Protein 2GGS (pdb70)

Sequence (546 aa):
MRTLITGASGQLGIELSRLLSERHEVIKVYNSSEIQGGYKLDLTDFPRLEDFIIKKRPDVIINAAAMTDVDKCEIEKEKAYKINAEAVRHIVRAGKVIDSYIVHISTDYVFDGEKGNYKEEDIPNPINYYGLSKLLGETFALQDDSLIIRTSGIFRNKGFPIYVYKTLKEGKTVFAFKGYYSPISARKLASAILELLELRKTGIIHVAGERISRFELALKIKEKFNLPGEVKEVDEVRGWIAKRPYDSSLDSSRARKILSTDFYTLDLDGMVVMRTLITGASGQLGIELSRLLSERHEVIKVYNSSEIQGGYKLDLTDFPRLEDFIIKKRPDVIINAAAMTDVDKCEIEKEKAYKINAEAVRHIVRAGKVIDSYIVHISTDYVFDGEKGNYKEEDIPNPINYYGLSKLLGETFALQDDSLIIRTSGIFRNKGFPIYVYKTLKEGKTVFAFKGYYSPISARKLASAILELLELRKTGIIHVAGERISRFELALKIKEKFNLPGEVKEVDEVRGWIAKRPYDSSLDSSRARKILSTDFYTLDLDGMVV

Foldseek 3Di:
DQEEEEVLVPFLNVLLCVVCVVPHDYAYEDDPGDDPPHDHDDLLVLVVNLVVCLVVLHLAYEYPDADPPQQCCQVPVVVRLSTQAVSLLSVVVSCVVSVHAYEYEAELQQAQQPPAAAEQPDDGDHQGSNNVSNVNNVVSQADPQYEYEYEYQEAAQDGLQNVLLVQLQVQEEAEFAQAKAFYFYSNLVSVLVVLVVVVSDHDYAYQTADIDGRQVSSVVSCVVVVGHHYYHYDNDDPPGPTDGRRHSYYNRVVSVVVDDDDRYYDDPVSYDD/DAEEEACLPDQLNVLLCVVPVPPTDYEYDHDPDDDPNYDHDDLLPQVRNLVVCLVVVYQAYEYPDADPPQQCCQPPVVVRLSTLAVSLLSVVVSCVVNVHAYEYEAELQQAQQPPAADDQPDDGDHQGSNNVSNVNSVVSQDDPQYEYEYEYQEDAADGLLVVLQVQFQVQHAAEFAQAKAFHWYSNLVSLLVVQCVVVSDHDYAYQGADIDGSQVSSVVSCVVPPTRDHYHYDNDDPPRDTDGRRHSYYNRPVSVVPPPGPRYYDPSVSYDD

Organism: Sulfurisphaera tokodaii (strain DSM 16993 / JCM 10545 / NBRC 100140 / 7) (NCBI:txid273063)

InterPro domains:
  IPR029903 RmlD-like, substrate binding domain [PF04321] (1-260)
  IPR036291 NAD(P)-binding domain superfamily [SSF51735] (1-265)

Secondary structure (DSSP, 8-state):
--EEEETTTSHHHHHHHHHHTTTS-EEEEESSS--TT-EE--TTSHHHHHHHHHHH--SEEEE------HHHHHH-HHHHIIIIIIHHHHHHHHHHHTTPEEEEEEEGGGS-SSS-SB-TTSPP--SSHHHHHHHHHHHHH--TT-EEEEE---BSSSSHHHHHHHHHHTTPPEEEES-EE---BHHHHHHHHHHHHHHT--EEEE-----EEHHHHHHHHHHHTT--S-EEEESS-TT--SPPPSB--B--HHHHHH-SS---S--GGG---/--EEEESTTSHHHHHHHHHHTTTS-EEEE-SSS--SSB----TT-HHHHHHHHHHH--SEEEE------HHHHHH-HHHHHIIIIIHHHHHHHHHHHTT-EEEEEEEGGGS-SSS-SB-TTSPP--SSHHHHHHHHHHHHH--TT-EEEEE--EESSSSHHHHHHHHHTTT--EEEES-EE--EEHHHHHHHHHHHHHTT--EEEE-----EEHHHHHHHHHHHH-----EEEESS-TT--SPPPSB--B--HHHHHH--S--SS--GGG---

Structure (mmCIF, N/CA/C/O backbone):
data_2GGS
#
_entry.id   2GGS
#
_cell.length_a   153.944
_cell.length_b   40.683
_cell.length_c   103.140
_cell.angle_alpha   90.00
_cell.angle_beta   116.18
_cell.angle_gamma   90.00
#
_symmetry.space_group_name_H-M   'C 1 2 1'
#
loop_
_entity.id
_entity.type
_entity.pdbx_description
1 polymer '273aa long hypothetical dTDP-4-dehydrorhamnose reductase'
2 non-polymer 'NADPH DIHYDRO-NICOTINAMIDE-ADENINE-DINUCLEOTIDE PHOSPHATE'
3 water water
#
loop_
_atom_site.group_PDB
_atom_site.id
_atom_site.type_symbol
_atom_site.label_atom_id
_atom_site.label_alt_id
_atom_site.label_comp_id
_atom_site.label_asym_id
_atom_site.label_entity_id
_atom_site.label_seq_id
_atom_site.pdbx_PDB_ins_code
_atom_site.Cartn_x
_atom_site.Cartn_y
_atom_site.Cartn_z
_atom_site.occupancy
_atom_site.B_iso_or_equiv
_atom_site.auth_seq_id
_atom_site.auth_comp_id
_atom_site.auth_asym_id
_atom_site.auth_atom_id
_atom_site.pdbx_PDB_model_num
ATOM 1 N N . MET A 1 1 ? -20.071 36.531 12.690 1.00 38.65 1 MET A N 1
ATOM 2 C CA . MET A 1 1 ? -19.147 37.017 11.636 1.00 37.63 1 MET A CA 1
ATOM 3 C C . MET A 1 1 ? -18.991 38.518 11.689 1.00 35.85 1 MET A C 1
ATOM 4 O O . MET A 1 1 ? -18.233 39.094 10.922 1.00 38.07 1 MET A O 1
ATOM 9 N N . ARG A 1 2 ? -19.705 39.170 12.586 1.00 34.63 2 ARG A N 1
ATOM 10 C CA . ARG A 1 2 ? -19.246 40.450 13.040 1.00 31.09 2 ARG A CA 1
ATOM 11 C C . ARG A 1 2 ? -17.969 40.040 13.822 1.00 28.54 2 ARG A C 1
ATOM 12 O O . ARG A 1 2 ? -16.879 40.115 13.263 1.00 26.85 2 ARG A O 1
ATOM 20 N N . THR A 1 3 ? -18.087 39.449 14.997 1.00 20.00 3 THR A N 1
ATOM 21 C CA . THR A 1 3 ? -16.989 39.401 15.953 1.00 20.00 3 THR A CA 1
ATOM 22 C C . THR A 1 3 ? -16.720 37.972 16.414 1.00 20.00 3 THR A C 1
ATOM 23 O O . THR A 1 3 ? -17.523 37.363 16.981 1.00 20.28 3 THR A O 1
ATOM 27 N N . LEU A 1 4 ? -15.514 37.373 16.298 1.00 20.00 4 LEU A N 1
ATOM 28 C CA . LEU A 1 4 ? -14.919 36.202 16.932 1.00 20.00 4 LEU A CA 1
ATOM 29 C C . LEU A 1 4 ? -14.277 36.563 18.267 1.00 20.00 4 LEU A C 1
ATOM 30 O O . LEU A 1 4 ? -13.481 37.454 18.328 1.00 17.52 4 LEU A O 1
ATOM 35 N N . ILE A 1 5 ? -14.804 35.869 19.236 1.00 14.82 5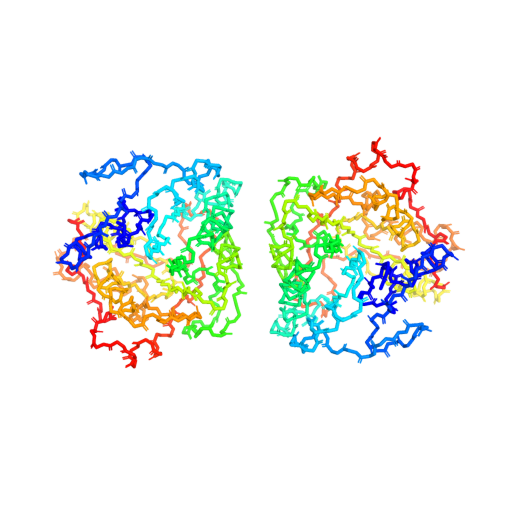 ILE A N 1
ATOM 36 C CA . ILE A 1 5 ? -14.264 36.026 20.558 1.00 14.95 5 ILE A CA 1
ATOM 37 C C . ILE A 1 5 ? -13.585 34.732 20.951 1.00 14.29 5 ILE A C 1
ATOM 38 O O . ILE A 1 5 ? -14.222 33.828 21.235 1.00 15.60 5 ILE A O 1
ATOM 43 N N . THR A 1 6 ? -12.271 34.713 20.934 1.00 15.07 6 THR A N 1
ATOM 44 C CA . THR A 1 6 ? -11.569 33.537 21.521 1.00 14.94 6 THR A CA 1
ATOM 45 C C . THR A 1 6 ? -11.560 33.740 23.019 1.00 15.73 6 THR A C 1
ATOM 46 O O . THR A 1 6 ? -11.656 34.904 23.507 1.00 14.98 6 THR A O 1
ATOM 50 N N . GLY A 1 7 ? -11.458 32.656 23.774 1.00 13.54 7 GLY A N 1
ATOM 51 C CA . GLY A 1 7 ? -11.610 32.740 25.220 1.00 13.99 7 GLY A CA 1
ATOM 52 C C . GLY A 1 7 ? -13.027 33.153 25.631 1.00 14.33 7 GLY A C 1
ATOM 53 O O . GLY A 1 7 ? -13.203 33.691 26.709 1.00 15.24 7 GLY A O 1
ATOM 54 N N . ALA A 1 8 ? -14.028 32.866 24.788 1.00 15.22 8 ALA A N 1
ATOM 55 C CA . ALA A 1 8 ? -15.431 33.178 25.053 1.00 16.16 8 ALA A CA 1
ATOM 56 C C . ALA A 1 8 ? -15.998 32.590 26.304 1.00 15.55 8 ALA A C 1
ATOM 57 O O . ALA A 1 8 ? -16.919 33.144 26.897 1.00 16.32 8 ALA A O 1
ATOM 59 N N . SER A 1 9 ? -15.487 31.404 26.690 1.00 15.62 9 SER A N 1
ATOM 60 C CA . SER A 1 9 ? -15.894 30.760 27.901 1.00 16.16 9 SER A CA 1
ATOM 61 C C . SER A 1 9 ? -15.238 31.231 29.202 1.00 17.12 9 SER A C 1
ATOM 62 O O . SER A 1 9 ? -15.592 30.720 30.275 1.00 17.84 9 SER A O 1
ATOM 65 N N . GLY A 1 10 ? -14.320 32.219 29.115 1.00 14.82 10 GLY A N 1
ATOM 66 C CA . GLY A 1 10 ? -13.577 32.684 30.303 1.00 15.31 10 GLY A CA 1
ATOM 67 C C . GLY A 1 10 ? -14.279 33.909 30.902 1.00 14.58 10 GLY A C 1
ATOM 68 O O . GLY A 1 10 ? -15.352 34.320 30.450 1.00 14.93 10 GLY A O 1
ATOM 69 N N . GLN A 1 11 ? -13.632 34.535 31.880 1.00 14.32 11 GLN A N 1
ATOM 70 C CA . GLN A 1 11 ? -14.291 35.625 32.605 1.00 13.85 11 GLN A CA 1
ATOM 71 C C . GLN A 1 11 ? -14.641 36.798 31.699 1.00 13.08 11 GLN A C 1
ATOM 72 O O . GLN A 1 11 ? -15.803 37.226 31.623 1.00 13.91 11 GLN A O 1
ATOM 78 N N . LEU A 1 12 ? -13.631 37.291 30.973 1.00 12.39 12 LEU A N 1
ATOM 79 C CA . LEU A 1 12 ? -13.819 38.394 30.046 1.00 13.15 12 LEU A CA 1
ATOM 80 C C . LEU A 1 12 ? -14.718 37.948 28.891 1.00 12.93 12 LEU A C 1
ATOM 81 O O . LEU A 1 12 ? -15.662 38.632 28.562 1.00 12.89 12 LEU A O 1
ATOM 86 N N . GLY A 1 13 ? -14.472 36.752 28.328 1.00 13.22 13 GLY A N 1
ATOM 87 C CA . GLY A 1 13 ? -15.249 36.301 27.193 1.00 14.18 13 GLY A CA 1
ATOM 88 C C . GLY A 1 13 ? -16.739 36.190 27.454 1.00 13.95 13 GLY A C 1
ATOM 89 O O . GLY A 1 13 ? -17.517 36.544 26.612 1.00 14.74 13 GLY A O 1
ATOM 90 N N . ILE A 1 14 ? -17.132 35.664 28.617 1.00 13.83 14 ILE A N 1
ATOM 91 C CA . ILE A 1 14 ? -18.564 35.580 28.992 1.00 13.76 14 ILE A CA 1
ATOM 92 C C . ILE A 1 14 ? -19.217 36.957 28.899 1.00 14.41 14 ILE A C 1
ATOM 93 O O . ILE A 1 14 ? -20.285 37.105 28.313 1.00 14.48 14 ILE A O 1
ATOM 98 N N . GLU A 1 15 ? -18.533 37.934 29.498 1.00 14.59 15 GLU A N 1
ATOM 99 C CA . GLU A 1 15 ? -19.044 39.284 29.549 1.00 15.29 15 GLU A CA 1
ATOM 100 C C . GLU A 1 15 ? -19.045 39.956 28.168 1.00 15.25 15 GLU A C 1
ATOM 101 O O . GLU A 1 15 ? -20.027 40.624 27.808 1.00 16.35 15 GLU A O 1
ATOM 107 N N . LEU A 1 16 ? -17.974 39.783 27.394 1.00 14.98 16 LEU A N 1
ATOM 108 C CA . LEU A 1 16 ? -17.966 40.242 26.003 1.00 14.56 16 LEU A CA 1
ATOM 109 C C . LEU A 1 16 ? -19.130 39.677 25.201 1.00 16.57 16 LEU A C 1
ATOM 110 O O . LEU A 1 16 ? -19.790 40.384 24.468 1.00 17.49 16 LEU A O 1
ATOM 115 N N . SER A 1 17 ? -19.351 38.365 25.311 1.00 17.30 17 SER A N 1
ATOM 116 C CA . SER A 1 17 ? -20.458 37.742 24.610 1.00 19.01 17 SER A CA 1
ATOM 117 C C . SER A 1 17 ? -21.805 38.412 24.948 1.00 18.74 17 SER A C 1
ATOM 118 O O . SER A 1 17 ? -22.603 38.696 24.065 1.00 20.06 17 SER A O 1
ATOM 121 N N . ARG A 1 18 ? -22.019 38.663 26.238 1.00 18.32 18 ARG A N 1
ATOM 122 C CA . ARG A 1 18 ? -23.274 39.194 26.761 1.00 19.07 18 ARG A CA 1
ATOM 123 C C . ARG A 1 18 ? -23.522 40.548 26.116 1.00 20.16 18 ARG A C 1
ATOM 124 O O . ARG A 1 18 ? -24.626 40.827 25.608 1.00 21.76 18 ARG A O 1
ATOM 132 N N . LEU A 1 19 ? -22.479 41.358 26.087 1.00 20.33 19 LEU A N 1
ATOM 133 C CA . LEU A 1 19 ? -22.626 42.760 25.676 1.00 21.17 19 LEU A CA 1
ATOM 134 C C . LEU A 1 19 ? -22.626 42.925 24.179 1.00 23.36 19 LEU A C 1
ATOM 135 O O . LEU A 1 19 ? -23.407 43.736 23.614 1.00 23.65 19 LEU A O 1
ATOM 140 N N . LEU A 1 20 ? -21.719 42.203 23.519 1.00 24.38 20 LEU A N 1
ATOM 141 C CA . LEU A 1 20 ? -21.630 42.294 22.060 1.00 26.16 20 LEU A CA 1
ATOM 142 C C . LEU A 1 20 ? -22.856 41.741 21.346 1.00 26.95 20 LEU A C 1
ATOM 143 O O . LEU A 1 20 ? -23.181 42.185 20.248 1.00 27.87 20 LEU A O 1
ATOM 148 N N . SER A 1 21 ? -23.526 40.773 21.951 1.00 28.23 21 SER A N 1
ATOM 149 C CA . SER A 1 21 ? -24.667 40.122 21.326 1.00 30.81 21 SER A CA 1
ATOM 150 C C . SER A 1 21 ? -25.818 41.096 21.121 1.00 32.05 21 SER A C 1
ATOM 151 O O . SER A 1 21 ? -26.747 40.797 20.389 1.00 32.97 21 SER A O 1
ATOM 154 N N . GLU A 1 22 ? -25.764 42.243 21.796 1.00 33.53 22 GLU A N 1
ATOM 155 C CA . GLU A 1 22 ? -26.801 43.259 21.609 1.00 35.04 22 GLU A CA 1
ATOM 156 C C . GLU A 1 22 ? -26.825 43.847 20.187 1.00 36.15 22 GLU A C 1
ATOM 157 O O . GLU A 1 22 ? -27.928 44.129 19.669 1.00 36.43 22 GLU A O 1
ATOM 163 N N . ARG A 1 23 ? -25.651 43.980 19.540 1.00 36.65 23 ARG A N 1
ATOM 164 C CA . ARG A 1 23 ? -25.520 44.835 18.335 1.00 37.97 23 ARG A CA 1
ATOM 165 C C . ARG A 1 23 ? -25.101 44.416 16.868 1.00 37.85 23 ARG A C 1
ATOM 166 O O . ARG A 1 23 ? -25.207 45.270 16.013 1.00 38.82 23 ARG A O 1
ATOM 174 N N . HIS A 1 24 ? -24.565 43.256 16.486 1.00 38.43 24 HIS A N 1
ATOM 175 C CA . HIS A 1 24 ? -23.355 42.524 16.892 1.00 36.73 24 HIS A CA 1
ATOM 176 C C . HIS A 1 24 ? -23.527 40.999 16.776 1.00 34.53 24 HIS A C 1
ATOM 177 O O . HIS A 1 24 ? -24.071 40.335 17.644 1.00 33.90 24 HIS A O 1
ATOM 184 N N . GLU A 1 25 ? -23.093 40.473 15.636 1.00 32.46 25 GLU A N 1
ATOM 185 C CA . GLU A 1 25 ? -23.100 39.035 15.360 1.00 29.34 25 GLU A CA 1
ATOM 186 C C . GLU A 1 25 ? -21.844 38.381 15.969 1.00 28.82 25 GLU A C 1
ATOM 187 O O . GLU A 1 25 ? -20.740 38.764 15.621 1.00 28.07 25 GLU A O 1
ATOM 193 N N . VAL A 1 26 ? -22.012 37.392 16.846 1.00 26.67 26 VAL A N 1
ATOM 194 C CA . VAL A 1 26 ? -20.884 36.911 17.660 1.00 25.29 26 VAL A CA 1
ATOM 195 C C . VAL A 1 26 ? -20.582 35.444 17.393 1.00 24.66 26 VAL A C 1
ATOM 196 O O . VAL A 1 26 ? -21.482 34.617 17.337 1.00 24.68 26 VAL A O 1
ATOM 200 N N . ILE A 1 27 ? -19.298 35.152 17.189 1.00 21.59 27 ILE A N 1
ATOM 201 C CA . ILE A 1 27 ? -18.808 33.786 17.095 1.00 21.15 27 ILE A CA 1
ATOM 202 C C . ILE A 1 27 ? -18.020 33.488 18.359 1.00 20.15 27 ILE A C 1
ATOM 203 O O . ILE A 1 27 ? -16.951 34.056 18.584 1.00 20.27 27 ILE A O 1
ATOM 208 N N . LYS A 1 28 ? -18.561 32.598 19.172 1.00 19.35 28 LYS A N 1
ATOM 209 C CA . LYS A 1 28 ? -18.013 32.300 20.510 1.00 19.64 28 LYS A CA 1
ATOM 210 C C . LYS A 1 28 ? -17.198 31.021 20.478 1.00 19.76 28 LYS A C 1
ATOM 211 O O . LYS A 1 28 ? -17.763 29.978 20.166 1.00 21.76 28 LYS A O 1
ATOM 217 N N . VAL A 1 29 ? -15.903 31.110 20.804 1.00 17.41 29 VAL A N 1
ATOM 218 C CA . VAL A 1 29 ? -15.016 29.918 20.810 1.00 17.60 29 VAL A CA 1
ATOM 219 C C . VAL A 1 29 ? -14.656 29.478 22.228 1.00 17.24 29 VAL A C 1
ATOM 220 O O . VAL A 1 29 ? -14.243 30.297 23.067 1.00 16.35 29 VAL A O 1
ATOM 224 N N . TYR A 1 30 ? -14.764 28.170 22.508 1.00 16.08 30 TYR A N 1
ATOM 225 C CA . TYR A 1 30 ? -14.376 27.652 23.788 1.00 16.93 30 TYR A CA 1
ATOM 226 C C . TYR A 1 30 ? -13.525 26.425 23.474 1.00 17.28 30 TYR A C 1
ATOM 227 O O . TYR A 1 30 ? -13.432 26.044 22.311 1.00 17.41 30 TYR A O 1
ATOM 236 N N . ASN A 1 31 ? -12.891 25.867 24.494 1.00 19.33 31 ASN A N 1
ATOM 237 C CA . ASN A 1 31 ? -12.113 24.649 24.309 1.00 20.29 31 ASN A CA 1
ATOM 238 C C . ASN A 1 31 ? -12.644 23.622 25.323 1.00 20.65 31 ASN A C 1
ATOM 239 O O . ASN A 1 31 ? -13.514 22.804 24.997 1.00 20.75 31 ASN A O 1
ATOM 244 N N . SER A 1 32 ? -12.180 23.722 26.557 1.00 20.24 32 SER A N 1
ATOM 245 C CA . SER A 1 32 ? -12.588 22.786 27.609 1.00 20.62 32 SER A CA 1
ATOM 246 C C . SER A 1 32 ? -14.005 23.045 28.174 1.00 21.11 32 SER A C 1
ATOM 247 O O . SER A 1 32 ? -14.705 22.104 28.614 1.00 21.16 32 SER A O 1
ATOM 250 N N . SER A 1 33 ? -14.424 24.314 28.175 1.00 21.10 33 SER A N 1
ATOM 251 C CA . SER A 1 33 ? -15.632 24.722 28.920 1.00 20.91 33 SER A CA 1
ATOM 252 C C . SER A 1 33 ? -16.734 25.139 27.964 1.00 21.09 33 SER A C 1
ATOM 253 O O . SER A 1 33 ? -16.748 26.248 27.439 1.00 20.72 33 SER A O 1
ATOM 256 N N . GLU A 1 34 ? -17.659 24.204 27.699 1.00 22.35 34 GLU A N 1
ATOM 257 C CA . GLU A 1 34 ? -18.731 24.406 26.733 1.00 23.43 34 GLU A CA 1
ATOM 258 C C . GLU A 1 34 ? -19.647 25.568 27.140 1.00 23.16 34 GLU A C 1
ATOM 259 O O . GLU A 1 34 ? -19.995 25.745 28.313 1.00 23.67 34 GLU A O 1
ATOM 265 N N . ILE A 1 35 ? -19.973 26.386 26.149 1.00 24.67 35 ILE A N 1
ATOM 266 C CA . ILE A 1 35 ? -20.935 27.456 26.332 1.00 25.42 35 ILE A CA 1
ATOM 267 C C . ILE A 1 35 ? -22.045 27.346 25.281 1.00 25.98 35 ILE A C 1
ATOM 268 O O . ILE A 1 35 ? -21.844 26.790 24.202 1.00 25.09 35 ILE A O 1
ATOM 273 N N . GLN A 1 36 ? -23.218 27.877 25.626 1.00 26.64 36 GLN A N 1
ATOM 274 C CA . GLN A 1 36 ? -24.372 27.892 24.750 1.00 27.70 36 GLN A CA 1
ATOM 275 C C . GLN A 1 36 ? -24.037 28.503 23.391 1.00 26.75 36 GLN A C 1
ATOM 276 O O . GLN A 1 36 ? -23.529 29.621 23.318 1.00 27.93 36 GLN A O 1
ATOM 282 N N . GLY A 1 37 ? -24.298 27.759 22.325 1.00 26.09 37 GLY A N 1
ATOM 283 C CA . GLY A 1 37 ? -24.105 28.269 20.963 1.00 25.72 37 GLY A CA 1
ATOM 284 C C . GLY A 1 37 ? -22.653 28.529 20.552 1.00 24.36 37 GLY A C 1
ATOM 285 O O . GLY A 1 37 ? -22.398 29.171 19.536 1.00 25.15 37 GLY A O 1
ATOM 286 N N . GLY A 1 38 ? -21.711 28.027 21.343 1.00 23.96 38 GLY A N 1
ATOM 287 C CA . GLY A 1 38 ? -20.290 28.173 21.039 1.00 22.63 38 GLY A CA 1
ATOM 288 C C . GLY A 1 38 ? -19.741 27.142 20.060 1.00 22.62 38 GLY A C 1
ATOM 289 O O . GLY A 1 38 ? -20.436 26.186 19.671 1.00 22.68 38 GLY A O 1
ATOM 290 N N . TYR A 1 39 ? -18.486 27.342 19.682 1.00 21.47 39 TYR A N 1
ATOM 291 C CA . TYR A 1 39 ? -17.748 26.447 18.801 1.00 21.58 39 TYR A CA 1
ATOM 292 C C . TYR A 1 39 ? -16.539 25.976 19.548 1.00 21.08 39 TYR A C 1
ATOM 293 O O . TYR A 1 39 ? -15.778 26.787 20.112 1.00 19.19 39 TYR A O 1
ATOM 302 N N . LYS A 1 40 ? -16.336 24.660 19.551 1.00 19.31 40 LYS A N 1
ATOM 303 C CA . LYS A 1 40 ? -15.205 24.108 20.231 1.00 18.89 40 LYS A CA 1
ATOM 304 C C . LYS A 1 40 ? -13.973 24.191 19.330 1.00 18.58 40 LYS A C 1
ATOM 305 O O . LYS A 1 40 ? -14.004 23.745 18.178 1.00 18.18 40 LYS A O 1
ATOM 311 N N . LEU A 1 41 ? -12.882 24.744 19.862 1.00 17.46 41 LEU A N 1
ATOM 312 C CA . LEU A 1 41 ? -11.642 24.915 19.089 1.00 17.86 41 LEU A CA 1
ATOM 313 C C . LEU A 1 41 ? -10.459 25.101 20.009 1.00 19.03 41 LEU A C 1
ATOM 314 O O . LEU A 1 41 ? -10.418 26.023 20.871 1.00 19.45 41 LEU A O 1
ATOM 319 N N . ASP A 1 42 ? -9.482 24.227 19.842 1.00 18.84 42 ASP A N 1
ATOM 320 C CA . ASP A 1 42 ? -8.216 24.349 20.533 1.00 19.52 42 ASP A CA 1
ATOM 321 C C . ASP A 1 42 ? -7.315 25.224 19.701 1.00 19.42 42 ASP A C 1
ATOM 322 O O . ASP A 1 42 ? -6.889 24.839 18.599 1.00 19.04 42 ASP A O 1
ATOM 327 N N . LEU A 1 43 ? -6.994 26.408 20.227 1.00 18.66 43 LEU A N 1
ATOM 328 C CA . LEU A 1 43 ? -6.148 27.375 19.516 1.00 18.41 43 LEU A CA 1
ATOM 329 C C . LEU A 1 43 ? -4.697 26.903 19.269 1.00 18.70 43 LEU A C 1
ATOM 330 O O . LEU A 1 43 ? -3.984 27.513 18.462 1.00 19.27 43 LEU A O 1
ATOM 335 N N . THR A 1 44 ? -4.282 25.831 19.942 1.00 19.19 44 THR A N 1
ATOM 336 C CA . THR A 1 44 ? -2.926 25.270 19.724 1.00 19.77 44 THR A CA 1
ATOM 337 C C . THR A 1 44 ? -2.891 24.266 18.550 1.00 20.70 44 THR A C 1
ATOM 338 O O . THR A 1 44 ? -1.823 23.766 18.194 1.00 22.93 44 THR A O 1
ATOM 342 N N . ASP A 1 45 ? -4.037 23.983 17.969 1.00 21.28 45 ASP A N 1
ATOM 343 C CA . ASP A 1 45 ? -4.108 23.215 16.709 1.00 20.57 45 ASP A CA 1
ATOM 344 C C . ASP A 1 45 ? -4.086 24.249 15.573 1.00 20.16 45 ASP A C 1
ATOM 345 O O . ASP A 1 45 ? -5.134 24.644 15.037 1.00 18.57 45 ASP A O 1
ATOM 350 N N . PHE A 1 46 ? -2.883 24.701 15.217 1.00 19.21 46 PHE A N 1
ATOM 351 C CA . PHE A 1 46 ? -2.753 25.872 14.350 1.00 20.70 46 PHE A CA 1
ATOM 352 C C . PHE A 1 46 ? -3.453 25.778 12.981 1.00 20.74 46 PHE A C 1
ATOM 353 O O . PHE A 1 46 ? -4.124 26.722 12.588 1.00 19.31 46 PHE A O 1
ATOM 361 N N . PRO A 1 47 ? -3.354 24.631 12.267 1.00 21.31 47 PRO A N 1
ATOM 362 C CA . PRO A 1 47 ? -4.064 24.622 10.987 1.00 21.52 47 PRO A CA 1
ATOM 363 C C . PRO A 1 47 ? -5.574 24.723 11.143 1.00 20.68 47 PRO A C 1
ATOM 364 O O . PRO A 1 47 ? -6.216 25.417 10.325 1.00 21.18 47 PRO A O 1
ATOM 368 N N . ARG A 1 48 ? -6.115 24.097 12.189 1.00 21.08 48 ARG A N 1
ATOM 369 C CA . ARG A 1 48 ? -7.566 24.127 12.471 1.00 22.03 48 ARG A CA 1
ATOM 370 C C . ARG A 1 48 ? -8.000 25.551 12.853 1.00 20.85 48 ARG A C 1
ATOM 371 O O . ARG A 1 48 ? -9.049 26.028 12.401 1.00 20.77 48 ARG A O 1
ATOM 379 N N . LEU A 1 49 ? -7.169 26.216 13.653 1.00 19.92 49 LEU A N 1
ATOM 380 C CA . LEU A 1 49 ? -7.389 27.642 13.991 1.00 18.78 49 LEU A CA 1
ATOM 381 C C . LEU A 1 49 ? -7.453 28.536 12.756 1.00 19.41 49 LEU A C 1
ATOM 382 O O . LEU A 1 49 ? -8.431 29.284 12.565 1.00 19.68 49 LEU A O 1
ATOM 387 N N . GLU A 1 50 ? -6.415 28.492 11.915 1.00 18.59 50 GLU A N 1
ATOM 388 C CA . GLU A 1 50 ? -6.395 29.329 10.737 1.00 19.99 50 GLU A CA 1
ATOM 389 C C . GLU A 1 50 ? -7.586 29.050 9.801 1.00 19.91 50 GLU A C 1
ATOM 390 O O . GLU A 1 50 ? -8.202 29.973 9.273 1.00 20.20 50 GLU A O 1
ATOM 396 N N . ASP A 1 51 ? -7.915 27.773 9.619 1.00 20.21 51 ASP A N 1
ATOM 397 C CA . ASP A 1 51 ? -9.047 27.382 8.783 1.00 20.81 51 ASP A CA 1
ATOM 398 C C . ASP A 1 51 ? -10.343 27.946 9.341 1.00 20.29 51 ASP A C 1
ATOM 399 O O . ASP A 1 51 ? -11.182 28.435 8.601 1.00 21.00 51 ASP A O 1
ATOM 404 N N . PHE A 1 52 ? -10.472 27.921 10.659 1.00 20.12 52 PHE A N 1
ATOM 405 C CA . PHE A 1 52 ? -11.701 28.375 11.327 1.00 19.59 52 PHE A CA 1
ATOM 406 C C . PHE A 1 52 ? -11.896 29.856 11.063 1.00 19.78 52 PHE A C 1
ATOM 407 O O . PHE A 1 52 ? -13.004 30.304 10.706 1.00 19.16 52 PHE A O 1
ATOM 415 N N . ILE A 1 53 ? -10.799 30.616 11.189 1.00 18.11 53 ILE A N 1
ATOM 416 C CA . ILE A 1 53 ? -10.863 32.051 10.999 1.00 19.18 53 ILE A CA 1
ATOM 417 C C . ILE A 1 53 ? -11.229 32.388 9.564 1.00 19.52 53 ILE A C 1
ATOM 418 O O . ILE A 1 53 ? -12.093 33.231 9.323 1.00 20.07 53 ILE A O 1
ATOM 423 N N . ILE A 1 54 ? -10.564 31.710 8.626 1.00 21.47 54 ILE A N 1
ATOM 424 C CA . ILE A 1 54 ? -10.766 31.973 7.208 1.00 22.77 54 ILE A CA 1
ATOM 425 C C . ILE A 1 54 ? -12.184 31.575 6.766 1.00 23.91 54 ILE A C 1
ATOM 426 O O . ILE A 1 54 ? -12.787 32.271 5.940 1.00 25.52 54 ILE A O 1
ATOM 431 N N . LYS A 1 55 ? -12.704 30.482 7.331 1.00 24.55 55 LYS A N 1
ATOM 432 C CA . LYS A 1 55 ? -14.081 30.040 7.053 1.00 25.93 55 LYS A CA 1
ATOM 433 C C . LYS A 1 55 ? -15.156 30.958 7.671 1.00 25.52 55 LYS A C 1
ATOM 434 O O . LYS A 1 55 ? -16.111 31.330 6.990 1.00 26.31 55 LYS A O 1
ATOM 440 N N . LYS A 1 56 ? -15.004 31.332 8.943 1.00 25.22 56 LYS A N 1
ATOM 441 C CA . LYS A 1 56 ? -16.044 32.095 9.645 1.00 23.35 56 LYS A CA 1
ATOM 442 C C . LYS A 1 56 ? -16.048 33.565 9.291 1.00 23.24 56 LYS A C 1
ATOM 443 O O . LYS A 1 56 ? -17.067 34.250 9.485 1.00 21.30 56 LYS A O 1
ATOM 449 N N . ARG A 1 57 ? -14.912 34.069 8.774 1.00 21.66 57 ARG A N 1
ATOM 450 C CA . ARG A 1 57 ? -14.825 35.443 8.272 1.00 21.39 57 ARG A CA 1
ATOM 451 C C . ARG A 1 57 ? -15.270 36.513 9.296 1.00 20.70 57 ARG A C 1
ATOM 452 O O . ARG A 1 57 ? -16.120 37.359 9.013 1.00 21.59 57 ARG A O 1
ATOM 460 N N . PRO A 1 58 ? -14.678 36.487 10.497 1.00 21.34 58 PRO A N 1
ATOM 461 C CA . PRO A 1 58 ? -15.008 37.611 11.410 1.00 20.46 58 PRO A CA 1
ATOM 462 C C . PRO A 1 58 ? -14.511 38.951 10.904 1.00 20.67 58 PRO A C 1
ATOM 463 O O . PRO A 1 58 ? -13.409 39.026 10.362 1.00 21.44 58 PRO A O 1
ATOM 467 N N . ASP A 1 59 ? -15.302 40.005 11.086 1.00 19.36 59 ASP A N 1
ATOM 468 C CA . ASP A 1 59 ? -14.856 41.364 10.778 1.00 20.91 59 ASP A CA 1
ATOM 469 C C . ASP A 1 59 ? -13.833 41.758 11.823 1.00 20.59 59 ASP A C 1
ATOM 470 O O . ASP A 1 59 ? -12.892 42.508 11.551 1.00 21.29 59 ASP A O 1
ATOM 475 N N . VAL A 1 60 ? -14.058 41.229 13.029 1.00 20.69 60 VAL A N 1
ATOM 476 C CA . VAL A 1 60 ? -13.307 41.577 14.223 1.00 19.26 60 VAL A CA 1
ATOM 477 C C . VAL A 1 60 ? -12.934 40.281 14.982 1.00 17.14 60 VAL A C 1
ATOM 478 O O . VAL A 1 60 ? -13.740 39.358 15.101 1.00 17.74 60 VAL A O 1
ATOM 482 N N . ILE A 1 61 ? -11.697 40.203 15.464 1.00 17.30 61 ILE A N 1
ATOM 483 C CA . ILE A 1 61 ? -11.322 39.089 16.308 1.00 16.14 61 ILE A CA 1
ATOM 484 C C . ILE A 1 61 ? -10.888 39.706 17.644 1.00 16.19 61 ILE A C 1
ATOM 485 O O . ILE A 1 61 ? -9.984 40.514 17.647 1.00 15.45 61 ILE A O 1
ATOM 490 N N . ILE A 1 62 ? -11.497 39.276 18.745 1.00 14.88 62 ILE A N 1
ATOM 491 C CA . ILE A 1 62 ? -11.003 39.651 20.077 1.00 15.47 62 ILE A CA 1
ATOM 492 C C . ILE A 1 62 ? -10.343 38.414 20.705 1.00 14.72 62 ILE A C 1
ATOM 493 O O . ILE A 1 62 ? -11.040 37.416 20.988 1.00 14.80 62 ILE A O 1
ATOM 498 N N . ASN A 1 63 ? -9.008 38.456 20.850 1.00 13.60 63 ASN A N 1
ATOM 499 C CA . ASN A 1 63 ? -8.259 37.297 21.375 1.00 13.97 63 ASN A CA 1
ATOM 500 C C . ASN A 1 63 ? -8.133 37.373 22.891 1.00 14.17 63 ASN A C 1
ATOM 501 O O . ASN A 1 63 ? -7.201 38.034 23.406 1.00 14.56 63 ASN A O 1
ATOM 506 N N . ALA A 1 64 ? -9.104 36.766 23.589 1.00 12.90 64 ALA A N 1
ATOM 507 C CA . ALA A 1 64 ? -9.075 36.718 25.054 1.00 12.44 64 ALA A CA 1
ATOM 508 C C . ALA A 1 64 ? -8.611 35.364 25.572 1.00 14.06 64 ALA A C 1
ATOM 509 O O . ALA A 1 64 ? -8.436 35.168 26.780 1.00 15.41 64 ALA A O 1
ATOM 511 N N . ALA A 1 65 ? -8.363 34.435 24.665 1.00 14.12 65 ALA A N 1
ATOM 512 C CA . ALA A 1 65 ? -7.911 33.115 25.157 1.00 13.63 65 ALA A CA 1
ATOM 513 C C . ALA A 1 65 ? -6.477 33.125 25.716 1.00 14.56 65 ALA A C 1
ATOM 514 O O . ALA A 1 65 ? -5.582 33.786 25.156 1.00 14.90 65 ALA A O 1
ATOM 516 N N . ALA A 1 66 ? -6.231 32.354 26.773 1.00 14.08 66 ALA A N 1
ATOM 517 C CA . ALA A 1 66 ? -4.889 32.311 27.408 1.00 14.39 66 ALA A CA 1
ATOM 518 C C . ALA A 1 66 ? -4.882 31.291 28.541 1.00 14.94 66 ALA A C 1
ATOM 519 O O . ALA A 1 66 ? -5.931 30.983 29.082 1.00 14.59 66 ALA A O 1
ATOM 521 N N . MET A 1 67 ? -3.689 30.828 28.880 1.00 15.79 67 MET A N 1
ATOM 522 C CA . MET A 1 67 ? -3.412 30.049 30.085 1.00 17.35 67 MET A CA 1
ATOM 523 C C . MET A 1 67 ? -3.048 31.077 31.146 1.00 17.16 67 MET A C 1
ATOM 524 O O . MET A 1 67 ? -1.944 31.641 31.132 1.00 17.05 67 MET A O 1
ATOM 529 N N . THR A 1 68 ? -4.001 31.319 32.051 1.00 16.99 68 THR A N 1
ATOM 530 C CA . THR A 1 68 ? -3.869 32.401 33.027 1.00 17.36 68 THR A CA 1
ATOM 531 C C . THR A 1 68 ? -3.488 31.979 34.454 1.00 18.44 68 THR A C 1
ATOM 532 O O . THR A 1 68 ? -3.395 32.825 35.347 1.00 19.38 68 THR A O 1
ATOM 536 N N . ASP A 1 69 ? -3.297 30.677 34.676 1.00 19.15 69 ASP A N 1
ATOM 537 C CA . ASP A 1 69 ? -2.774 30.196 35.958 1.00 20.08 69 ASP A CA 1
ATOM 538 C C . ASP A 1 69 ? -1.279 30.471 35.989 1.00 20.52 69 ASP A C 1
ATOM 539 O O . ASP A 1 69 ? -0.468 29.802 35.311 1.00 20.48 69 ASP A O 1
ATOM 544 N N . VAL A 1 70 ? -0.907 31.491 36.747 1.00 20.18 70 VAL A N 1
ATOM 545 C CA . VAL A 1 70 ? 0.460 31.974 36.777 1.00 20.46 70 VAL A CA 1
ATOM 546 C C . VAL A 1 70 ? 1.482 30.912 37.204 1.00 20.29 70 VAL A C 1
ATOM 547 O O . VAL A 1 70 ? 2.560 30.792 36.606 1.00 19.74 70 VAL A O 1
ATOM 551 N N . ASP A 1 71 ? 1.137 30.113 38.220 1.00 21.09 71 ASP A N 1
ATOM 552 C CA . ASP A 1 71 ? 2.101 29.132 38.724 1.00 22.06 71 ASP A CA 1
ATOM 553 C C . ASP A 1 71 ? 2.251 27.967 37.775 1.00 21.70 71 ASP A C 1
ATOM 554 O O . ASP A 1 71 ? 3.360 27.483 37.569 1.00 22.04 71 ASP A O 1
ATOM 559 N N . LYS A 1 72 ? 1.145 27.580 37.155 1.00 21.92 72 LYS A N 1
ATOM 560 C CA . LYS A 1 72 ? 1.175 26.556 36.119 1.00 22.09 72 LYS A CA 1
ATOM 561 C C . LYS A 1 72 ? 2.043 26.999 34.945 1.00 21.49 72 LYS A C 1
ATOM 562 O O . LYS A 1 72 ? 2.855 26.218 34.454 1.00 21.64 72 LYS A O 1
ATOM 568 N N . CYS A 1 73 ? 1.920 28.273 34.534 1.00 19.89 73 CYS A N 1
ATOM 569 C CA . CYS A 1 73 ? 2.770 28.787 33.439 1.00 19.50 73 CYS A CA 1
ATOM 570 C C . CYS A 1 73 ? 4.270 28.674 33.773 1.00 20.17 73 CYS A C 1
ATOM 571 O O . CYS A 1 73 ? 5.092 28.523 32.866 1.00 20.80 73 CYS A O 1
ATOM 574 N N . GLU A 1 74 ? 4.629 28.788 35.053 1.00 19.71 74 GLU A N 1
ATOM 575 C CA . GLU A 1 74 ? 6.025 28.810 35.462 1.00 21.81 74 GLU A CA 1
ATOM 576 C C . GLU A 1 74 ? 6.682 27.444 35.294 1.00 23.30 74 GLU A C 1
ATOM 577 O O . GLU A 1 74 ? 7.875 27.373 34.984 1.00 25.08 74 GLU A O 1
ATOM 583 N N . ILE A 1 75 ? 5.891 26.391 35.489 1.00 24.80 75 ILE A N 1
ATOM 584 C CA . ILE A 1 75 ? 6.358 24.997 35.335 1.00 26.77 75 ILE A CA 1
ATOM 585 C C . ILE A 1 75 ? 6.141 24.477 33.904 1.00 26.33 75 ILE A C 1
ATOM 586 O O . ILE A 1 75 ? 7.058 23.865 33.308 1.00 27.73 75 ILE A O 1
ATOM 591 N N . GLU A 1 76 ? 4.957 24.717 33.343 1.00 24.06 76 GLU A N 1
ATOM 592 C CA . GLU A 1 76 ? 4.637 24.181 32.033 1.00 23.27 76 GLU A CA 1
ATOM 593 C C . GLU A 1 76 ? 4.835 25.234 30.974 1.00 21.04 76 GLU A C 1
ATOM 594 O O . GLU A 1 76 ? 3.876 25.631 30.272 1.00 20.07 76 GLU A O 1
ATOM 600 N N . LYS A 1 77 ? 6.100 25.624 30.827 1.00 20.72 77 LYS A N 1
ATOM 601 C CA . LYS A 1 77 ? 6.459 26.755 29.945 1.00 19.75 77 LYS A CA 1
ATOM 602 C C . LYS A 1 77 ? 6.117 26.474 28.501 1.00 19.98 77 LYS A C 1
ATOM 603 O O . LYS A 1 77 ? 5.601 27.355 27.807 1.00 18.23 77 LYS A O 1
ATOM 609 N N . GLU A 1 78 ? 6.385 25.245 28.024 1.00 19.13 78 GLU A N 1
ATOM 610 C CA . GLU A 1 78 ? 6.016 24.884 26.648 1.00 20.57 78 GLU A CA 1
ATOM 611 C C . GLU A 1 78 ? 4.522 25.096 26.344 1.00 19.16 78 GLU A C 1
ATOM 612 O O . GLU A 1 78 ? 4.178 25.673 25.326 1.00 19.53 78 GLU A O 1
ATOM 618 N N . LYS A 1 79 ? 3.660 24.613 27.232 1.00 17.43 79 LYS A N 1
ATOM 619 C CA . LYS A 1 79 ? 2.217 24.783 27.085 1.00 18.80 79 LYS A CA 1
ATOM 620 C C . LYS A 1 79 ? 1.840 26.277 27.092 1.00 16.97 79 LYS A C 1
ATOM 621 O O . LYS A 1 79 ? 1.042 26.706 26.264 1.00 18.19 79 LYS A O 1
ATOM 627 N N . ALA A 1 80 ? 2.394 27.020 28.046 1.00 16.40 80 ALA A N 1
ATOM 628 C CA . ALA A 1 80 ? 2.114 28.503 28.137 1.00 14.85 80 ALA A CA 1
ATOM 629 C C . ALA A 1 80 ? 2.514 29.192 26.856 1.00 14.87 80 ALA A C 1
ATOM 630 O O . ALA A 1 80 ? 1.739 29.980 26.285 1.00 15.61 80 ALA A O 1
ATOM 632 N N . TYR A 1 81 ? 3.709 28.886 26.352 1.00 14.57 81 TYR A N 1
ATOM 633 C CA . TYR A 1 81 ? 4.138 29.458 25.077 1.00 14.88 81 TYR A CA 1
ATOM 634 C C . TYR A 1 81 ? 3.178 29.221 23.903 1.00 14.75 81 TYR A C 1
ATOM 635 O O . TYR A 1 81 ? 2.865 30.109 23.122 1.00 15.11 81 TYR A O 1
ATOM 644 N N . LYS A 1 82 ? 2.716 27.998 23.740 1.00 14.73 82 LYS A N 1
ATOM 645 C CA . LYS A 1 82 ? 1.909 27.679 22.610 1.00 15.04 82 LYS A CA 1
ATOM 646 C C . LYS A 1 82 ? 0.605 28.425 22.565 1.00 14.73 82 LYS A C 1
ATOM 647 O O . LYS A 1 82 ? 0.173 28.802 21.480 1.00 15.42 82 LYS A O 1
ATOM 653 N N . ILE A 1 83 ? -0.021 28.612 23.722 1.00 13.82 83 ILE A N 1
ATOM 654 C CA . ILE A 1 83 ? -1.337 29.277 23.734 1.00 14.95 83 ILE A CA 1
ATOM 655 C C . ILE A 1 83 ? -1.157 30.789 23.922 1.00 14.32 83 ILE A C 1
ATOM 656 O O . ILE A 1 83 ? -1.836 31.548 23.242 1.00 14.20 83 ILE A O 1
ATOM 661 N N . ASN A 1 84 ? -0.254 31.187 24.826 1.00 15.26 84 ASN A N 1
ATOM 662 C CA . ASN A 1 84 ? -0.139 32.621 25.156 1.00 14.08 84 ASN A CA 1
ATOM 663 C C . ASN A 1 84 ? 0.640 33.407 24.136 1.00 14.94 84 ASN A C 1
ATOM 664 O O . ASN A 1 84 ? 0.454 34.644 24.010 1.00 16.14 84 ASN A O 1
ATOM 669 N N . ALA A 1 85 ? 1.498 32.713 23.387 1.00 15.45 85 ALA A N 1
ATOM 670 C CA . ALA A 1 85 ? 2.324 33.383 22.394 1.00 14.88 85 ALA A CA 1
ATOM 671 C C . ALA A 1 85 ? 2.081 32.838 20.980 1.00 15.23 85 ALA A C 1
ATOM 672 O O . ALA A 1 85 ? 1.587 33.543 20.094 1.00 14.45 85 ALA A O 1
ATOM 674 N N . GLU A 1 86 ? 2.377 31.553 20.755 1.00 14.96 86 GLU A N 1
ATOM 675 C CA . GLU A 1 86 ? 2.432 31.095 19.363 1.00 16.73 86 GLU A CA 1
ATOM 676 C C . GLU A 1 86 ? 1.062 31.147 18.657 1.00 16.53 86 GLU A C 1
ATOM 677 O O . GLU A 1 86 ? 1.017 31.450 17.490 1.00 16.97 86 GLU A O 1
ATOM 683 N N . ALA A 1 87 ? -0.031 30.877 19.369 1.00 17.09 87 ALA A N 1
ATOM 684 C CA . ALA A 1 87 ? -1.377 30.915 18.776 1.00 15.69 87 ALA A CA 1
ATOM 685 C C . ALA A 1 87 ? -1.644 32.279 18.184 1.00 16.70 87 ALA A C 1
ATOM 686 O O . ALA A 1 87 ? -2.327 32.396 17.157 1.00 16.88 87 ALA A O 1
ATOM 688 N N . VAL A 1 88 ? -1.095 33.318 18.854 1.00 15.69 88 VAL A N 1
ATOM 689 C CA . VAL A 1 88 ? -1.302 34.695 18.396 1.00 15.71 88 VAL A CA 1
ATOM 690 C C . VAL A 1 88 ? -0.714 34.884 17.001 1.00 15.12 88 VAL A C 1
ATOM 691 O O . VAL A 1 88 ? -1.291 35.599 16.172 1.00 15.03 88 VAL A O 1
ATOM 695 N N . ARG A 1 89 ? 0.442 34.259 16.733 1.00 15.08 89 ARG A N 1
ATOM 696 C CA . ARG A 1 89 ? 1.046 34.363 15.411 1.00 17.20 89 ARG A CA 1
ATOM 697 C C . ARG A 1 89 ? 0.052 33.873 14.339 1.00 16.50 89 ARG A C 1
ATOM 698 O O . ARG A 1 89 ? -0.107 34.463 13.243 1.00 17.69 89 ARG A O 1
ATOM 706 N N . HIS A 1 90 ? -0.637 32.802 14.665 1.00 16.91 90 HIS A N 1
ATOM 707 C CA . HIS A 1 90 ? -1.543 32.201 13.711 1.00 17.28 90 HIS A CA 1
ATOM 708 C C . HIS A 1 90 ? -2.877 32.946 13.599 1.00 17.46 90 HIS A C 1
ATOM 709 O O . HIS A 1 90 ? -3.459 33.019 12.544 1.00 17.63 90 HIS A O 1
ATOM 716 N N . ILE A 1 91 ? -3.348 33.519 14.698 1.00 17.17 91 ILE A N 1
ATOM 717 C CA . ILE A 1 91 ? -4.492 34.393 14.636 1.00 17.25 91 ILE A CA 1
ATOM 718 C C . ILE A 1 91 ? -4.217 35.605 13.729 1.00 16.72 91 ILE A C 1
ATOM 719 O O . ILE A 1 91 ? -5.011 35.936 12.870 1.00 16.58 91 ILE A O 1
ATOM 724 N N . VAL A 1 92 ? -3.062 36.225 13.907 1.00 17.27 92 VAL A N 1
ATOM 725 C CA . VAL A 1 92 ? -2.664 37.365 13.067 1.00 18.75 92 VAL A CA 1
ATOM 726 C C . VAL A 1 92 ? -2.557 36.959 11.575 1.00 18.42 92 VAL A C 1
ATOM 727 O O . VAL A 1 92 ? -3.079 37.661 10.707 1.00 19.15 92 VAL A O 1
ATOM 731 N N . ARG A 1 93 ? -1.919 35.809 11.312 1.00 18.78 93 ARG A N 1
ATOM 732 C CA . ARG A 1 93 ? -1.725 35.368 9.929 1.00 19.50 93 ARG A CA 1
ATOM 733 C C . ARG A 1 93 ? -3.047 35.133 9.184 1.00 19.97 93 ARG A C 1
ATOM 734 O O . ARG A 1 93 ? -3.284 35.702 8.105 1.00 19.76 93 ARG A O 1
ATOM 742 N N . ALA A 1 94 ? -3.902 34.300 9.768 1.00 20.30 94 ALA A N 1
ATOM 743 C CA . ALA A 1 94 ? -5.250 34.057 9.233 1.00 19.95 94 ALA A CA 1
ATOM 744 C C . ALA A 1 94 ? -6.122 35.296 9.170 1.00 21.29 94 ALA A C 1
ATOM 745 O O . ALA A 1 94 ? -6.831 35.518 8.167 1.00 21.85 94 ALA A O 1
ATOM 747 N N . GLY A 1 95 ? -6.082 36.112 10.229 1.00 20.05 95 GLY A N 1
ATOM 748 C CA . GLY A 1 95 ? -6.740 37.399 10.226 1.00 19.24 95 GLY A CA 1
ATOM 749 C C . GLY A 1 95 ? -6.348 38.253 9.025 1.00 19.33 95 GLY A C 1
ATOM 750 O O . GLY A 1 95 ? -7.190 38.946 8.467 1.00 18.92 95 GLY A O 1
ATOM 751 N N . LYS A 1 96 ? -5.078 38.204 8.621 1.00 19.10 96 LYS A N 1
ATOM 752 C CA . LYS A 1 96 ? -4.577 39.101 7.585 1.00 20.61 96 LYS A CA 1
ATOM 753 C C . LYS A 1 96 ? -5.208 38.739 6.244 1.00 20.42 96 LYS A C 1
ATOM 754 O O . LYS A 1 96 ? -5.509 39.618 5.422 1.00 20.67 96 LYS A O 1
ATOM 760 N N . VAL A 1 97 ? -5.398 37.443 6.056 1.00 20.54 97 VAL A N 1
ATOM 761 C CA . VAL A 1 97 ? -5.979 36.912 4.822 1.00 20.91 97 VAL A CA 1
ATOM 762 C C . VAL A 1 97 ? -7.361 37.521 4.553 1.00 20.71 97 VAL A C 1
ATOM 763 O O . VAL A 1 97 ? -7.695 37.842 3.392 1.00 21.19 97 VAL A O 1
ATOM 767 N N . ILE A 1 98 ? -8.135 37.728 5.625 1.00 20.13 98 ILE A N 1
ATOM 768 C CA . ILE A 1 98 ? -9.489 38.271 5.555 1.00 19.47 98 ILE A CA 1
ATOM 769 C C . ILE A 1 98 ? -9.546 39.752 5.957 1.00 19.80 98 ILE A C 1
ATOM 770 O O . ILE A 1 98 ? -10.610 40.367 6.018 1.00 20.27 98 ILE A O 1
ATOM 775 N N . ASP A 1 99 ? -8.383 40.323 6.230 1.00 19.49 99 ASP A N 1
ATOM 776 C CA . ASP A 1 99 ? -8.264 41.740 6.575 1.00 20.51 99 ASP A CA 1
ATOM 777 C C . ASP A 1 99 ? -9.089 42.054 7.847 1.00 20.29 99 ASP A C 1
ATOM 778 O O . ASP A 1 99 ? -9.741 43.087 7.941 1.00 20.92 99 ASP A O 1
ATOM 783 N N . SER A 1 100 ? -9.072 41.132 8.799 1.00 20.54 100 SER A N 1
ATOM 784 C CA . SER A 1 100 ? -9.808 41.312 10.054 1.00 21.66 100 SER A CA 1
ATOM 785 C C . SER A 1 100 ? -9.186 42.393 10.938 1.00 20.99 100 SER A C 1
ATOM 786 O O . SER A 1 100 ? -7.982 42.653 10.871 1.00 21.02 100 SER A O 1
ATOM 789 N N . TYR A 1 101 ? -10.019 43.009 11.770 1.00 20.43 101 TYR A N 1
ATOM 790 C CA . TYR A 1 101 ? -9.525 43.922 12.785 1.00 20.54 101 TYR A CA 1
ATOM 791 C C . TYR A 1 101 ? -9.195 43.048 14.012 1.00 19.81 101 TYR A C 1
ATOM 792 O O . TYR A 1 101 ? -10.072 42.415 14.560 1.00 20.04 101 TYR A O 1
ATOM 801 N N . ILE A 1 102 ? -7.928 43.039 14.409 1.00 19.07 102 ILE A N 1
ATOM 802 C CA . ILE A 1 102 ? -7.471 42.150 15.480 1.00 19.29 102 ILE A CA 1
ATOM 803 C C . ILE A 1 102 ? -7.313 42.928 16.794 1.00 18.77 102 ILE A C 1
ATOM 804 O O . ILE A 1 102 ? -6.607 43.944 16.839 1.00 18.12 102 ILE A O 1
ATOM 809 N N . VAL A 1 103 ? -7.990 42.465 17.843 1.00 17.96 103 VAL A N 1
ATOM 810 C CA . VAL A 1 103 ? -7.886 43.076 19.187 1.00 17.08 103 VAL A CA 1
ATOM 811 C C . VAL A 1 103 ? -7.345 42.019 20.135 1.00 16.46 103 VAL A C 1
ATOM 812 O O . VAL A 1 103 ? -8.008 40.986 20.357 1.00 17.02 103 VAL A O 1
ATOM 816 N N . HIS A 1 104 ? -6.147 42.240 20.675 1.00 15.08 104 HIS A N 1
ATOM 817 C CA . HIS A 1 104 ? -5.494 41.203 21.445 1.00 13.99 104 HIS A CA 1
ATOM 818 C C . HIS A 1 104 ? -5.439 41.664 22.914 1.00 13.98 104 HIS A C 1
ATOM 819 O O . HIS A 1 104 ? -5.070 42.803 23.192 1.00 14.42 104 HIS A O 1
ATOM 826 N N . ILE A 1 105 ? -5.771 40.771 23.839 1.00 12.94 105 ILE A N 1
ATOM 827 C CA . ILE A 1 105 ? -5.793 41.160 25.253 1.00 12.96 105 ILE A CA 1
ATOM 828 C C . ILE A 1 105 ? -4.496 40.752 25.930 1.00 13.86 105 ILE A C 1
ATOM 829 O O . ILE A 1 105 ? -4.027 39.618 25.788 1.00 14.08 105 ILE A O 1
ATOM 834 N N . SER A 1 106 ? -3.880 41.688 26.663 1.00 13.18 106 SER A N 1
ATOM 835 C CA . SER A 1 106 ? -2.633 41.412 27.333 1.00 12.01 106 SER A CA 1
ATOM 836 C C . SER A 1 106 ? -2.698 41.774 28.828 1.00 12.18 106 SER A C 1
ATOM 837 O O . SER A 1 106 ? -3.787 41.959 29.389 1.00 13.65 106 SER A O 1
ATOM 840 N N . THR A 1 107 ? -1.534 41.809 29.465 1.00 13.04 107 THR A N 1
ATOM 841 C CA . THR A 1 107 ? -1.458 41.781 30.940 1.00 14.27 107 THR A CA 1
ATOM 842 C C . THR A 1 107 ? -0.440 42.761 31.524 1.00 13.92 107 THR A C 1
ATOM 843 O O . THR A 1 107 ? 0.625 43.002 30.954 1.00 13.63 107 THR A O 1
ATOM 847 N N . ASP A 1 108 ? -0.759 43.253 32.725 1.00 13.17 108 ASP A N 1
ATOM 848 C CA . ASP A 1 108 ? 0.148 44.023 33.549 1.00 14.28 108 ASP A CA 1
ATOM 849 C C . ASP A 1 108 ? 1.384 43.238 34.011 1.00 14.37 108 ASP A C 1
ATOM 850 O O . ASP A 1 108 ? 2.400 43.831 34.356 1.00 15.89 108 ASP A O 1
ATOM 855 N N . TYR A 1 109 ? 1.312 41.883 33.988 1.00 14.48 109 TYR A N 1
ATOM 856 C CA . TYR A 1 109 ? 2.477 41.061 34.348 1.00 14.66 109 TYR A CA 1
ATOM 857 C C . TYR A 1 109 ? 3.579 41.050 33.270 1.00 14.91 109 TYR A C 1
ATOM 858 O O . TYR A 1 109 ? 4.601 40.416 33.449 1.00 15.34 109 TYR A O 1
ATOM 867 N N . VAL A 1 110 ? 3.380 41.745 32.149 1.00 14.55 110 VAL A N 1
ATOM 868 C CA . VAL A 1 110 ? 4.547 41.979 31.276 1.00 15.79 110 VAL A CA 1
ATOM 869 C C . VAL A 1 110 ? 5.560 42.947 31.892 1.00 15.59 110 VAL A C 1
ATOM 870 O O . VAL A 1 110 ? 6.666 43.030 31.383 1.00 15.53 110 VAL A O 1
ATOM 874 N N . PHE A 1 111 ? 5.180 43.684 32.949 1.00 16.10 111 PHE A N 1
ATOM 875 C CA . PHE A 1 111 ? 6.115 44.647 33.610 1.00 16.90 111 PHE A CA 1
ATOM 876 C C . PHE A 1 111 ? 6.785 44.057 34.848 1.00 17.62 111 PHE A C 1
ATOM 877 O O . PHE A 1 111 ? 6.236 43.136 35.470 1.00 18.51 111 PHE A O 1
ATOM 885 N N . ASP A 1 112 ? 7.956 44.604 35.215 1.00 18.19 112 ASP A N 1
ATOM 886 C CA . ASP A 1 112 ? 8.729 43.978 36.292 1.00 19.77 112 ASP A CA 1
ATOM 887 C C . ASP A 1 112 ? 8.207 44.355 37.679 1.00 20.78 112 ASP A C 1
ATOM 888 O O . ASP A 1 112 ? 8.524 43.700 38.664 1.00 21.87 112 ASP A O 1
ATOM 893 N N . GLY A 1 113 ? 7.358 45.372 37.720 1.00 21.38 113 GLY A N 1
ATOM 894 C CA . GLY A 1 113 ? 6.705 45.791 38.957 1.00 22.73 113 GLY A CA 1
ATOM 895 C C . GLY A 1 113 ? 7.521 46.633 39.919 1.00 23.42 113 GLY A C 1
ATOM 896 O O . GLY A 1 113 ? 7.089 46.858 41.048 1.00 23.42 113 GLY A O 1
ATOM 897 N N . GLU A 1 114 ? 8.672 47.119 39.474 1.00 24.55 114 GLU A N 1
ATOM 898 C CA . GLU A 1 114 ? 9.523 47.968 40.318 1.00 26.13 114 GLU A CA 1
ATOM 899 C C . GLU A 1 114 ? 9.114 49.441 40.278 1.00 26.45 114 GLU A C 1
ATOM 900 O O . GLU A 1 114 ? 9.537 50.231 41.141 1.00 28.45 114 GLU A O 1
ATOM 906 N N . LYS A 1 115 ? 8.266 49.814 39.320 1.00 25.35 115 LYS A N 1
ATOM 907 C CA . LYS A 1 115 ? 7.838 51.215 39.189 1.00 23.73 115 LYS A CA 1
ATOM 908 C C . LYS A 1 115 ? 6.344 51.467 39.462 1.00 23.73 115 LYS A C 1
ATOM 909 O O . LYS A 1 115 ? 5.982 52.449 40.115 1.00 23.00 115 LYS A O 1
ATOM 915 N N . GLY A 1 116 ? 5.464 50.621 38.923 1.00 21.20 116 GLY A N 1
ATOM 916 C CA . GLY A 1 116 ? 4.027 50.873 38.999 1.00 20.65 116 GLY A CA 1
ATOM 917 C C . GLY A 1 116 ? 3.565 51.939 38.033 1.00 20.08 116 GLY A C 1
ATOM 918 O O . GLY A 1 116 ? 4.394 52.568 37.317 1.00 19.24 116 GLY A O 1
ATOM 919 N N . ASN A 1 117 ? 2.241 52.130 38.001 1.00 18.94 117 ASN A N 1
ATOM 920 C CA . ASN A 1 117 ? 1.634 53.145 37.180 1.00 20.00 117 ASN A CA 1
ATOM 921 C C . ASN A 1 117 ? 2.158 53.107 35.751 1.00 19.45 117 ASN A C 1
ATOM 922 O O . ASN A 1 117 ? 2.605 54.098 35.197 1.00 19.56 117 ASN A O 1
ATOM 927 N N . TYR A 1 118 ? 2.145 51.920 35.136 1.00 18.51 118 TYR A N 1
ATOM 928 C CA . TYR A 1 118 ? 2.764 51.776 33.809 1.00 17.42 118 TYR A CA 1
ATOM 929 C C . TYR A 1 118 ? 1.932 52.350 32.695 1.00 17.58 118 TYR A C 1
ATOM 930 O O . TYR A 1 118 ? 0.727 52.091 32.630 1.00 18.02 118 TYR A O 1
ATOM 939 N N . LYS A 1 119 ? 2.569 53.145 31.823 1.00 17.77 119 LYS A N 1
ATOM 940 C CA . LYS A 1 119 ? 1.904 53.689 30.644 1.00 19.72 119 LYS A CA 1
ATOM 941 C C . LYS A 1 119 ? 2.233 52.835 29.419 1.00 18.59 119 LYS A C 1
ATOM 942 O O . LYS A 1 119 ? 3.118 51.983 29.494 1.00 17.15 119 LYS A O 1
ATOM 948 N N . GLU A 1 120 ? 1.514 53.063 28.319 1.00 19.36 120 GLU A N 1
ATOM 949 C CA . GLU A 1 120 ? 1.624 52.199 27.129 1.00 18.49 120 GLU A CA 1
ATOM 950 C C . GLU A 1 120 ? 3.043 52.005 26.613 1.00 20.48 120 GLU A C 1
ATOM 951 O O . GLU A 1 120 ? 3.424 50.901 26.216 1.00 20.27 120 GLU A O 1
ATOM 957 N N . GLU A 1 121 ? 3.815 53.091 26.650 1.00 20.59 121 GLU A N 1
ATOM 958 C CA . GLU A 1 121 ? 5.153 53.106 26.076 1.00 21.94 121 GLU A CA 1
ATOM 959 C C . GLU A 1 121 ? 6.253 52.630 27.033 1.00 21.25 121 GLU A C 1
ATOM 960 O O . GLU A 1 121 ? 7.406 52.493 26.615 1.00 20.78 121 GLU A O 1
ATOM 966 N N . ASP A 1 122 ? 5.927 52.398 28.307 1.00 20.78 122 ASP A N 1
ATOM 967 C CA . ASP A 1 122 ? 6.910 51.829 29.253 1.00 20.93 122 ASP A CA 1
ATOM 968 C C . ASP A 1 122 ? 7.362 50.448 28.773 1.00 20.88 122 ASP A C 1
ATOM 969 O O . ASP A 1 122 ? 6.611 49.742 28.080 1.00 21.28 122 ASP A O 1
ATOM 974 N N . ILE A 1 123 ? 8.596 50.080 29.097 1.00 20.52 123 ILE A N 1
ATOM 975 C CA . ILE A 1 123 ? 9.196 48.887 28.515 1.00 20.08 123 ILE A CA 1
ATOM 976 C C . ILE A 1 123 ? 8.918 47.655 29.352 1.00 18.86 123 ILE A C 1
ATOM 977 O O . ILE A 1 123 ? 9.342 47.571 30.514 1.00 19.90 123 ILE A O 1
ATOM 982 N N . PRO A 1 124 ? 8.258 46.646 28.747 1.00 17.75 124 PRO A N 1
ATOM 983 C CA . PRO A 1 124 ? 8.015 45.366 29.436 1.00 17.05 124 PRO A CA 1
ATOM 984 C C . PRO A 1 124 ? 9.300 44.669 29.818 1.00 17.13 124 PRO A C 1
ATOM 985 O O . PRO A 1 124 ? 10.314 44.730 29.081 1.00 16.67 124 PRO A O 1
ATOM 989 N N . ASN A 1 125 ? 9.261 44.021 30.981 1.00 17.13 125 ASN A N 1
ATOM 990 C CA . ASN A 1 125 ? 10.396 43.274 31.508 1.00 18.24 125 ASN A CA 1
ATOM 991 C C . ASN A 1 125 ? 9.845 42.263 32.513 1.00 17.38 125 ASN A C 1
ATOM 992 O O . ASN A 1 125 ? 10.042 42.403 33.728 1.00 19.02 125 ASN A O 1
ATOM 997 N N . PRO A 1 126 ? 9.132 41.230 32.019 1.00 16.95 126 PRO A N 1
ATOM 998 C CA . PRO A 1 126 ? 8.391 40.336 32.938 1.00 17.67 126 PRO A CA 1
ATOM 999 C C . PRO A 1 126 ? 9.304 39.527 33.853 1.00 17.99 126 PRO A C 1
ATOM 1000 O O . PRO A 1 126 ? 10.451 39.163 33.446 1.00 17.72 126 PRO A O 1
ATOM 1004 N N . ILE A 1 127 ? 8.813 39.237 35.060 1.00 18.12 127 ILE A N 1
ATOM 1005 C CA . ILE A 1 127 ? 9.545 38.414 36.028 1.00 19.16 127 ILE A CA 1
ATOM 1006 C C . ILE A 1 127 ? 8.924 37.035 36.300 1.00 19.36 127 ILE A C 1
ATOM 1007 O O . ILE A 1 127 ? 9.347 36.309 37.214 1.00 21.06 127 ILE A O 1
ATOM 1012 N N . ASN A 1 128 ? 7.902 36.667 35.527 1.00 17.71 128 ASN A N 1
ATOM 1013 C CA . ASN A 1 128 ? 7.375 35.316 35.580 1.00 17.07 128 ASN A CA 1
ATOM 1014 C C . ASN A 1 128 ? 7.052 34.852 34.169 1.00 15.57 128 ASN A C 1
ATOM 1015 O O . ASN A 1 128 ? 6.924 35.706 33.264 1.00 15.15 128 ASN A O 1
ATOM 1020 N N . TYR A 1 129 ? 6.929 33.533 33.973 1.00 15.28 129 TYR A N 1
ATOM 1021 C CA . TYR A 1 129 ? 6.712 33.007 32.622 1.00 15.32 129 TYR A CA 1
ATOM 1022 C C . TYR A 1 129 ? 5.306 33.321 32.053 1.00 15.22 129 TYR A C 1
ATOM 1023 O O . TYR A 1 129 ? 5.143 33.431 30.837 1.00 15.25 129 TYR A O 1
ATOM 1032 N N . TYR A 1 130 ? 4.297 33.466 32.902 1.00 13.74 130 TYR A N 1
ATOM 1033 C CA . TYR A 1 130 ? 3.012 33.911 32.410 1.00 13.53 130 TYR A CA 1
ATOM 1034 C C . TYR A 1 130 ? 3.224 35.259 31.701 1.00 14.31 130 TYR A C 1
ATOM 1035 O O . TYR A 1 130 ? 2.827 35.433 30.540 1.00 14.20 130 TYR A O 1
ATOM 1044 N N . GLY A 1 131 ? 3.869 36.191 32.403 1.00 13.84 131 GLY A N 1
ATOM 1045 C CA . GLY A 1 131 ? 4.188 37.513 31.826 1.00 13.75 131 GLY A CA 1
ATOM 1046 C C . GLY A 1 131 ? 5.015 37.468 30.537 1.00 14.06 131 GLY A C 1
ATOM 1047 O O . GLY A 1 131 ? 4.722 38.162 29.552 1.00 12.83 131 GLY A O 1
ATOM 1048 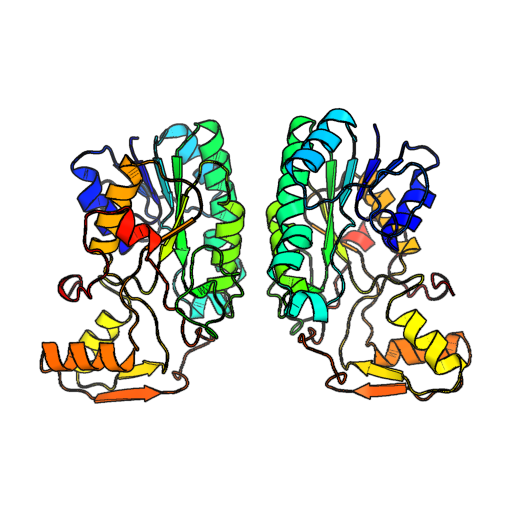N N . LEU A 1 132 ? 6.044 36.627 30.526 1.00 14.13 132 LEU A N 1
ATOM 1049 C CA . LEU A 1 132 ? 6.900 36.490 29.335 1.00 13.95 132 LEU A CA 1
ATOM 1050 C C . LEU A 1 132 ? 6.133 35.878 28.168 1.00 14.08 132 LEU A C 1
ATOM 1051 O O . LEU A 1 132 ? 6.195 36.393 27.048 1.00 13.14 132 LEU A O 1
ATOM 1056 N N . SER A 1 133 ? 5.440 34.757 28.403 1.00 13.00 133 SER A N 1
ATOM 1057 C CA . SER A 1 133 ? 4.629 34.175 27.319 1.00 13.64 133 SER A CA 1
ATOM 1058 C C . SER A 1 133 ? 3.632 35.192 26.756 1.00 14.11 133 SER A C 1
ATOM 1059 O O . SER A 1 133 ? 3.478 35.296 25.537 1.00 13.07 133 SER A O 1
ATOM 1062 N N . LYS A 1 134 ? 2.975 35.962 27.642 1.00 12.97 134 LYS A N 1
ATOM 1063 C CA . LYS A 1 134 ? 2.078 36.999 27.197 1.00 12.63 134 LYS A CA 1
ATOM 1064 C C . LYS A 1 134 ? 2.809 38.090 26.430 1.00 12.37 134 LYS A C 1
ATOM 1065 O O . LYS A 1 134 ? 2.325 38.531 25.375 1.00 12.12 134 LYS A O 1
ATOM 1071 N N . LEU A 1 135 ? 3.974 38.481 26.898 1.00 13.28 135 LEU A N 1
ATOM 1072 C CA . LEU A 1 135 ? 4.759 39.512 26.183 1.00 13.86 135 LEU A CA 1
ATOM 1073 C C . LEU A 1 135 ? 5.133 39.025 24.787 1.00 13.79 135 LEU A C 1
ATOM 1074 O O . LEU A 1 135 ? 5.058 39.780 23.850 1.00 13.75 135 LEU A O 1
ATOM 1079 N N . LEU A 1 136 ? 5.510 37.758 24.651 1.00 12.29 136 LEU A N 1
ATOM 1080 C CA . LEU A 1 136 ? 5.776 37.197 23.319 1.00 14.12 136 LEU A CA 1
ATOM 1081 C C . LEU A 1 136 ? 4.528 37.217 22.434 1.00 13.17 136 LEU A C 1
ATOM 1082 O O . LEU A 1 136 ? 4.612 37.623 21.275 1.00 13.72 136 LEU A O 1
ATOM 1087 N N . GLY A 1 137 ? 3.357 36.900 22.975 1.00 13.89 137 GLY A N 1
ATOM 1088 C CA . GLY A 1 137 ? 2.113 37.083 22.244 1.00 14.18 137 GLY A CA 1
ATOM 1089 C C . GLY A 1 137 ? 1.883 38.530 21.813 1.00 14.63 137 GLY A C 1
ATOM 1090 O O . GLY A 1 137 ? 1.467 38.772 20.687 1.00 14.52 137 GLY A O 1
ATOM 1091 N N . GLU A 1 138 ? 2.173 39.485 22.703 1.00 15.69 138 GLU A N 1
ATOM 1092 C CA . GLU A 1 138 ? 2.080 40.905 22.312 1.00 17.13 138 GLU A CA 1
ATOM 1093 C C . GLU A 1 138 ? 2.936 41.197 21.104 1.00 16.23 138 GLU A C 1
ATOM 1094 O O . GLU A 1 138 ? 2.581 42.014 20.229 1.00 17.20 138 GLU A O 1
ATOM 1100 N N . THR A 1 139 ? 4.100 40.573 21.081 1.00 14.80 139 THR A N 1
ATOM 1101 C CA . THR A 1 139 ? 5.080 40.821 20.041 1.00 16.47 139 THR A CA 1
ATOM 1102 C C . THR A 1 139 ? 4.540 40.290 18.722 1.00 16.11 139 THR A C 1
ATOM 1103 O O . THR A 1 139 ? 4.599 40.976 17.685 1.00 16.49 139 THR A O 1
ATOM 1107 N N . PHE A 1 140 ? 3.955 39.092 18.736 1.00 15.79 140 PHE A N 1
ATOM 1108 C CA . PHE A 1 140 ? 3.321 38.620 17.502 1.00 15.48 140 PHE A CA 1
ATOM 1109 C C . PHE A 1 140 ? 2.145 39.496 17.070 1.00 16.12 140 PHE A C 1
ATOM 1110 O O . PHE A 1 140 ? 1.877 39.613 15.874 1.00 16.14 140 PHE A O 1
ATOM 1118 N N . ALA A 1 141 ? 1.426 40.063 18.043 1.00 15.47 141 ALA A N 1
ATOM 1119 C CA . ALA A 1 141 ? 0.200 40.851 17.808 1.00 16.37 141 ALA A CA 1
ATOM 1120 C C . ALA A 1 141 ? 0.476 42.269 17.297 1.00 17.22 141 ALA A C 1
ATOM 1121 O O . ALA A 1 141 ? -0.432 42.912 16.758 1.00 20.15 141 ALA A O 1
ATOM 1123 N N . LEU A 1 142 ? 1.719 42.726 17.437 1.00 17.88 142 LEU A N 1
ATOM 1124 C CA . LEU A 1 142 ? 2.104 44.094 17.034 1.00 21.09 142 LEU A CA 1
ATOM 1125 C C . LEU A 1 142 ? 1.964 44.268 15.537 1.00 21.56 142 LEU A C 1
ATOM 1126 O O . LEU A 1 142 ? 2.734 43.688 14.791 1.00 22.71 142 LEU A O 1
ATOM 1131 N N . GLN A 1 143 ? 0.960 45.051 15.119 1.00 22.99 143 GLN A N 1
ATOM 1132 C CA . GLN A 1 143 ? 0.681 45.260 13.701 1.00 24.70 143 GLN A CA 1
ATOM 1133 C C . GLN A 1 143 ? 0.192 46.691 13.509 1.00 25.45 143 GLN A C 1
ATOM 1134 O O . GLN A 1 143 ? -0.440 47.255 14.409 1.00 26.08 143 GLN A O 1
ATOM 1140 N N . ASP A 1 144 ? 0.465 47.278 12.341 1.00 27.84 144 ASP A N 1
ATOM 1141 C CA . ASP A 1 144 ? 0.039 48.660 12.097 1.00 28.73 144 ASP A CA 1
ATOM 1142 C C . ASP A 1 144 ? -1.438 48.877 12.381 1.00 28.26 144 ASP A C 1
ATOM 1143 O O . ASP A 1 144 ? -1.811 49.912 12.946 1.00 29.88 144 ASP A O 1
ATOM 1148 N N . ASP A 1 145 ? -2.262 47.878 12.076 1.00 27.55 145 ASP A N 1
ATOM 1149 C CA . ASP A 1 145 ? -3.708 47.985 12.253 1.00 26.82 145 ASP A CA 1
ATOM 1150 C C . ASP A 1 145 ? -4.343 47.060 13.320 1.00 24.74 145 ASP A C 1
ATOM 1151 O O . ASP A 1 145 ? -5.544 46.821 13.291 1.00 26.63 145 ASP A O 1
ATOM 1156 N N . SER A 1 146 ? -3.562 46.559 14.266 1.00 23.14 146 SER A N 1
ATOM 1157 C CA . SER A 1 146 ? -4.137 45.767 15.387 1.00 20.21 146 SER A CA 1
ATOM 1158 C C . SER A 1 146 ? -4.140 46.632 16.649 1.00 18.97 146 SER A C 1
ATOM 1159 O O . SER A 1 146 ? -3.449 47.645 16.697 1.00 18.14 146 SER A O 1
ATOM 1162 N N . LEU A 1 147 ? -4.883 46.191 17.655 1.00 16.81 147 LEU A N 1
ATOM 1163 C CA . LEU A 1 147 ? -4.935 46.872 18.963 1.00 17.20 147 LEU A CA 1
ATOM 1164 C C . LEU A 1 147 ? -4.574 45.846 20.049 1.00 17.19 147 LEU A C 1
ATOM 1165 O O . LEU A 1 147 ? -5.167 44.764 20.080 1.00 17.17 147 LEU A O 1
ATOM 1170 N N . ILE A 1 148 ? -3.630 46.214 20.920 1.00 15.83 148 ILE A N 1
ATOM 1171 C CA . ILE A 1 148 ? -3.266 45.419 22.108 1.00 15.06 148 ILE A CA 1
ATOM 1172 C C . ILE A 1 148 ? -3.863 46.192 23.283 1.00 15.36 148 ILE A C 1
ATOM 1173 O O . ILE A 1 148 ? -3.583 47.390 23.469 1.00 15.76 148 ILE A O 1
ATOM 1178 N N . ILE A 1 149 ? -4.685 45.499 24.066 1.00 14.93 149 ILE A N 1
ATOM 1179 C CA . ILE A 1 149 ? -5.262 46.089 25.277 1.00 15.33 149 ILE A CA 1
ATOM 1180 C C . ILE A 1 149 ? -4.613 45.426 26.479 1.00 15.65 149 ILE A C 1
ATOM 1181 O O . ILE A 1 149 ? -4.819 44.235 26.689 1.00 14.24 149 ILE A O 1
ATOM 1186 N N . ARG A 1 150 ? -3.823 46.179 27.263 1.00 14.83 150 ARG A N 1
ATOM 1187 C CA . ARG A 1 150 ? -3.245 45.578 28.476 1.00 13.94 150 ARG A CA 1
ATOM 1188 C C . ARG A 1 150 ? -4.206 45.849 29.632 1.00 14.42 150 ARG A C 1
ATOM 1189 O O . ARG A 1 150 ? -4.713 46.952 29.790 1.00 14.74 150 ARG A O 1
ATOM 1197 N N . THR A 1 151 ? -4.416 44.837 30.454 1.00 13.46 151 THR A N 1
ATOM 1198 C CA . THR A 1 151 ? -5.338 44.974 31.600 1.00 13.14 151 THR A CA 1
ATOM 1199 C C . THR A 1 151 ? -4.734 44.269 32.820 1.00 12.12 151 THR A C 1
ATOM 1200 O O . THR A 1 151 ? -3.653 43.649 32.730 1.00 13.66 151 THR A O 1
ATOM 1204 N N . SER A 1 152 ? -5.429 44.361 33.945 1.00 10.52 152 SER A N 1
ATOM 1205 C CA . SER A 1 152 ? -4.876 43.926 35.228 1.00 12.32 152 SER A CA 1
ATOM 1206 C C . SER A 1 152 ? -5.979 43.279 36.059 1.00 12.61 152 SER A C 1
ATOM 1207 O O . SER A 1 152 ? -7.058 43.838 36.177 1.00 13.69 152 SER A O 1
ATOM 1210 N N . GLY A 1 153 ? -5.693 42.123 36.664 1.00 12.31 153 GLY A N 1
ATOM 1211 C CA . GLY A 1 153 ? -6.540 41.619 37.744 1.00 13.23 153 GLY A CA 1
ATOM 1212 C C . GLY A 1 153 ? -8.000 41.453 37.376 1.00 12.74 153 GLY A C 1
ATOM 1213 O O . GLY A 1 153 ? -8.894 41.740 38.167 1.00 15.76 153 GLY A O 1
ATOM 1214 N N . ILE A 1 154 ? -8.281 40.932 36.172 1.00 13.31 154 ILE A N 1
ATOM 1215 C CA . ILE A 1 154 ? -9.665 40.667 35.795 1.00 15.00 154 ILE A CA 1
ATOM 1216 C C . ILE A 1 154 ? -10.326 39.763 36.808 1.00 14.27 154 ILE A C 1
ATOM 1217 O O . ILE A 1 154 ? -9.810 38.674 37.105 1.00 14.02 154 ILE A O 1
ATOM 1222 N N . PHE A 1 155 ? -11.498 40.184 37.275 1.00 14.40 155 PHE A N 1
ATOM 1223 C CA . PHE A 1 155 ? -12.264 39.351 38.211 1.00 13.79 155 PHE A CA 1
ATOM 1224 C C . PHE A 1 155 ? -13.732 39.211 37.877 1.00 14.49 155 PHE A C 1
ATOM 1225 O O . PHE A 1 155 ? -14.384 40.116 37.386 1.00 13.97 155 PHE A O 1
ATOM 1233 N N . ARG A 1 156 ? -14.268 38.002 38.106 1.00 15.10 156 ARG A N 1
ATOM 1234 C CA . ARG A 1 156 ? -15.657 37.713 37.852 1.00 15.99 156 ARG A CA 1
ATOM 1235 C C . ARG A 1 156 ? -15.957 36.546 38.792 1.00 17.15 156 ARG A C 1
ATOM 1236 O O . ARG A 1 156 ? -16.175 36.764 39.990 1.00 17.59 156 ARG A O 1
ATOM 1244 N N . ASN A 1 157 ? -15.900 35.328 38.258 1.00 17.97 157 ASN A N 1
ATOM 1245 C CA . ASN A 1 157 ? -16.056 34.119 39.077 1.00 19.86 157 ASN A CA 1
ATOM 1246 C C . ASN A 1 157 ? -14.725 33.573 39.620 1.00 19.83 157 ASN A C 1
ATOM 1247 O O . ASN A 1 157 ? -14.701 32.593 40.396 1.00 20.03 157 ASN A O 1
ATOM 1252 N N . LYS A 1 158 ? -13.602 34.143 39.196 1.00 19.31 158 LYS A N 1
ATOM 1253 C CA . LYS A 1 158 ? -12.345 33.855 39.870 1.00 20.91 158 LYS A CA 1
ATOM 1254 C C . LYS A 1 158 ? -11.532 35.157 40.040 1.00 20.95 158 LYS A C 1
ATOM 1255 O O . LYS A 1 158 ? -12.121 36.230 40.020 1.00 20.15 158 LYS A O 1
ATOM 1261 N N . GLY A 1 159 ? -10.224 35.056 40.252 1.00 22.41 159 GLY A N 1
ATOM 1262 C CA . GLY A 1 159 ? -9.421 36.262 40.512 1.00 23.00 159 GLY A CA 1
ATOM 1263 C C . GLY A 1 159 ? -9.439 36.488 42.010 1.00 23.66 159 GLY A C 1
ATOM 1264 O O . GLY A 1 159 ? -10.167 35.821 42.735 1.00 24.16 159 GLY A O 1
ATOM 1265 N N . PHE A 1 160 ? -8.625 37.422 42.466 1.00 23.24 160 PHE A N 1
ATOM 1266 C CA . PHE A 1 160 ? -8.392 37.618 43.901 1.00 23.28 160 PHE A CA 1
ATOM 1267 C C . PHE A 1 160 ? -9.660 37.946 44.728 1.00 23.36 160 PHE A C 1
ATOM 1268 O O . PHE A 1 160 ? -9.836 37.356 45.822 1.00 24.67 160 PHE A O 1
ATOM 1276 N N . PRO A 1 161 ? -10.536 38.879 44.269 1.00 23.32 161 PRO A N 1
ATOM 1277 C CA . PRO A 1 161 ? -11.686 39.192 45.135 1.00 23.38 161 PRO A CA 1
ATOM 1278 C C . PRO A 1 161 ? -12.548 37.992 45.480 1.00 24.18 161 PRO A C 1
ATOM 1279 O O . PRO A 1 161 ? -13.066 37.915 46.591 1.00 22.93 161 PRO A O 1
ATOM 1283 N N . ILE A 1 162 ? -12.663 37.061 44.537 1.00 24.85 162 ILE A N 1
ATOM 1284 C CA . ILE A 1 162 ? -13.415 35.838 44.777 1.00 26.76 162 ILE A CA 1
ATOM 1285 C C . ILE A 1 162 ? -12.730 34.914 45.778 1.00 27.19 162 ILE A C 1
ATOM 1286 O O . ILE A 1 162 ? -13.397 34.392 46.694 1.00 28.71 162 ILE A O 1
ATOM 1291 N N . TYR A 1 163 ? -11.423 34.716 45.626 1.00 27.62 163 TYR A N 1
ATOM 1292 C CA . TYR A 1 163 ? -10.634 33.957 46.589 1.00 28.06 163 TYR A CA 1
ATOM 1293 C C . TYR A 1 163 ? -10.818 34.561 47.993 1.00 27.72 163 TYR A C 1
ATOM 1294 O O . TYR A 1 163 ? -11.053 33.830 48.953 1.00 28.06 163 TYR A O 1
ATOM 1303 N N . VAL A 1 164 ? -10.752 35.888 48.096 1.00 25.65 164 VAL A N 1
ATOM 1304 C CA . VAL A 1 164 ? -10.968 36.564 49.397 1.00 24.99 164 VAL A CA 1
ATOM 1305 C C . VAL A 1 164 ? -12.357 36.268 49.966 1.00 25.44 164 VAL A C 1
ATOM 1306 O O . VAL A 1 164 ? -12.494 35.887 51.145 1.00 25.28 164 VAL A O 1
ATOM 1310 N N . TYR A 1 165 ? -13.390 36.464 49.146 1.00 26.31 165 TYR A N 1
ATOM 1311 C CA . TYR A 1 165 ? -14.793 36.314 49.591 1.00 27.57 165 TYR A CA 1
ATOM 1312 C C . TYR A 1 165 ? -15.030 34.898 50.097 1.00 28.83 165 TYR A C 1
ATOM 1313 O O . TYR A 1 165 ? -15.554 34.712 51.208 1.00 29.24 165 TYR A O 1
ATOM 1322 N N . LYS A 1 166 ? -14.638 33.910 49.289 1.00 29.18 166 LYS A N 1
ATOM 1323 C CA . LYS A 1 166 ? -14.868 32.487 49.622 1.00 30.10 166 LYS A CA 1
ATOM 1324 C C . LYS A 1 166 ? -14.053 32.055 50.833 1.00 29.54 166 LYS A C 1
ATOM 1325 O O . LYS A 1 166 ? -14.579 31.380 51.714 1.00 29.93 166 LYS A O 1
ATOM 1331 N N . THR A 1 167 ? -12.786 32.460 50.896 1.00 29.44 167 THR A N 1
ATOM 1332 C CA . THR A 1 167 ? -11.902 32.103 52.008 1.00 29.10 167 THR A CA 1
ATOM 1333 C C . THR A 1 167 ? -12.394 32.696 53.344 1.00 29.23 167 THR A C 1
ATOM 1334 O O . THR A 1 167 ? -12.520 31.956 54.343 1.00 29.59 167 THR A O 1
ATOM 1338 N N . LEU A 1 168 ? -12.680 34.006 53.353 1.00 28.04 168 LEU A N 1
ATOM 1339 C CA . LEU A 1 168 ? -13.086 34.699 54.590 1.00 27.66 168 LEU A CA 1
ATOM 1340 C C . LEU A 1 168 ? -14.437 34.248 55.094 1.00 28.62 168 LEU A C 1
ATOM 1341 O O . LEU A 1 168 ? -14.636 34.184 56.302 1.00 27.92 168 LEU A O 1
ATOM 1346 N N . LYS A 1 169 ? -15.346 33.943 54.163 1.00 29.90 169 LYS A N 1
ATOM 1347 C CA . LYS A 1 169 ? -16.705 33.476 54.461 1.00 31.94 169 LYS A CA 1
ATOM 1348 C C . LYS A 1 169 ? -16.640 32.165 55.243 1.00 33.00 169 LYS A C 1
ATOM 1349 O O . LYS A 1 169 ? -17.449 31.946 56.152 1.00 33.10 169 LYS A O 1
ATOM 1355 N N . GLU A 1 170 ? -15.663 31.319 54.907 1.00 33.92 170 GLU A N 1
ATOM 1356 C CA . GLU A 1 170 ? -15.494 30.025 55.581 1.00 35.88 170 GLU A CA 1
ATOM 1357 C C . GLU A 1 170 ? -14.615 30.156 56.839 1.00 35.13 170 GLU A C 1
ATOM 1358 O O . GLU A 1 170 ? -14.212 29.148 57.444 1.00 35.83 170 GLU A O 1
ATOM 1364 N N . GLY A 1 171 ? -14.339 31.399 57.246 1.00 34.09 171 GLY A N 1
ATOM 1365 C CA . GLY A 1 171 ? -13.570 31.671 58.462 1.00 33.43 171 GLY A CA 1
ATOM 1366 C C . GLY A 1 171 ? -12.068 31.497 58.328 1.00 33.17 171 GLY A C 1
ATOM 1367 O O . GLY A 1 171 ? -11.328 31.623 59.311 1.00 33.09 171 GLY A O 1
ATOM 1368 N N . LYS A 1 172 ? -11.603 31.224 57.113 1.00 32.69 172 LYS A N 1
ATOM 1369 C CA . LYS A 1 172 ? -10.182 30.979 56.881 1.00 33.25 172 LYS A CA 1
ATOM 1370 C C . LYS A 1 172 ? -9.358 32.269 56.710 1.00 32.15 172 LYS A C 1
ATOM 1371 O O . LYS A 1 172 ? -9.904 33.364 56.513 1.00 32.98 172 LYS A O 1
ATOM 1377 N N . THR A 1 173 ? -8.045 32.132 56.834 1.00 31.73 173 THR A N 1
ATOM 1378 C CA . THR A 1 173 ? -7.126 33.246 56.673 1.00 30.45 173 THR A CA 1
ATOM 1379 C C . THR A 1 173 ? -6.775 33.460 55.202 1.00 30.01 173 THR A C 1
ATOM 1380 O O . THR A 1 173 ? -6.444 32.493 54.468 1.00 29.90 173 THR A O 1
ATOM 1384 N N . VAL A 1 174 ? -6.912 34.717 54.774 1.00 28.64 174 VAL A N 1
ATOM 1385 C CA . VAL A 1 174 ? -6.442 35.173 53.476 1.00 27.08 174 VAL A CA 1
ATOM 1386 C C . VAL A 1 174 ? -5.034 35.714 53.615 1.00 27.28 174 VAL A C 1
ATOM 1387 O O . VAL A 1 174 ? -4.766 36.585 54.447 1.00 27.50 174 VAL A O 1
ATOM 1391 N N . PHE A 1 175 ? -4.117 35.181 52.812 1.00 26.60 175 PHE A N 1
ATOM 1392 C CA . PHE A 1 175 ? -2.765 35.710 52.736 1.00 26.97 175 PHE A CA 1
ATOM 1393 C C . PHE A 1 175 ? -2.620 36.665 51.554 1.00 26.56 175 PHE A C 1
ATOM 1394 O O . PHE A 1 175 ? -2.657 36.258 50.397 1.00 27.99 175 PHE A O 1
ATOM 1402 N N . ALA A 1 176 ? -2.516 37.952 51.851 1.00 24.55 176 ALA A N 1
ATOM 1403 C CA . ALA A 1 176 ? -2.551 38.958 50.808 1.00 23.98 176 ALA A CA 1
ATOM 1404 C C . ALA A 1 176 ? -1.154 39.404 50.478 1.00 23.22 176 ALA A C 1
ATOM 1405 O O . ALA A 1 176 ? -0.433 39.956 51.306 1.00 22.84 176 ALA A O 1
ATOM 1407 N N . PHE A 1 177 ? -0.767 39.150 49.228 1.00 22.51 177 PHE A N 1
ATOM 1408 C CA . PHE A 1 177 ? 0.503 39.605 48.719 1.00 21.61 177 PHE A CA 1
ATOM 1409 C C . PHE A 1 177 ? 0.706 41.100 48.966 1.00 21.43 177 PHE A C 1
ATOM 1410 O O . PHE A 1 177 ? -0.163 41.912 48.644 1.00 21.28 177 PHE A O 1
ATOM 1418 N N . LYS A 1 178 ? 1.858 41.446 49.534 1.00 21.18 178 LYS A N 1
ATOM 1419 C CA . LYS A 1 178 ? 2.273 42.846 49.637 1.00 21.99 178 LYS A CA 1
ATOM 1420 C C . LYS A 1 178 ? 2.680 43.377 48.271 1.00 22.53 178 LYS A C 1
ATOM 1421 O O . LYS A 1 178 ? 3.817 43.175 47.834 1.00 21.25 178 LYS A O 1
ATOM 1427 N N . GLY A 1 179 ? 1.745 44.071 47.623 1.00 21.84 179 GLY A N 1
ATOM 1428 C CA . GLY A 1 179 ? 1.996 44.686 46.326 1.00 20.57 179 GLY A CA 1
ATOM 1429 C C . GLY A 1 179 ? 0.700 45.227 45.761 1.00 19.52 179 GLY A C 1
ATOM 1430 O O . GLY A 1 179 ? -0.377 44.979 46.326 1.00 20.40 179 GLY A O 1
ATOM 1431 N N . TYR A 1 180 ? 0.814 45.924 44.635 1.00 18.85 180 TYR A N 1
ATOM 1432 C CA . TYR A 1 180 ? -0.261 46.778 44.074 1.00 18.14 180 TYR A CA 1
ATOM 1433 C C . TYR A 1 180 ? -0.606 46.123 42.753 1.00 18.05 180 TYR A C 1
ATOM 1434 O O . TYR A 1 180 ? 0.309 45.730 42.010 1.00 18.02 180 TYR A O 1
ATOM 1443 N N . TYR A 1 181 ? -1.859 46.165 42.355 1.00 17.83 181 TYR A N 1
ATOM 1444 C CA . TYR A 1 181 ? -2.231 46.290 40.963 1.00 17.41 181 TYR A CA 1
ATOM 1445 C C . TYR A 1 181 ? -3.482 47.093 40.637 1.00 18.07 181 TYR A C 1
ATOM 1446 O O . TYR A 1 181 ? -3.867 47.960 41.425 1.00 18.07 181 TYR A O 1
ATOM 1455 N N . SER A 1 182 ? -4.122 46.823 39.487 1.00 15.84 182 SER A N 1
ATOM 1456 C CA . SER A 1 182 ? -5.246 47.635 39.069 1.00 17.56 182 SER A CA 1
ATOM 1457 C C . SER A 1 182 ? -6.478 46.785 38.630 1.00 15.98 182 SER A C 1
ATOM 1458 O O . SER A 1 182 ? -6.852 46.780 37.459 1.00 14.87 182 SER A O 1
ATOM 1461 N N . PRO A 1 183 ? -7.124 46.122 39.597 1.00 16.25 183 PRO A N 1
ATOM 1462 C CA . PRO A 1 183 ? -8.146 45.129 39.250 1.00 15.99 183 PRO A CA 1
ATOM 1463 C C . PRO A 1 183 ? -9.357 45.775 38.565 1.00 16.36 183 PRO A C 1
ATOM 1464 O O . PRO A 1 183 ? -9.820 46.846 38.986 1.00 17.44 183 PRO A O 1
ATOM 1468 N N . ILE A 1 184 ? -9.860 45.139 37.510 1.00 14.03 184 ILE A N 1
ATOM 1469 C CA . ILE A 1 184 ? -11.057 45.567 36.818 1.00 14.55 184 ILE A CA 1
ATOM 1470 C C . ILE A 1 184 ? -12.000 44.379 36.740 1.00 14.55 184 ILE A C 1
ATOM 1471 O O . ILE A 1 184 ? -11.545 43.236 36.529 1.00 14.10 184 ILE A O 1
ATOM 1476 N N . SER A 1 185 ? -13.295 44.604 36.927 1.00 13.66 185 SER A N 1
ATOM 1477 C CA . SER A 1 185 ? -14.264 43.508 36.743 1.00 13.09 185 SER A CA 1
ATOM 1478 C C . SER A 1 185 ? -14.325 43.112 35.292 1.00 12.71 185 SER A C 1
ATOM 1479 O O . SER A 1 185 ? -14.143 43.940 34.386 1.00 12.44 185 SER A O 1
ATOM 1482 N N . ALA A 1 186 ? -14.571 41.821 35.045 1.00 12.65 186 ALA A N 1
ATOM 1483 C CA . ALA A 1 186 ? -14.769 41.439 33.658 1.00 13.14 186 ALA A CA 1
ATOM 1484 C C . ALA A 1 186 ? -15.819 42.264 32.940 1.00 13.02 186 ALA A C 1
ATOM 1485 O O . ALA A 1 186 ? -15.630 42.581 31.769 1.00 13.80 186 ALA A O 1
ATOM 1487 N N . ARG A 1 187 ? -16.945 42.588 33.607 1.00 13.76 187 ARG A N 1
ATOM 1488 C CA . ARG A 1 187 ? -18.021 43.339 32.959 1.00 14.07 187 ARG A CA 1
ATOM 1489 C C . ARG A 1 187 ? -17.609 44.777 32.586 1.00 14.58 187 ARG A C 1
ATOM 1490 O O . ARG A 1 187 ? -17.992 45.262 31.526 1.00 14.65 187 ARG A O 1
ATOM 1498 N N . LYS A 1 188 ? -16.847 45.438 33.456 1.00 14.30 188 LYS A N 1
ATOM 1499 C CA . LYS A 1 188 ? -16.396 46.799 33.122 1.00 14.65 188 LYS A CA 1
ATOM 1500 C C . LYS A 1 188 ? -15.401 46.811 31.985 1.00 14.56 188 LYS A C 1
ATOM 1501 O O . LYS A 1 188 ? -15.489 47.662 31.076 1.00 15.35 188 LYS A O 1
ATOM 1507 N N . LEU A 1 189 ? -14.456 45.866 32.033 1.00 13.17 189 LEU A N 1
ATOM 1508 C CA . LEU A 1 189 ? -13.492 45.663 30.931 1.00 13.23 189 LEU A CA 1
ATOM 1509 C C . LEU A 1 189 ? -14.238 45.373 29.620 1.00 12.67 189 LEU A C 1
ATOM 1510 O O . LEU A 1 189 ? -13.911 45.936 28.596 1.00 11.96 189 LEU A O 1
ATOM 1515 N N . ALA A 1 190 ? -15.253 44.504 29.647 1.00 12.45 190 ALA A N 1
ATOM 1516 C CA . ALA A 1 190 ? -16.011 44.173 28.418 1.00 13.44 190 ALA A CA 1
ATOM 1517 C C . ALA A 1 190 ? -16.692 45.406 27.833 1.00 14.75 190 ALA A C 1
ATOM 1518 O O . ALA A 1 190 ? -16.633 45.628 26.622 1.00 14.99 190 ALA A O 1
ATOM 1520 N N . SER A 1 191 ? -17.292 46.201 28.721 1.00 15.48 191 SER A N 1
ATOM 1521 C CA . SER A 1 191 ? -17.957 47.444 28.315 1.00 17.13 191 SER A CA 1
ATOM 1522 C C . SER A 1 191 ? -16.953 48.404 27.641 1.00 16.02 191 SER A C 1
ATOM 1523 O O . SER A 1 191 ? -17.282 49.016 26.599 1.00 16.63 191 SER A O 1
ATOM 1526 N N . ALA A 1 192 ? -15.744 48.512 28.195 1.00 14.86 192 ALA A N 1
ATOM 1527 C CA . ALA A 1 192 ? -14.701 49.341 27.583 1.00 15.22 192 ALA A CA 1
ATOM 1528 C C . ALA A 1 192 ? -14.312 48.835 26.223 1.00 15.65 192 ALA A C 1
ATOM 1529 O O . ALA A 1 192 ? -14.189 49.601 25.267 1.00 16.08 192 ALA A O 1
ATOM 1531 N N . ILE A 1 193 ? -14.137 47.505 26.112 1.00 14.59 193 ILE A N 1
ATOM 1532 C CA . ILE A 1 193 ? -13.717 46.924 24.855 1.00 16.63 193 ILE A CA 1
ATOM 1533 C C . ILE A 1 193 ? -14.767 47.163 23.762 1.00 16.77 193 ILE A C 1
ATOM 1534 O O . ILE A 1 193 ? -14.407 47.561 22.638 1.00 18.87 193 ILE A O 1
ATOM 1539 N N . LEU A 1 194 ? -16.053 47.008 24.104 1.00 17.61 194 LEU A N 1
ATOM 1540 C CA . LEU A 1 194 ? -17.135 47.344 23.182 1.00 19.74 194 LEU A CA 1
ATOM 1541 C C . LEU A 1 194 ? -16.997 48.781 22.647 1.00 20.03 194 LEU A C 1
ATOM 1542 O O . LEU A 1 194 ? -17.137 49.012 21.442 1.00 20.28 194 LEU A O 1
ATOM 1547 N N . GLU A 1 195 ? -16.746 49.732 23.532 1.00 21.00 195 GLU A N 1
ATOM 1548 C CA . GLU A 1 195 ? -16.571 51.139 23.081 1.00 22.75 195 GLU A CA 1
ATOM 1549 C C . GLU A 1 195 ? -15.387 51.284 22.138 1.00 22.55 195 GLU A C 1
ATOM 1550 O O . GLU A 1 195 ? -15.429 52.012 21.125 1.00 23.95 195 GLU A O 1
ATOM 1556 N N . LEU A 1 196 ? -14.300 50.614 22.484 1.00 21.93 196 LEU A N 1
ATOM 1557 C CA . LEU A 1 196 ? -13.077 50.673 21.700 1.00 23.06 196 LEU A CA 1
ATOM 1558 C C . LEU A 1 196 ? -13.284 50.146 20.287 1.00 24.73 196 LEU A C 1
ATOM 1559 O O . LEU A 1 196 ? -12.750 50.699 19.328 1.00 25.20 196 LEU A O 1
ATOM 1564 N N . LEU A 1 197 ? -14.047 49.055 20.184 1.00 26.15 197 LEU A N 1
ATOM 1565 C CA . LEU A 1 197 ? -14.355 48.405 18.907 1.00 28.68 197 LEU A CA 1
ATOM 1566 C C . LEU A 1 197 ? -14.939 49.350 17.895 1.00 29.91 197 LEU A C 1
ATOM 1567 O O . LEU A 1 197 ? -14.444 49.422 16.761 1.00 29.48 197 LEU A O 1
ATOM 1572 N N . GLU A 1 198 ? -16.020 50.020 18.306 1.00 30.99 198 GLU A N 1
ATOM 1573 C CA . GLU A 1 198 ? -16.715 50.982 17.469 1.00 33.38 198 GLU A CA 1
ATOM 1574 C C . GLU A 1 198 ? -15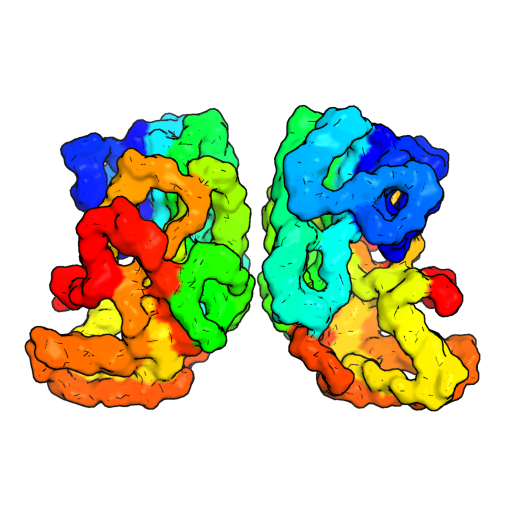.704 51.960 16.912 1.00 32.84 198 GLU A C 1
ATOM 1575 O O . GLU A 1 198 ? -15.800 52.329 15.753 1.00 33.78 198 GLU A O 1
ATOM 1581 N N . LEU A 1 199 ? -14.725 52.348 17.741 1.00 31.95 199 LEU A N 1
ATOM 1582 C CA . LEU A 1 199 ? -13.713 53.356 17.398 1.00 30.96 199 LEU A CA 1
ATOM 1583 C C . LEU A 1 199 ? -12.594 52.882 16.474 1.00 31.27 199 LEU A C 1
ATOM 1584 O O . LEU A 1 199 ? -11.878 53.712 15.913 1.00 31.49 199 LEU A O 1
ATOM 1589 N N . ARG A 1 200 ? -12.424 51.569 16.320 1.00 31.11 200 ARG A N 1
ATOM 1590 C CA . ARG A 1 200 ? -11.327 51.011 15.501 1.00 31.86 200 ARG A CA 1
ATOM 1591 C C . ARG A 1 200 ? -9.941 51.561 15.875 1.00 31.44 200 ARG A C 1
ATOM 1592 O O . ARG A 1 200 ? -9.075 51.759 15.030 1.00 30.38 200 ARG A O 1
ATOM 1600 N N . LYS A 1 201 ? -9.748 51.793 17.176 1.00 31.14 201 LYS A N 1
ATOM 1601 C CA . LYS A 1 201 ? -8.438 52.115 17.726 1.0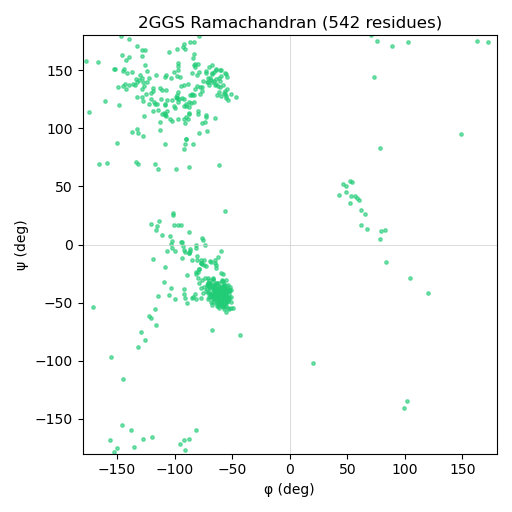0 30.77 201 LYS A CA 1
ATOM 1602 C C . LYS A 1 201 ? -7.372 51.063 17.375 1.00 29.97 201 LYS A C 1
ATOM 1603 O O . LYS A 1 201 ? -7.672 49.875 17.310 1.00 30.03 201 LYS A O 1
ATOM 1609 N N . THR A 1 202 ? -6.142 51.525 17.152 1.00 29.06 202 THR A N 1
ATOM 1610 C CA . THR A 1 202 ? -4.980 50.674 16.861 1.00 28.04 202 THR A CA 1
ATOM 1611 C C . THR A 1 202 ? -3.841 51.059 17.808 1.00 26.66 202 THR A C 1
ATOM 1612 O O . THR A 1 202 ? -3.929 52.094 18.496 1.00 25.90 202 THR A O 1
ATOM 1616 N N . GLY A 1 203 ? -2.796 50.225 17.881 1.00 24.28 203 GLY A N 1
ATOM 1617 C CA . GLY A 1 203 ? -1.646 50.485 18.753 1.00 22.87 203 GLY A CA 1
ATOM 1618 C C . GLY A 1 203 ? -1.720 49.703 20.057 1.00 21.72 203 GLY A C 1
ATOM 1619 O O . GLY A 1 203 ? -2.110 48.533 20.054 1.00 20.81 203 GLY A O 1
ATOM 1620 N N . ILE A 1 204 ? -1.332 50.336 21.160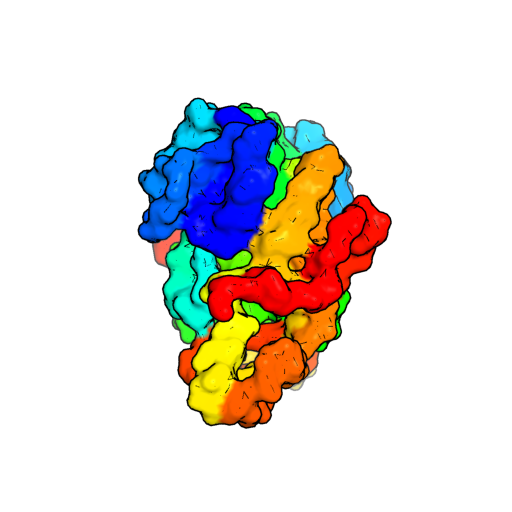 1.00 20.13 204 ILE A N 1
ATOM 1621 C CA . ILE A 1 204 ? -1.453 49.713 22.484 1.00 18.55 204 ILE A CA 1
ATOM 1622 C C . ILE A 1 204 ? -2.308 50.635 23.359 1.00 18.78 204 ILE A C 1
ATOM 1623 O O . ILE A 1 204 ? -2.244 51.853 23.209 1.00 17.72 204 ILE A O 1
ATOM 1628 N N . ILE A 1 205 ? -3.150 50.067 24.215 1.00 16.20 205 ILE A N 1
ATOM 1629 C CA . ILE A 1 205 ? -3.976 50.886 25.129 1.00 16.88 205 ILE A CA 1
ATOM 1630 C C . ILE A 1 205 ? -4.111 50.144 26.447 1.00 16.42 205 ILE A C 1
ATOM 1631 O O . ILE A 1 205 ? -4.283 48.928 26.440 1.00 15.89 205 ILE A O 1
ATOM 1636 N N . HIS A 1 206 ? -3.968 50.868 27.551 1.00 15.19 206 HIS A N 1
ATOM 1637 C CA . HIS A 1 206 ? -4.178 50.292 28.891 1.00 14.47 206 HIS A CA 1
ATOM 1638 C C . HIS A 1 206 ? -5.591 50.524 29.341 1.00 14.83 206 HIS A C 1
ATOM 1639 O O . HIS A 1 206 ? -6.063 51.677 29.367 1.00 14.59 206 HIS A O 1
ATOM 1646 N N . VAL A 1 207 ? -6.285 49.458 29.722 1.00 14.18 207 VAL A N 1
ATOM 1647 C CA . VAL A 1 207 ? -7.641 49.588 30.266 1.00 14.24 207 VAL A CA 1
ATOM 1648 C C . VAL A 1 207 ? -7.701 48.733 31.554 1.00 15.04 207 VAL A C 1
ATOM 1649 O O . VAL A 1 207 ? -7.859 47.519 31.487 1.00 15.29 207 VAL A O 1
ATOM 1653 N N . ALA A 1 208 ? -7.561 49.368 32.724 1.00 14.27 208 ALA A N 1
ATOM 1654 C CA . ALA A 1 208 ? -7.617 48.659 34.004 1.00 14.88 208 ALA A CA 1
ATOM 1655 C C . ALA A 1 208 ? -8.154 49.560 35.121 1.00 15.99 208 ALA A C 1
ATOM 1656 O O . ALA A 1 208 ? -8.581 50.691 34.848 1.00 17.10 208 ALA A O 1
ATOM 1658 N N . GLY A 1 209 ? -8.149 49.042 36.342 1.00 15.51 209 GLY A N 1
ATOM 1659 C CA . GLY A 1 209 ? -8.823 49.695 37.470 1.00 16.00 209 GLY A CA 1
ATOM 1660 C C . GLY A 1 209 ? -7.925 50.706 38.167 1.00 16.06 209 GLY A C 1
ATOM 1661 O O . GLY A 1 209 ? -6.902 51.077 37.667 1.00 16.74 209 GLY A O 1
ATOM 1662 N N . GLU A 1 210 ? -8.348 51.159 39.340 1.00 17.00 210 GLU A N 1
ATOM 1663 C CA . GLU A 1 210 ? -7.534 52.073 40.143 1.00 18.50 210 GLU A CA 1
ATOM 1664 C C . GLU A 1 210 ? -6.478 51.262 40.891 1.00 18.11 210 GLU A C 1
ATOM 1665 O O . GLU A 1 210 ? -6.722 50.110 41.295 1.00 17.87 210 GLU A O 1
ATOM 1671 N N . ARG A 1 211 ? -5.295 51.851 41.071 1.00 17.39 211 ARG A N 1
ATOM 1672 C CA . ARG A 1 211 ? -4.214 51.202 41.821 1.00 18.10 211 ARG A CA 1
ATOM 1673 C C . ARG A 1 211 ? -4.646 50.894 43.269 1.00 18.53 211 ARG A C 1
ATOM 1674 O O . ARG A 1 211 ? -5.133 51.785 43.966 1.00 18.25 211 ARG A O 1
ATOM 1682 N N . ILE A 1 212 ? -4.472 49.646 43.706 1.00 17.30 212 ILE A N 1
ATOM 1683 C CA . ILE A 1 212 ? -4.832 49.242 45.058 1.00 17.77 212 ILE A CA 1
ATOM 1684 C C . ILE A 1 212 ? -3.946 48.094 45.501 1.00 17.21 212 ILE A C 1
ATOM 1685 O O . ILE A 1 212 ? -3.454 47.329 44.670 1.00 17.02 212 ILE A O 1
ATOM 1690 N N . SER A 1 213 ? -3.708 47.995 46.813 1.00 16.48 213 SER A N 1
ATOM 1691 C CA . SER A 1 213 ? -2.944 46.876 47.344 1.00 16.88 213 SER A CA 1
ATOM 1692 C C . SER A 1 213 ? -3.868 45.675 47.531 1.00 16.24 213 SER A C 1
ATOM 1693 O O . SER A 1 213 ? -5.087 45.829 47.728 1.00 16.32 213 SER A O 1
ATOM 1696 N N . ARG A 1 214 ? -3.307 44.459 47.500 1.00 16.38 214 ARG A N 1
ATOM 1697 C CA . ARG A 1 214 ? -4.157 43.300 47.758 1.00 17.11 214 ARG A CA 1
ATOM 1698 C C . ARG A 1 214 ? -4.758 43.351 49.156 1.00 17.05 214 ARG A C 1
ATOM 1699 O O . ARG A 1 214 ? -5.897 42.937 49.369 1.00 16.73 214 ARG A O 1
ATOM 1707 N N . PHE A 1 215 ? -3.963 43.850 50.103 1.00 17.13 215 PHE A N 1
ATOM 1708 C CA . PHE A 1 215 ? -4.371 43.922 51.511 1.00 17.88 215 PHE A CA 1
ATOM 1709 C C . PHE A 1 215 ? -5.591 44.821 51.651 1.00 16.86 215 PHE A C 1
ATOM 1710 O O . PHE A 1 215 ? -6.609 44.428 52.238 1.00 16.52 215 PHE A O 1
ATOM 1718 N N . GLU A 1 216 ? -5.512 46.021 51.085 1.00 17.47 216 GLU A N 1
ATOM 1719 C CA . GLU A 1 216 ? -6.646 46.919 51.248 1.00 18.12 216 GLU A CA 1
ATOM 1720 C C . GLU A 1 216 ? -7.856 46.296 50.555 1.00 18.93 216 GLU A C 1
ATOM 1721 O O . GLU A 1 216 ? -8.968 46.331 51.080 1.00 19.16 216 GLU A O 1
ATOM 1727 N N . LEU A 1 217 ? -7.633 45.714 49.368 1.00 17.04 217 LEU A N 1
ATOM 1728 C CA . LEU A 1 217 ? -8.752 45.143 48.620 1.00 18.54 217 LEU A CA 1
ATOM 1729 C C . LEU A 1 217 ? -9.452 44.046 49.413 1.00 18.49 217 LEU A C 1
ATOM 1730 O O . LEU A 1 217 ? -10.678 44.019 49.489 1.00 17.56 217 LEU A O 1
ATOM 1735 N N . ALA A 1 218 ? -8.652 43.178 50.035 1.00 19.04 218 ALA A N 1
ATOM 1736 C CA . ALA A 1 218 ? -9.160 42.055 50.802 1.00 18.32 218 ALA A CA 1
ATOM 1737 C C . ALA A 1 218 ? -9.978 42.558 51.999 1.00 19.52 218 ALA A C 1
ATOM 1738 O O . ALA A 1 218 ? -11.066 42.062 52.250 1.00 19.70 218 ALA A O 1
ATOM 1740 N N . LEU A 1 219 ? -9.451 43.572 52.688 1.00 20.56 219 LEU A N 1
ATOM 1741 C CA . LEU A 1 219 ? -10.131 44.143 53.856 1.00 21.78 219 LEU A CA 1
ATOM 1742 C C . LEU A 1 219 ? -11.394 44.921 53.479 1.00 22.16 219 LEU A C 1
ATOM 1743 O O . LEU A 1 219 ? -12.368 44.914 54.255 1.00 22.58 219 LEU A O 1
ATOM 1748 N N . LYS A 1 220 ? -11.383 45.590 52.317 1.00 22.50 220 LYS A N 1
ATOM 1749 C CA . LYS A 1 220 ? -12.599 46.226 51.790 1.00 23.21 220 LYS A CA 1
ATOM 1750 C C . LYS A 1 220 ? -13.658 45.182 51.584 1.00 22.74 220 LYS A C 1
ATOM 1751 O O . LYS A 1 220 ? -14.815 45.428 51.971 1.00 24.41 220 LYS A O 1
ATOM 1757 N N . ILE A 1 221 ? -13.311 44.027 50.991 1.00 22.76 221 ILE A N 1
ATOM 1758 C CA . ILE A 1 221 ? -14.358 43.041 50.784 1.00 22.56 221 ILE A CA 1
ATOM 1759 C C . ILE A 1 221 ? -14.790 42.378 52.103 1.00 22.82 221 ILE A C 1
ATOM 1760 O O . ILE A 1 221 ? -15.976 42.122 52.286 1.00 22.37 221 ILE A O 1
ATOM 1765 N N . LYS A 1 222 ? -13.856 42.173 53.027 1.00 23.03 222 LYS A N 1
ATOM 1766 C CA . LYS A 1 222 ? -14.205 41.755 54.402 1.00 23.66 222 LYS A CA 1
ATOM 1767 C C . LYS A 1 222 ? -15.200 42.729 55.058 1.00 25.47 222 LYS A C 1
ATOM 1768 O O . LYS A 1 222 ? -16.242 42.297 55.538 1.00 25.58 222 LYS A O 1
ATOM 1774 N N . GLU A 1 223 ? -14.866 44.025 55.064 1.00 26.54 223 GLU A N 1
ATOM 1775 C CA . GLU A 1 223 ? -15.721 45.099 55.608 1.00 28.14 223 GLU A CA 1
ATOM 1776 C C . GLU A 1 223 ? -17.062 45.109 54.887 1.00 27.63 223 GLU A C 1
ATOM 1777 O O . GLU A 1 223 ? -18.125 45.202 55.528 1.00 27.34 223 GLU A O 1
ATOM 1783 N N . LYS A 1 224 ? -17.020 44.991 53.558 1.00 28.10 224 LYS A N 1
ATOM 1784 C CA . LYS A 1 224 ? -18.241 45.102 52.743 1.00 28.36 224 LYS A CA 1
ATOM 1785 C C . LYS A 1 224 ? -19.321 44.110 53.184 1.00 28.23 224 LYS A C 1
ATOM 1786 O O . LYS A 1 224 ? -20.509 44.446 53.219 1.00 27.92 224 LYS A O 1
ATOM 1792 N N . PHE A 1 225 ? -18.892 42.902 53.527 1.00 28.07 225 PHE A N 1
ATOM 1793 C CA . PHE A 1 225 ? -19.818 41.781 53.762 1.00 28.19 225 PHE A CA 1
ATOM 1794 C C . PHE A 1 225 ? -19.725 41.190 55.158 1.00 28.56 225 PHE A C 1
ATOM 1795 O O . PHE A 1 225 ? -20.204 40.065 55.403 1.00 28.80 225 PHE A O 1
ATOM 1803 N N . ASN A 1 226 ? -19.130 41.958 56.072 1.00 28.65 226 ASN A N 1
ATOM 1804 C CA . ASN A 1 226 ? -18.895 41.551 57.472 1.00 28.77 226 ASN A CA 1
ATOM 1805 C C . ASN A 1 226 ? -18.402 40.133 57.597 1.00 28.65 226 ASN A C 1
ATOM 1806 O O . ASN A 1 226 ? -18.859 39.378 58.466 1.00 28.36 226 ASN A O 1
ATOM 1811 N N . LEU A 1 227 ? -17.478 39.765 56.712 1.00 28.02 227 LEU A N 1
ATOM 1812 C CA . LEU A 1 227 ? -16.991 38.402 56.662 1.00 28.18 227 LEU A CA 1
ATOM 1813 C C . LEU A 1 227 ? -16.103 38.148 57.858 1.00 28.77 227 LEU A C 1
ATOM 1814 O O . LEU A 1 227 ? -15.428 39.064 58.334 1.00 27.96 227 LEU A O 1
ATOM 1819 N N . PRO A 1 228 ? -16.100 36.896 58.360 1.00 29.52 228 PRO A N 1
ATOM 1820 C CA . PRO A 1 228 ? -15.185 36.559 59.446 1.00 30.91 228 PRO A CA 1
ATOM 1821 C C . PRO A 1 228 ? -13.831 36.278 58.825 1.00 31.64 228 PRO A C 1
ATOM 1822 O O . PRO A 1 228 ? -13.569 36.737 57.709 1.00 33.53 228 PRO A O 1
ATOM 1826 N N . GLY A 1 229 ? -12.962 35.563 59.515 1.00 32.14 229 GLY A N 1
ATOM 1827 C CA . GLY A 1 229 ? -11.713 35.154 58.882 1.00 31.63 229 GLY A CA 1
ATOM 1828 C C . GLY A 1 229 ? -10.775 36.321 58.726 1.00 31.34 229 GLY A C 1
ATOM 1829 O O . GLY A 1 229 ? -11.193 37.438 58.429 1.00 32.98 229 GLY A O 1
ATOM 1830 N N . GLU A 1 230 ? -9.495 36.061 58.884 1.00 30.85 230 GLU A N 1
ATOM 1831 C CA . GLU A 1 230 ? -8.509 37.113 58.987 1.00 31.15 230 GLU A CA 1
ATOM 1832 C C . GLU A 1 230 ? -7.818 37.394 57.666 1.00 29.52 230 GLU A C 1
ATOM 1833 O O . GLU A 1 230 ? -7.652 36.502 56.827 1.00 29.09 230 GLU A O 1
ATOM 1839 N N . VAL A 1 231 ? -7.402 38.642 57.495 1.00 27.91 231 VAL A N 1
ATOM 1840 C CA . VAL A 1 231 ? -6.525 38.971 56.396 1.00 27.43 231 VAL A CA 1
ATOM 1841 C C . VAL A 1 231 ? -5.139 39.260 56.923 1.00 28.20 231 VAL A C 1
ATOM 1842 O O . VAL A 1 231 ? -4.944 40.190 57.715 1.00 27.51 231 VAL A O 1
ATOM 1846 N N . LYS A 1 232 ? -4.179 38.465 56.452 1.00 29.17 232 LYS A N 1
ATOM 1847 C CA . LYS A 1 232 ? -2.769 38.678 56.731 1.00 30.26 232 LYS A CA 1
ATOM 1848 C C . LYS A 1 232 ? -2.013 39.004 55.464 1.00 30.35 232 LYS A C 1
ATOM 1849 O O . LYS A 1 232 ? -2.005 38.218 54.508 1.00 30.10 232 LYS A O 1
ATOM 1855 N N . GLU A 1 233 ? -1.386 40.167 55.466 1.00 30.01 233 GLU A N 1
ATOM 1856 C CA . GLU A 1 233 ? -0.486 40.567 54.402 1.00 30.96 233 GLU A CA 1
ATOM 1857 C C . GLU A 1 233 ? 0.849 39.837 54.546 1.00 31.96 233 GLU A C 1
ATOM 1858 O O . GLU A 1 233 ? 1.419 39.761 55.643 1.00 32.66 233 GLU A O 1
ATOM 1864 N N . VAL A 1 234 ? 1.362 39.326 53.433 1.00 32.34 234 VAL A N 1
ATOM 1865 C CA . VAL A 1 234 ? 2.654 38.620 53.434 1.00 32.76 234 VAL A CA 1
ATOM 1866 C C . VAL A 1 234 ? 3.572 39.177 52.327 1.00 33.69 234 VAL A C 1
ATOM 1867 O O . VAL A 1 234 ? 3.086 39.574 51.263 1.00 32.97 234 VAL A O 1
ATOM 1871 N N . ASP A 1 235 ? 4.888 39.214 52.571 1.00 34.64 235 ASP A N 1
ATOM 1872 C CA . ASP A 1 235 ? 5.847 39.703 51.560 1.00 36.31 235 ASP A CA 1
ATOM 1873 C C . ASP A 1 235 ? 5.837 38.761 50.380 1.00 36.24 235 ASP A C 1
ATOM 1874 O O . ASP A 1 235 ? 5.932 39.182 49.218 1.00 36.96 235 ASP A O 1
ATOM 1879 N N . GLU A 1 236 ? 5.720 37.480 50.705 1.00 36.34 236 GLU A N 1
ATOM 1880 C CA . GLU A 1 236 ? 5.590 36.422 49.726 1.00 36.82 236 GLU A CA 1
ATOM 1881 C C . GLU A 1 236 ? 4.516 35.449 50.172 1.00 35.87 236 GLU A C 1
ATOM 1882 O O . GLU A 1 236 ? 4.417 35.122 51.352 1.00 35.64 236 GLU A O 1
ATOM 1888 N N . VAL A 1 237 ? 3.690 35.016 49.226 1.00 35.02 237 VAL A N 1
ATOM 1889 C CA . VAL A 1 237 ? 2.628 34.072 49.504 1.00 34.57 237 VAL A CA 1
ATOM 1890 C C . VAL A 1 237 ? 3.249 32.672 49.486 1.00 35.04 237 VAL A C 1
ATOM 1891 O O . VAL A 1 237 ? 4.032 32.340 48.590 1.00 34.81 237 VAL A O 1
ATOM 1895 N N . ARG A 1 238 ? 2.918 31.866 50.488 1.00 35.99 238 ARG A N 1
ATOM 1896 C CA . ARG A 1 238 ? 3.422 30.498 50.551 1.00 37.04 238 ARG A CA 1
ATOM 1897 C C . ARG A 1 238 ? 2.625 29.622 49.586 1.00 36.53 238 ARG A C 1
ATOM 1898 O O . ARG A 1 238 ? 1.388 29.717 49.493 1.00 37.37 238 ARG A O 1
ATOM 1906 N N . GLY A 1 239 ? 3.341 28.789 48.845 1.00 35.91 239 GLY A N 1
ATOM 1907 C CA . GLY A 1 239 ? 2.711 27.966 47.832 1.00 35.00 239 GLY A CA 1
ATOM 1908 C C . GLY A 1 239 ? 2.963 28.482 46.427 1.00 34.63 239 GLY A C 1
ATOM 1909 O O . GLY A 1 239 ? 2.977 27.693 45.483 1.00 35.00 239 GLY A O 1
ATOM 1910 N N . TRP A 1 240 ? 3.152 29.797 46.289 1.00 33.04 240 TRP A N 1
ATOM 1911 C CA . TRP A 1 240 ? 3.447 30.403 44.982 1.00 32.25 240 TRP A CA 1
ATOM 1912 C C . TRP A 1 240 ? 4.751 29.862 44.396 1.00 32.25 240 TRP A C 1
ATOM 1913 O O . TRP A 1 240 ? 5.772 29.775 45.097 1.00 32.85 240 TRP A O 1
ATOM 1924 N N . ILE A 1 241 ? 4.699 29.452 43.129 1.00 31.41 241 ILE A N 1
ATOM 1925 C CA . ILE A 1 241 ? 5.903 29.062 42.392 1.00 31.50 241 ILE A CA 1
ATOM 1926 C C . ILE A 1 241 ? 6.513 30.295 41.704 1.00 30.63 241 ILE A C 1
ATOM 1927 O O . ILE A 1 241 ? 7.703 30.567 41.842 1.00 31.17 241 ILE A O 1
ATOM 1932 N N . ALA A 1 242 ? 5.695 31.045 40.978 1.00 28.64 242 ALA A N 1
ATOM 1933 C CA . ALA A 1 242 ? 6.199 32.212 40.241 1.00 27.78 242 ALA A CA 1
ATOM 1934 C C . ALA A 1 242 ? 6.336 33.462 41.112 1.00 26.40 242 ALA A C 1
ATOM 1935 O O . ALA A 1 242 ? 5.618 33.609 42.093 1.00 26.92 242 ALA A O 1
ATOM 1937 N N . LYS A 1 243 ? 7.257 34.352 40.752 1.00 25.08 243 LYS A N 1
ATOM 1938 C CA . LYS A 1 243 ? 7.381 35.655 41.408 1.00 24.57 243 LYS A CA 1
ATOM 1939 C C . LYS A 1 243 ? 6.323 36.571 40.814 1.00 23.98 243 LYS A C 1
ATOM 1940 O O . LYS A 1 243 ? 6.105 36.527 39.603 1.00 23.00 243 LYS A O 1
ATOM 1946 N N . ARG A 1 244 ? 5.630 37.339 41.655 1.00 21.93 244 ARG A N 1
ATOM 1947 C CA . ARG A 1 244 ? 4.680 38.371 41.165 1.00 21.38 244 ARG A CA 1
ATOM 1948 C C . ARG A 1 244 ? 5.361 39.730 41.177 1.00 21.29 244 ARG A C 1
ATOM 1949 O O . ARG A 1 244 ? 6.161 39.993 42.070 1.00 22.21 244 ARG A O 1
ATOM 1957 N N . PRO A 1 245 ? 5.037 40.606 40.199 1.00 21.23 245 PRO A N 1
ATOM 1958 C CA . PRO A 1 245 ? 5.568 41.984 40.221 1.00 20.47 245 PRO A CA 1
ATOM 1959 C C . PRO A 1 245 ? 5.048 42.737 41.440 1.00 20.77 245 PRO A C 1
ATOM 1960 O O . PRO A 1 245 ? 3.893 42.594 41.809 1.00 19.93 245 PRO A O 1
ATOM 1964 N N . TYR A 1 246 ? 5.923 43.499 42.089 1.00 20.07 246 TYR A N 1
ATOM 1965 C CA . TYR A 1 246 ? 5.526 44.261 43.293 1.00 20.92 246 TYR A CA 1
ATOM 1966 C C . TYR A 1 246 ? 4.386 45.260 43.062 1.00 19.93 246 TYR A C 1
ATOM 1967 O O . TYR A 1 246 ? 3.391 45.228 43.774 1.00 20.76 246 TYR A O 1
ATOM 1976 N N . ASP A 1 247 ? 4.539 46.123 42.074 1.00 18.59 247 ASP A N 1
ATOM 1977 C CA . ASP A 1 247 ? 3.517 47.091 41.708 1.00 18.53 247 ASP A CA 1
ATOM 1978 C C . ASP A 1 247 ? 3.308 47.040 40.216 1.00 17.35 247 ASP A C 1
ATOM 1979 O O . ASP A 1 247 ? 4.042 47.686 39.450 1.00 18.96 247 ASP A O 1
ATOM 1984 N N . SER A 1 248 ? 2.305 46.280 39.798 1.00 16.32 248 SER A N 1
ATOM 1985 C CA . SER A 1 248 ? 2.016 46.174 38.341 1.00 15.78 248 SER A CA 1
ATOM 1986 C C . SER A 1 248 ? 0.843 47.078 37.939 1.00 16.35 248 SER A C 1
ATOM 1987 O O . SER A 1 248 ? 0.271 46.969 36.853 1.00 16.06 248 SER A O 1
ATOM 1990 N N . SER A 1 249 ? 0.500 48.048 38.801 1.00 16.35 249 SER A N 1
ATOM 1991 C CA . SER A 1 249 ? -0.615 48.906 38.464 1.00 16.22 249 SER A CA 1
ATOM 1992 C C . SER A 1 249 ? -0.365 49.556 37.105 1.00 15.52 249 SER A C 1
ATOM 1993 O O . SER A 1 249 ? 0.800 49.823 36.736 1.00 16.37 249 SER A O 1
ATOM 1996 N N . LEU A 1 250 ? -1.462 49.791 36.372 1.00 14.90 250 LEU A N 1
ATOM 1997 C CA . LEU A 1 250 ? -1.404 50.453 35.055 1.00 14.21 250 LEU A CA 1
ATOM 1998 C C . LEU A 1 250 ? -1.929 51.869 35.092 1.00 15.67 250 LEU A C 1
ATOM 1999 O O . LEU A 1 250 ? -2.861 52.172 35.826 1.00 16.72 250 LEU A O 1
ATOM 2004 N N . ASP A 1 251 ? -1.315 52.713 34.275 1.00 16.31 251 ASP A N 1
ATOM 2005 C CA . ASP A 1 251 ? -1.812 54.058 34.032 1.00 17.68 251 ASP A CA 1
ATOM 2006 C C . ASP A 1 251 ? -2.732 53.999 32.827 1.00 17.20 251 ASP A C 1
ATOM 2007 O O . ASP A 1 251 ? -2.276 53.730 31.715 1.00 17.67 251 ASP A O 1
ATOM 2012 N N . SER A 1 252 ? -4.032 54.137 33.071 1.00 16.91 252 SER A N 1
ATOM 2013 C CA . SER A 1 252 ? -5.050 54.053 32.006 1.00 16.66 252 SER A CA 1
ATOM 2014 C C . SER A 1 252 ? -5.526 55.452 31.597 1.00 16.20 252 SER A C 1
ATOM 2015 O O . SER A 1 252 ? -6.636 55.596 31.095 1.00 15.82 252 SER A O 1
ATOM 2018 N N . SER A 1 253 ? -4.678 56.470 31.798 1.00 16.84 253 SER A N 1
ATOM 2019 C CA . SER A 1 253 ? -5.118 57.862 31.501 1.00 18.45 253 SER A CA 1
ATOM 2020 C C . SER A 1 253 ? -5.588 58.041 30.072 1.00 17.62 253 SER A C 1
ATOM 2021 O O . SER A 1 253 ? -6.589 58.731 29.838 1.00 18.63 253 SER A O 1
ATOM 2024 N N . ARG A 1 254 ? -4.899 57.413 29.105 1.00 16.86 254 ARG A N 1
ATOM 2025 C CA . ARG A 1 254 ? -5.284 57.571 27.700 1.00 17.81 254 ARG A CA 1
ATOM 2026 C C . ARG A 1 254 ? -6.698 57.079 27.454 1.00 18.08 254 ARG A C 1
ATOM 2027 O O . ARG A 1 254 ? -7.485 57.717 26.751 1.00 17.08 254 ARG A O 1
ATOM 2035 N N . ALA A 1 255 ? -7.015 55.901 28.010 1.00 16.68 255 ALA A N 1
ATOM 2036 C CA . ALA A 1 255 ? -8.312 55.300 27.815 1.00 17.73 255 ALA A CA 1
ATOM 2037 C C . ALA A 1 255 ? -9.407 56.071 28.532 1.00 18.09 255 ALA A C 1
ATOM 2038 O O . ALA A 1 255 ? -10.546 56.103 28.064 1.00 19.17 255 ALA A O 1
ATOM 2040 N N . ARG A 1 256 ? -9.061 56.657 29.677 1.00 17.84 256 ARG A N 1
ATOM 2041 C CA . ARG A 1 256 ? -10.001 57.469 30.444 1.00 19.04 256 ARG A CA 1
ATOM 2042 C C . ARG A 1 256 ? -10.402 58.671 29.622 1.00 19.37 256 ARG A C 1
ATOM 2043 O O . ARG A 1 256 ? -11.550 59.049 29.686 1.00 20.55 256 ARG A O 1
ATOM 2051 N N . LYS A 1 257 ? -9.490 59.218 28.819 1.00 20.01 257 LYS A N 1
ATOM 2052 C CA . LYS A 1 257 ? -9.884 60.303 27.887 1.00 21.11 257 LYS A CA 1
ATOM 2053 C C . LYS A 1 257 ? -10.775 59.822 26.737 1.00 21.24 257 LYS A C 1
ATOM 2054 O O . LYS A 1 257 ? -11.790 60.412 26.428 1.00 20.65 257 LYS A O 1
ATOM 2060 N N . ILE A 1 258 ? -10.404 58.704 26.126 1.00 19.99 258 ILE A N 1
ATOM 2061 C CA . ILE A 1 258 ? -11.093 58.176 24.949 1.00 20.74 258 ILE A CA 1
ATOM 2062 C C . ILE A 1 258 ? -12.511 57.683 25.247 1.00 19.95 258 ILE A C 1
ATOM 2063 O O . ILE A 1 258 ? -13.469 57.921 24.490 1.00 20.03 258 ILE A O 1
ATOM 2068 N N . LEU A 1 259 ? -12.648 56.966 26.354 1.00 21.33 259 LEU A N 1
ATOM 2069 C CA . LEU A 1 259 ? -13.875 56.267 26.623 1.00 22.32 259 LEU A CA 1
ATOM 2070 C C . LEU A 1 259 ? -14.818 57.066 27.511 1.00 23.75 259 LEU A C 1
ATOM 2071 O O . LEU A 1 259 ? -14.388 57.782 28.437 1.00 22.80 259 LEU A O 1
ATOM 2076 N N . SER A 1 260 ? -16.111 56.925 27.238 1.00 25.45 260 SER A N 1
ATOM 2077 C CA . SER A 1 260 ? -17.122 57.615 28.055 1.00 27.87 260 SER A CA 1
ATOM 2078 C C . SER A 1 260 ? -17.328 56.960 29.406 1.00 28.56 260 SER A C 1
ATOM 2079 O O . SER A 1 260 ? -17.439 57.659 30.433 1.00 29.89 260 SER A O 1
ATOM 2082 N N . THR A 1 261 ? -17.360 55.629 29.392 1.00 28.11 261 THR A N 1
ATOM 2083 C CA . THR A 1 261 ? -17.713 54.803 30.557 1.00 28.39 261 THR A CA 1
ATOM 2084 C C . THR A 1 261 ? -16.643 54.766 31.655 1.00 26.10 261 THR A C 1
ATOM 2085 O O . THR A 1 261 ? -15.451 54.717 31.361 1.00 26.31 261 THR A O 1
ATOM 2089 N N . ASP A 1 262 ? -17.082 54.809 32.914 1.00 24.01 262 ASP A N 1
ATOM 2090 C CA . ASP A 1 262 ? -16.169 54.639 34.043 1.00 23.01 262 ASP A CA 1
ATOM 2091 C C . ASP A 1 262 ? -15.899 53.142 34.184 1.00 21.84 262 ASP A C 1
ATOM 2092 O O . ASP A 1 262 ? -16.658 52.428 34.832 1.00 21.95 262 ASP A O 1
ATOM 2097 N N . PHE A 1 263 ? -14.797 52.705 33.588 1.00 20.92 263 PHE A N 1
ATOM 2098 C CA . PHE A 1 263 ? -14.381 51.303 33.629 1.00 20.28 263 PHE A CA 1
ATOM 2099 C C . PHE A 1 263 ? -13.460 51.038 34.801 1.00 19.98 263 PHE A C 1
ATOM 2100 O O . PHE A 1 263 ? -13.055 49.905 35.016 1.00 20.92 263 PHE A O 1
ATOM 2108 N N . TYR A 1 264 ? -13.093 52.093 35.551 1.00 19.73 264 TYR A N 1
ATOM 2109 C CA . TYR A 1 264 ? -11.974 51.998 36.469 1.00 19.78 264 TYR A CA 1
ATOM 2110 C C . TYR A 1 264 ? -12.297 51.993 37.971 1.00 18.93 264 TYR A C 1
ATOM 2111 O O . TYR A 1 264 ? -11.597 51.350 38.747 1.00 18.93 264 TYR A O 1
ATOM 2120 N N . THR A 1 265 ? -13.358 52.700 38.376 1.00 17.96 265 THR A N 1
ATOM 2121 C CA . THR A 1 265 ? -13.775 52.655 39.770 1.00 18.28 265 THR A CA 1
ATOM 2122 C C . THR A 1 265 ? -14.027 51.213 40.189 1.00 17.97 265 THR A C 1
ATOM 2123 O O . THR A 1 265 ? -14.693 50.466 39.447 1.00 17.98 265 THR A O 1
ATOM 2127 N N . LEU A 1 266 ? -13.469 50.832 41.327 1.00 17.69 266 LEU A N 1
ATOM 2128 C CA . LEU A 1 266 ? -13.603 49.459 41.814 1.00 17.28 266 LEU A CA 1
ATOM 2129 C C . LEU A 1 266 ? -15.060 48.981 41.720 1.00 18.00 266 LEU A C 1
ATOM 2130 O O . LEU A 1 266 ? -15.983 49.648 42.206 1.00 17.52 266 LEU A O 1
ATOM 2135 N N . ASP A 1 267 ? -15.252 47.840 41.073 1.00 17.32 267 ASP A N 1
ATOM 2136 C CA . ASP A 1 267 ? -16.551 47.290 40.832 1.00 16.84 267 ASP A CA 1
ATOM 2137 C C . ASP A 1 267 ? -16.772 45.924 41.505 1.00 17.41 267 ASP A C 1
ATOM 2138 O O . ASP A 1 267 ? -16.887 44.960 40.862 1.00 17.32 267 ASP A O 1
ATOM 2143 N N . LEU A 1 268 ? -16.852 45.886 42.817 1.00 20.00 268 LEU A N 1
ATOM 2144 C CA . LEU A 1 268 ? -17.137 44.635 43.467 1.00 20.00 268 LEU A CA 1
ATOM 2145 C C . LEU A 1 268 ? -18.446 43.928 43.133 1.00 20.00 268 LEU A C 1
ATOM 2146 O O . LEU A 1 268 ? -18.543 42.746 43.281 1.00 19.62 268 LEU A O 1
ATOM 2151 N N . ASP A 1 269 ? -19.439 44.657 42.691 1.00 18.52 269 ASP A N 1
ATOM 2152 C CA . ASP A 1 269 ? -20.642 44.034 42.189 1.00 19.17 269 ASP A CA 1
ATOM 2153 C C . ASP A 1 269 ? -20.409 43.148 40.936 1.00 18.48 269 ASP A C 1
ATOM 2154 O O . ASP A 1 269 ? -21.269 42.451 40.518 1.00 18.77 269 ASP A O 1
ATOM 2159 N N . GLY A 1 270 ? -19.225 43.241 40.358 1.00 17.91 270 GLY A N 1
ATOM 2160 C CA . GLY A 1 270 ? -18.839 42.411 39.231 1.00 18.54 270 GLY A CA 1
ATOM 2161 C C . GLY A 1 270 ? -18.369 41.029 39.615 1.00 19.18 270 GLY A C 1
ATOM 2162 O O . GLY A 1 270 ? -18.039 40.237 38.783 1.00 19.32 270 GLY A O 1
ATOM 2163 N N . MET A 1 271 ? -18.310 40.797 40.910 1.00 18.01 271 MET A N 1
ATOM 2164 C CA . MET A 1 271 ? -18.004 39.449 41.436 1.00 21.66 271 MET A CA 1
ATOM 2165 C C . MET A 1 271 ? -19.194 38.529 41.182 1.00 21.29 271 MET A C 1
ATOM 2166 O O . MET A 1 271 ? -20.369 38.942 41.317 1.00 21.38 271 MET A O 1
ATOM 2171 N N . VAL A 1 272 ? -18.893 37.284 40.807 1.00 21.51 272 VAL A N 1
ATOM 2172 C CA . VAL A 1 272 ? -19.932 36.294 40.541 1.00 23.66 272 VAL A CA 1
ATOM 2173 C C . VAL A 1 272 ? -19.756 35.168 41.534 1.00 26.25 272 VAL A C 1
ATOM 2174 O O . VAL A 1 272 ? -18.702 34.516 41.604 1.00 25.12 272 VAL A O 1
ATOM 2178 N N . VAL A 1 273 ? -20.866 34.985 42.251 1.00 29.80 273 VAL A N 1
ATOM 2179 C CA . VAL A 1 273 ? -21.014 34.619 43.671 1.00 34.21 273 VAL A CA 1
ATOM 2180 C C . VAL A 1 273 ? -19.843 34.736 44.625 1.00 35.58 273 VAL A C 1
ATOM 2181 O O . VAL A 1 273 ? -18.873 33.968 44.619 1.00 37.78 273 VAL A O 1
ATOM 2186 N N . MET B 1 1 ? 21.132 42.841 -4.736 1.00 38.98 1 MET B N 1
ATOM 2187 C CA . MET B 1 1 ? 21.373 41.431 -5.166 1.00 38.92 1 MET B CA 1
ATOM 2188 C C . MET B 1 1 ? 22.130 40.623 -4.116 1.00 37.89 1 MET B C 1
ATOM 2189 O O . MET B 1 1 ? 22.580 41.169 -3.121 1.00 39.62 1 MET B O 1
ATOM 2194 N N . ARG B 1 2 ? 22.273 39.329 -4.352 1.00 36.39 2 ARG B N 1
ATOM 2195 C CA . ARG B 1 2 ? 22.686 38.355 -3.319 1.00 34.98 2 ARG B CA 1
ATOM 2196 C C . ARG B 1 2 ? 22.554 38.663 -1.804 1.00 33.55 2 ARG B C 1
ATOM 2197 O O . ARG B 1 2 ? 21.445 38.594 -1.325 1.00 33.11 2 ARG B O 1
ATOM 2205 N N . THR B 1 3 ? 23.623 39.031 -1.077 1.00 32.01 3 THR B N 1
ATOM 2206 C CA . THR B 1 3 ? 23.569 39.021 0.424 1.00 30.24 3 THR B CA 1
ATOM 2207 C C . THR B 1 3 ? 23.737 40.382 1.133 1.00 28.91 3 THR B C 1
ATOM 2208 O O . THR B 1 3 ? 24.773 41.037 0.996 1.00 26.73 3 THR B O 1
ATOM 2212 N N . LEU B 1 4 ? 22.733 40.791 1.913 1.00 27.16 4 LEU B N 1
ATOM 2213 C CA . LEU B 1 4 ? 22.829 42.013 2.710 1.00 26.68 4 LEU B CA 1
ATOM 2214 C C . LEU B 1 4 ? 23.187 41.599 4.134 1.00 27.05 4 LEU B C 1
ATOM 2215 O O . LEU B 1 4 ? 22.495 40.763 4.706 1.00 26.30 4 LEU B O 1
ATOM 2220 N N . ILE B 1 5 ? 24.252 42.190 4.684 1.00 26.10 5 ILE B N 1
ATOM 2221 C CA . ILE B 1 5 ? 24.706 41.894 6.058 1.00 24.90 5 ILE B CA 1
ATOM 2222 C C . ILE B 1 5 ? 24.532 43.151 6.904 1.00 25.85 5 ILE B C 1
ATOM 2223 O O . ILE B 1 5 ? 25.174 44.158 6.610 1.00 23.92 5 ILE B O 1
ATOM 2228 N N . THR B 1 6 ? 23.661 43.115 7.927 1.00 24.16 6 THR B N 1
ATOM 2229 C CA . THR B 1 6 ? 23.593 44.217 8.876 1.00 25.64 6 THR B CA 1
ATOM 2230 C C . THR B 1 6 ? 24.679 43.985 9.927 1.00 26.16 6 THR B C 1
ATOM 2231 O O . THR B 1 6 ? 25.148 42.874 10.081 1.00 24.93 6 THR B O 1
ATOM 2235 N N . GLY B 1 7 ? 25.066 45.040 10.647 1.00 27.36 7 GLY B N 1
ATOM 2236 C CA . GLY B 1 7 ? 26.161 44.926 11.587 1.00 28.66 7 GLY B CA 1
ATOM 2237 C C . GLY B 1 7 ? 27.449 44.486 10.927 1.00 30.01 7 GLY B C 1
ATOM 2238 O O . GLY B 1 7 ? 28.217 43.689 11.482 1.00 30.22 7 GLY B O 1
ATOM 2239 N N . ALA B 1 8 ? 27.701 45.026 9.739 1.00 30.40 8 ALA B N 1
ATOM 2240 C CA . ALA B 1 8 ? 28.667 44.423 8.828 1.00 31.14 8 ALA B CA 1
ATOM 2241 C C . ALA B 1 8 ? 30.101 44.606 9.263 1.00 31.16 8 ALA B C 1
ATOM 2242 O O . ALA B 1 8 ? 30.983 43.895 8.781 1.00 31.82 8 ALA B O 1
ATOM 2244 N N . SER B 1 9 ? 30.340 45.563 10.153 1.00 31.98 9 SER B N 1
ATOM 2245 C CA . SER B 1 9 ? 31.690 45.765 10.614 1.00 32.38 9 SER B CA 1
ATOM 2246 C C . SER B 1 9 ? 32.006 45.006 11.918 1.00 32.15 9 SER B C 1
ATOM 2247 O O . SER B 1 9 ? 33.114 45.118 12.444 1.00 32.78 9 SER B O 1
ATOM 2250 N N . GLY B 1 10 ? 31.045 44.235 12.428 1.00 31.33 10 GLY B N 1
ATOM 2251 C CA . GLY B 1 10 ? 31.276 43.420 13.632 1.00 29.79 10 GLY B CA 1
ATOM 2252 C C . GLY B 1 10 ? 32.046 42.150 13.343 1.00 29.11 10 GLY B C 1
ATOM 2253 O O . GLY B 1 10 ? 32.386 41.881 12.215 1.00 27.71 10 GLY B O 1
ATOM 2254 N N . GLN B 1 11 ? 32.319 41.354 14.378 1.00 28.85 11 GLN B N 1
ATOM 2255 C CA . GLN B 1 11 ? 33.155 40.160 14.247 1.00 29.54 11 GLN B CA 1
ATOM 2256 C C . GLN B 1 11 ? 32.657 39.161 13.216 1.00 28.99 11 GLN B C 1
ATOM 2257 O O . GLN B 1 11 ? 33.398 38.726 12.318 1.00 28.28 11 GLN B O 1
ATOM 2263 N N . LEU B 1 12 ? 31.392 38.774 13.363 1.00 28.39 12 LEU B N 1
ATOM 2264 C CA . LEU B 1 12 ? 30.814 37.805 12.493 1.00 27.32 12 LEU B CA 1
ATOM 2265 C C . LEU B 1 12 ? 30.739 38.396 11.077 1.00 27.15 12 LEU B C 1
ATOM 2266 O O . LEU B 1 12 ? 31.025 37.685 10.112 1.00 27.71 12 LEU B O 1
ATOM 2271 N N . GLY B 1 13 ? 30.387 39.681 11.002 1.00 27.63 13 GLY B N 1
ATOM 2272 C CA . GLY B 1 13 ? 30.119 40.414 9.747 1.00 28.97 13 GLY B CA 1
ATOM 2273 C C . GLY B 1 13 ? 31.351 40.462 8.864 1.00 29.87 13 GLY B C 1
ATOM 2274 O O . GLY B 1 13 ? 31.273 40.164 7.667 1.00 29.42 13 GLY B O 1
ATOM 2275 N N . ILE B 1 14 ? 32.503 40.764 9.470 1.00 30.69 14 ILE B N 1
ATOM 2276 C CA . ILE B 1 14 ? 33.798 40.735 8.742 1.00 31.88 14 ILE B CA 1
ATOM 2277 C C . ILE B 1 14 ? 34.080 39.348 8.173 1.00 32.11 14 ILE B C 1
ATOM 2278 O O . ILE B 1 14 ? 34.394 39.199 6.987 1.00 32.94 14 ILE B O 1
ATOM 2283 N N . GLU B 1 15 ? 33.948 38.312 8.995 1.00 31.87 15 GLU B N 1
ATOM 2284 C CA . GLU B 1 15 ? 34.232 36.969 8.519 1.00 32.20 15 GLU B CA 1
ATOM 2285 C C . GLU B 1 15 ? 33.259 36.533 7.418 1.00 32.55 15 GLU B C 1
ATOM 2286 O O . GLU B 1 15 ? 33.670 35.931 6.422 1.00 32.64 15 GLU B O 1
ATOM 2292 N N . LEU B 1 16 ? 31.976 36.840 7.603 1.00 32.81 16 LEU B N 1
ATOM 2293 C CA . LEU B 1 16 ? 30.973 36.532 6.599 1.00 33.27 16 LEU B CA 1
ATOM 2294 C C . LEU B 1 16 ? 31.314 37.182 5.256 1.00 33.86 16 LEU B C 1
ATOM 2295 O O . LEU B 1 16 ? 31.342 36.499 4.236 1.00 34.43 16 LEU B O 1
ATOM 2300 N N . SER B 1 17 ? 31.587 38.479 5.278 1.00 35.50 17 SER B N 1
ATOM 2301 C CA . SER B 1 17 ? 31.989 39.226 4.077 1.00 36.93 17 SER B CA 1
ATOM 2302 C C . SER B 1 17 ? 33.213 38.598 3.397 1.00 38.35 17 SER B C 1
ATOM 2303 O O . SER B 1 17 ? 33.207 38.348 2.185 1.00 38.42 17 SER B O 1
ATOM 2306 N N . ARG B 1 18 ? 34.253 38.324 4.182 1.00 39.66 18 ARG B N 1
ATOM 2307 C CA . ARG B 1 18 ? 35.450 37.670 3.672 1.00 41.02 18 ARG B CA 1
ATOM 2308 C C . ARG B 1 18 ? 35.078 36.430 2.859 1.00 41.96 18 ARG B C 1
ATOM 2309 O O . ARG B 1 18 ? 35.448 36.330 1.690 1.00 42.17 18 ARG B O 1
ATOM 2317 N N . LEU B 1 19 ? 34.313 35.522 3.464 1.00 42.71 19 LEU B N 1
ATOM 2318 C CA . LEU B 1 19 ? 33.944 34.266 2.830 1.00 43.97 19 LEU B CA 1
ATOM 2319 C C . LEU B 1 19 ? 32.968 34.428 1.655 1.00 45.12 19 LEU B C 1
ATOM 2320 O O . LEU B 1 19 ? 33.083 33.725 0.653 1.00 45.09 19 LEU B O 1
ATOM 2325 N N . LEU B 1 20 ? 32.024 35.361 1.773 1.00 46.84 20 LEU B N 1
ATOM 2326 C CA . LEU B 1 20 ? 30.977 35.521 0.749 1.00 48.05 20 LEU B CA 1
ATOM 2327 C C . LEU B 1 20 ? 31.404 36.330 -0.467 1.00 49.03 20 LEU B C 1
ATOM 2328 O O . LEU B 1 20 ? 30.833 36.177 -1.551 1.00 48.98 20 LEU B O 1
ATOM 2333 N N . SER B 1 21 ? 32.405 37.184 -0.299 1.00 50.14 21 SER B N 1
ATOM 2334 C CA . SER B 1 21 ? 32.841 38.065 -1.381 1.00 51.35 21 SER B CA 1
ATOM 2335 C C . SER B 1 21 ? 33.327 37.378 -2.688 1.00 52.53 21 SER B C 1
ATOM 2336 O O . SER B 1 21 ? 33.559 38.073 -3.687 1.00 52.55 21 SER B O 1
ATOM 2339 N N . GLU B 1 22 ? 33.430 36.040 -2.694 1.00 53.51 22 GLU B N 1
ATOM 2340 C CA . GLU B 1 22 ? 33.992 35.286 -3.839 1.00 54.63 22 GLU B CA 1
ATOM 2341 C C . GLU B 1 22 ? 33.533 35.739 -5.264 1.00 54.91 22 GLU B C 1
ATOM 2342 O O . GLU B 1 22 ? 34.339 36.406 -5.922 1.00 55.47 22 GLU B O 1
ATOM 2348 N N . ARG B 1 23 ? 32.342 35.425 -5.820 1.00 54.95 23 ARG B N 1
ATOM 2349 C CA . ARG B 1 23 ? 31.297 34.390 -5.520 1.00 54.57 23 ARG B CA 1
ATOM 2350 C C . ARG B 1 23 ? 29.912 34.936 -5.172 1.00 53.43 23 ARG B C 1
ATOM 2351 O O . ARG B 1 23 ? 28.902 34.381 -5.625 1.00 53.75 23 ARG B O 1
ATOM 2359 N N . HIS B 1 24 ? 29.856 36.004 -4.374 1.00 51.77 24 HIS B N 1
ATOM 2360 C CA . HIS B 1 24 ? 28.579 36.657 -4.081 1.00 50.03 24 HIS B CA 1
ATOM 2361 C C . HIS B 1 24 ? 28.725 38.178 -3.965 1.00 48.53 24 HIS B C 1
ATOM 2362 O O . HIS B 1 24 ? 29.792 38.688 -3.613 1.00 48.09 24 HIS B O 1
ATOM 2369 N N . GLU B 1 25 ? 27.645 38.888 -4.290 1.00 46.63 25 GLU B N 1
ATOM 2370 C CA . GLU B 1 25 ? 27.571 40.342 -4.159 1.00 44.75 25 GLU B CA 1
ATOM 2371 C C . GLU B 1 25 ? 27.107 40.679 -2.741 1.00 43.01 25 GLU B C 1
ATOM 2372 O O . GLU B 1 25 ? 26.034 40.236 -2.325 1.00 42.69 25 GLU B O 1
ATOM 2378 N N . VAL B 1 26 ? 27.908 41.463 -2.017 1.00 40.62 26 VAL B N 1
ATOM 2379 C CA . VAL B 1 26 ? 27.653 41.740 -0.607 1.00 38.46 26 VAL B CA 1
ATOM 2380 C C . VAL B 1 26 ? 27.279 43.194 -0.405 1.00 37.99 26 VAL B C 1
ATOM 2381 O O . VAL B 1 26 ? 28.038 44.102 -0.808 1.00 37.87 26 VAL B O 1
ATOM 2385 N N . ILE B 1 27 ? 26.125 43.403 0.227 1.00 35.93 27 ILE B N 1
ATOM 2386 C CA . ILE B 1 27 ? 25.655 44.737 0.610 1.00 36.01 27 ILE B CA 1
ATOM 2387 C C . ILE B 1 27 ? 25.905 44.904 2.105 1.00 36.52 27 ILE B C 1
ATOM 2388 O O . ILE B 1 27 ? 25.223 44.297 2.944 1.00 36.24 27 ILE B O 1
ATOM 2393 N N . LYS B 1 28 ? 26.906 45.714 2.428 1.00 37.48 28 LYS B N 1
ATOM 2394 C CA . LYS B 1 28 ? 27.364 45.874 3.801 1.00 38.16 28 LYS B CA 1
ATOM 2395 C C . LYS B 1 28 ? 26.639 47.023 4.459 1.00 39.02 28 LYS B C 1
ATOM 2396 O O . LYS B 1 28 ? 26.679 48.156 3.980 1.00 38.24 28 LYS B O 1
ATOM 2402 N N . VAL B 1 29 ? 25.924 46.709 5.525 1.00 39.82 29 VAL B N 1
ATOM 2403 C CA . VAL B 1 29 ? 25.274 47.730 6.323 1.00 42.03 29 VAL B CA 1
ATOM 2404 C C . VAL B 1 29 ? 26.060 47.801 7.626 1.00 43.60 29 VAL B C 1
ATOM 2405 O O . VAL B 1 29 ? 25.784 47.092 8.604 1.00 43.52 29 VAL B O 1
ATOM 2409 N N . TYR B 1 30 ? 27.102 48.614 7.587 1.00 45.64 30 TYR B N 1
ATOM 2410 C CA . TYR B 1 30 ? 27.895 48.897 8.765 1.00 47.64 30 TYR B CA 1
ATOM 2411 C C . TYR B 1 30 ? 27.310 50.133 9.435 1.00 49.21 30 TYR B C 1
ATOM 2412 O O . TYR B 1 30 ? 26.407 50.781 8.890 1.00 49.74 30 TYR B O 1
ATOM 2421 N N . ASN B 1 31 ? 27.816 50.452 10.618 1.00 51.04 31 ASN B N 1
ATOM 2422 C CA . ASN B 1 31 ? 27.286 51.551 11.409 1.00 52.70 31 ASN B CA 1
ATOM 2423 C C . ASN B 1 31 ? 28.411 52.502 11.867 1.00 53.79 31 ASN B C 1
ATOM 2424 O O . ASN B 1 31 ? 28.578 53.594 11.312 1.00 54.35 31 ASN B O 1
ATOM 2429 N N . SER B 1 32 ? 29.187 52.062 12.858 1.00 54.96 32 SER B N 1
ATOM 2430 C CA . SER B 1 32 ? 30.318 52.816 13.394 1.00 56.13 32 SER B CA 1
ATOM 2431 C C . SER B 1 32 ? 31.600 52.618 12.579 1.00 56.89 32 SER B C 1
ATOM 2432 O O . SER B 1 32 ? 32.322 53.582 12.290 1.00 56.94 32 SER B O 1
ATOM 2435 N N . SER B 1 33 ? 31.885 51.365 12.232 1.00 57.63 33 SER B N 1
ATOM 2436 C CA . SER B 1 33 ? 33.173 50.997 11.655 1.00 58.42 33 SER B CA 1
ATOM 2437 C C . SER B 1 33 ? 33.041 50.700 10.160 1.00 58.91 33 SER B C 1
ATOM 2438 O O . SER B 1 33 ? 32.369 49.746 9.761 1.00 59.11 33 SER B O 1
ATOM 2441 N N . GLU B 1 34 ? 33.676 51.536 9.339 1.00 59.35 34 GLU B N 1
ATOM 2442 C CA . GLU B 1 34 ? 33.656 51.368 7.884 1.00 59.66 34 GLU B CA 1
ATOM 2443 C C . GLU B 1 34 ? 34.339 50.064 7.454 1.00 59.82 34 GLU B C 1
ATOM 2444 O O . GLU B 1 34 ? 35.253 49.579 8.127 1.00 59.65 34 GLU B O 1
ATOM 2450 N N . ILE B 1 35 ? 33.880 49.496 6.341 1.00 60.22 35 ILE B N 1
ATOM 2451 C CA . ILE B 1 35 ? 34.390 48.199 5.875 1.00 60.63 35 ILE B CA 1
ATOM 2452 C C . ILE B 1 35 ? 34.756 48.215 4.368 1.00 60.65 35 ILE B C 1
ATOM 2453 O O . ILE B 1 35 ? 35.914 48.487 4.029 1.00 60.92 35 ILE B O 1
ATOM 2458 N N . GLN B 1 36 ? 33.795 47.931 3.484 1.00 60.55 36 GLN B N 1
ATOM 2459 C CA . GLN B 1 36 ? 33.991 48.045 2.025 1.00 60.32 36 GLN B CA 1
ATOM 2460 C C . GLN B 1 36 ? 32.711 48.511 1.322 1.00 59.71 36 GLN B C 1
ATOM 2461 O O . GLN B 1 36 ? 32.257 49.639 1.558 1.00 60.00 36 GLN B O 1
ATOM 2467 N N . GLY B 1 37 ? 32.144 47.645 0.472 1.00 58.82 37 GLY B N 1
ATOM 2468 C CA . GLY B 1 37 ? 30.902 47.914 -0.260 1.00 57.44 37 GLY B CA 1
ATOM 2469 C C . GLY B 1 37 ? 29.717 48.151 0.661 1.00 56.67 37 GLY B C 1
ATOM 2470 O O . GLY B 1 37 ? 28.771 47.351 0.697 1.00 56.47 37 GLY B O 1
ATOM 2471 N N . GLY B 1 38 ? 29.756 49.276 1.378 1.00 55.74 38 GLY B N 1
ATOM 2472 C CA . GLY B 1 38 ? 28.865 49.496 2.501 1.00 54.05 38 GLY B CA 1
ATOM 2473 C C . GLY B 1 38 ? 28.076 50.785 2.533 1.00 53.29 38 GLY B C 1
ATOM 2474 O O . GLY B 1 38 ? 28.397 51.767 1.849 1.00 53.27 38 GLY B O 1
ATOM 2475 N N . TYR B 1 39 ? 27.036 50.775 3.355 1.00 51.87 39 TYR B N 1
ATOM 2476 C CA . TYR B 1 39 ? 26.087 51.865 3.411 1.00 50.49 39 TYR B CA 1
ATOM 2477 C C . TYR B 1 39 ? 25.835 52.250 4.853 1.00 49.92 39 TYR B C 1
ATOM 2478 O O . TYR B 1 39 ? 25.428 51.420 5.675 1.00 50.21 39 TYR B O 1
ATOM 2487 N N . LYS B 1 40 ? 25.996 53.520 5.150 1.00 48.74 40 LYS B N 1
ATOM 2488 C CA . LYS B 1 40 ? 25.793 54.011 6.475 1.00 47.71 40 LYS B CA 1
ATOM 2489 C C . LYS B 1 40 ? 24.297 54.406 6.722 1.00 46.60 40 LYS B C 1
ATOM 2490 O O . LYS B 1 40 ? 23.775 55.311 6.154 1.00 46.22 40 LYS B O 1
ATOM 2496 N N . LEU B 1 41 ? 23.651 53.642 7.585 1.00 20.00 41 LEU B N 1
ATOM 2497 C CA . LEU B 1 41 ? 22.219 53.430 7.614 1.00 20.00 41 LEU B CA 1
ATOM 2498 C C . LEU B 1 41 ? 21.884 53.231 9.065 1.00 20.00 41 LEU B C 1
ATOM 2499 O O . LEU B 1 41 ? 22.415 52.394 9.667 1.00 42.67 41 LEU B O 1
ATOM 2504 N N . ASP B 1 42 ? 21.046 54.071 9.644 1.00 40.62 42 ASP B N 1
ATOM 2505 C CA . ASP B 1 42 ? 20.598 53.873 10.987 1.00 39.04 42 ASP B CA 1
ATOM 2506 C C . ASP B 1 42 ? 19.512 52.846 10.983 1.00 38.38 42 ASP B C 1
ATOM 2507 O O . ASP B 1 42 ? 18.441 53.071 10.498 1.00 37.06 42 ASP B O 1
ATOM 2512 N N . LEU B 1 43 ? 19.798 51.705 11.551 1.00 37.38 43 LEU B N 1
ATOM 2513 C CA . LEU B 1 43 ? 18.872 50.572 11.433 1.00 36.63 43 LEU B CA 1
ATOM 2514 C C . LEU B 1 43 ? 17.573 50.812 12.186 1.00 35.18 43 LEU B C 1
ATOM 2515 O O . LEU B 1 43 ? 16.579 50.110 11.973 1.00 35.46 43 LEU B O 1
ATOM 2520 N N . THR B 1 44 ? 17.580 51.808 13.061 1.00 33.85 44 THR B N 1
ATOM 2521 C CA . THR B 1 44 ? 16.401 52.142 13.834 1.00 33.38 44 THR B CA 1
ATOM 2522 C C . THR B 1 44 ? 15.566 53.220 13.124 1.00 31.96 44 THR B C 1
ATOM 2523 O O . THR B 1 44 ? 14.508 53.613 13.605 1.00 32.26 44 THR B O 1
ATOM 2527 N N . ASP B 1 45 ? 16.053 53.682 11.976 1.00 31.53 45 ASP B N 1
ATOM 2528 C CA . ASP B 1 45 ? 15.251 54.537 11.084 1.00 30.62 45 ASP B CA 1
ATOM 2529 C C . ASP B 1 45 ? 14.524 53.596 10.116 1.00 30.44 45 ASP B C 1
ATOM 2530 O O . ASP B 1 45 ? 15.004 53.292 9.022 1.00 28.58 45 ASP B O 1
ATOM 2535 N N . PHE B 1 46 ? 13.358 53.121 10.548 1.00 30.03 46 PHE B N 1
ATOM 2536 C CA . PHE B 1 46 ? 12.731 51.971 9.885 1.00 29.41 46 PHE B CA 1
ATOM 2537 C C . PHE B 1 46 ? 12.221 52.228 8.479 1.00 29.57 46 PHE B C 1
ATOM 2538 O O . PHE B 1 46 ? 12.424 51.387 7.602 1.00 28.92 46 PHE B O 1
ATOM 2546 N N . PRO B 1 47 ? 11.552 53.390 8.249 1.00 29.64 47 PRO B N 1
ATOM 2547 C CA . PRO B 1 47 ? 11.116 53.617 6.879 1.00 30.25 47 PRO B CA 1
ATOM 2548 C C . PRO B 1 47 ? 12.303 53.560 5.930 1.00 30.38 47 PRO B C 1
ATOM 2549 O O . PRO B 1 47 ? 12.216 52.928 4.875 1.00 30.53 47 PRO B O 1
ATOM 2553 N N . ARG B 1 48 ? 13.414 54.193 6.313 1.00 31.00 48 ARG B N 1
ATOM 2554 C CA . ARG B 1 48 ? 14.602 54.212 5.467 1.00 32.03 48 ARG B CA 1
ATOM 2555 C C . ARG B 1 48 ? 15.161 52.807 5.272 1.00 30.69 48 ARG B C 1
ATOM 2556 O O . ARG B 1 48 ? 15.563 52.439 4.173 1.00 30.26 48 ARG B O 1
ATOM 2564 N N . LEU B 1 49 ? 15.204 52.034 6.356 1.00 29.54 49 LEU B N 1
ATOM 2565 C CA . LEU B 1 49 ? 15.692 50.653 6.295 1.00 28.28 49 LEU B CA 1
ATOM 2566 C C . LEU B 1 49 ? 14.881 49.756 5.340 1.00 28.36 49 LEU B C 1
ATOM 2567 O O . LEU B 1 49 ? 15.442 48.984 4.553 1.00 27.07 49 LEU B O 1
ATOM 2572 N N . GLU B 1 50 ? 13.559 49.830 5.439 1.00 28.68 50 GLU B N 1
ATOM 2573 C CA . GLU B 1 50 ? 12.699 48.994 4.600 1.00 29.51 50 GLU B CA 1
ATOM 2574 C C . GLU B 1 50 ? 12.846 49.389 3.140 1.00 30.23 50 GLU B C 1
ATOM 2575 O O . GLU B 1 50 ? 13.027 48.541 2.265 1.00 29.81 50 GLU B O 1
ATOM 2581 N N . ASP B 1 51 ? 12.785 50.700 2.896 1.00 30.74 51 ASP B N 1
ATOM 2582 C CA . ASP B 1 51 ? 12.974 51.212 1.546 1.00 32.18 51 ASP B CA 1
ATOM 2583 C C . ASP B 1 51 ? 14.287 50.719 0.975 1.00 31.40 51 ASP B C 1
ATOM 2584 O O . ASP B 1 51 ? 14.350 50.331 -0.182 1.00 31.47 51 ASP B O 1
ATOM 2589 N N . PHE B 1 52 ? 15.334 50.711 1.802 1.00 31.02 52 PHE B N 1
ATOM 2590 C CA . PHE B 1 52 ? 16.647 50.249 1.362 1.00 30.48 52 PHE B CA 1
ATOM 2591 C C . PHE B 1 52 ? 16.645 48.761 0.947 1.00 29.93 52 PHE B C 1
ATOM 2592 O O . PHE B 1 52 ? 17.223 48.403 -0.070 1.00 29.33 52 PHE B O 1
ATOM 2600 N N . ILE B 1 53 ? 16.030 47.888 1.745 1.00 29.99 53 ILE B N 1
ATOM 2601 C CA . ILE B 1 53 ? 15.936 46.471 1.373 1.00 28.93 53 ILE B CA 1
ATOM 2602 C C . ILE B 1 53 ? 15.144 46.210 0.087 1.00 29.92 53 ILE B C 1
ATOM 2603 O O . ILE B 1 53 ? 15.495 45.352 -0.722 1.00 29.13 53 ILE B O 1
ATOM 2608 N N . ILE B 1 54 ? 14.030 46.909 -0.068 1.00 29.82 54 ILE B N 1
ATOM 2609 C CA . ILE B 1 54 ? 13.197 46.704 -1.251 1.00 30.31 54 ILE B CA 1
ATOM 2610 C C . ILE B 1 54 ? 13.951 47.135 -2.522 1.00 30.69 54 ILE B C 1
ATOM 2611 O O . ILE B 1 54 ? 13.913 46.435 -3.550 1.00 30.41 54 ILE B O 1
ATOM 2616 N N . LYS B 1 55 ? 14.674 48.249 -2.415 1.00 31.86 55 LYS B N 1
ATOM 2617 C CA . LYS B 1 55 ? 15.395 48.803 -3.575 1.00 32.15 55 LYS B CA 1
ATOM 2618 C C . LYS B 1 55 ? 16.680 48.055 -3.908 1.00 32.20 55 LYS B C 1
ATOM 2619 O O . LYS B 1 55 ? 17.028 47.879 -5.090 1.00 32.29 55 LYS B O 1
ATOM 2625 N N . LYS B 1 56 ? 17.403 47.603 -2.878 1.00 30.95 56 LYS B N 1
ATOM 2626 C CA . LYS B 1 56 ? 18.629 46.833 -3.116 1.00 29.95 56 LYS B CA 1
ATOM 2627 C C . LYS B 1 56 ? 18.374 45.354 -3.477 1.00 28.31 56 LYS B C 1
ATOM 2628 O O . LYS B 1 56 ? 19.231 44.699 -4.041 1.00 28.22 56 LYS B O 1
ATOM 2634 N N . ARG B 1 57 ? 17.200 44.840 -3.121 1.00 27.23 57 ARG B N 1
ATOM 2635 C CA . ARG B 1 57 ? 16.768 43.473 -3.481 1.00 25.78 57 ARG B CA 1
ATOM 2636 C C . ARG B 1 57 ? 17.738 42.330 -3.126 1.00 26.11 57 ARG B C 1
ATOM 2637 O O . ARG B 1 57 ? 18.104 41.522 -3.980 1.00 24.99 57 ARG B O 1
ATOM 2645 N N . PRO B 1 58 ? 18.145 42.226 -1.843 1.00 24.88 58 PRO B N 1
ATOM 2646 C CA . PRO B 1 58 ? 19.016 41.094 -1.510 1.00 25.11 58 PRO B CA 1
ATOM 2647 C C . PRO B 1 58 ? 18.281 39.749 -1.608 1.00 24.63 58 PRO B C 1
ATOM 2648 O O . PRO B 1 58 ? 17.105 39.678 -1.226 1.00 25.84 58 PRO B O 1
ATOM 2652 N N . ASP B 1 59 ? 18.948 38.701 -2.093 1.00 23.74 59 ASP B N 1
ATOM 2653 C CA . ASP B 1 59 ? 18.393 37.352 -2.067 1.00 24.37 59 ASP B CA 1
ATOM 2654 C C . ASP B 1 59 ? 18.366 36.837 -0.624 1.00 23.49 59 ASP B C 1
ATOM 2655 O O . ASP B 1 59 ? 17.475 36.100 -0.239 1.00 24.07 59 ASP B O 1
ATOM 2660 N N . VAL B 1 60 ? 19.378 37.248 0.123 1.00 23.54 60 VAL B N 1
ATOM 2661 C CA . VAL B 1 60 ? 19.595 36.820 1.532 1.00 22.70 60 VAL B CA 1
ATOM 2662 C C . VAL B 1 60 ? 19.890 38.008 2.429 1.00 22.56 60 VAL B C 1
ATOM 2663 O O . VAL B 1 60 ? 20.650 38.934 2.065 1.00 21.19 60 VAL B O 1
ATOM 2667 N N . ILE B 1 61 ? 19.308 37.978 3.634 1.00 21.30 61 ILE B N 1
ATOM 2668 C CA . ILE B 1 61 ? 19.594 38.987 4.624 1.00 21.55 61 ILE B CA 1
ATOM 2669 C C . ILE B 1 61 ? 20.111 38.262 5.847 1.00 22.36 61 ILE B C 1
ATOM 2670 O O . ILE B 1 61 ? 19.431 37.351 6.408 1.00 21.37 61 ILE B O 1
ATOM 2675 N N . ILE B 1 62 ? 21.329 38.611 6.224 1.00 20.94 62 ILE B N 1
ATOM 2676 C CA . ILE B 1 62 ? 21.810 38.089 7.515 1.00 21.55 62 ILE B CA 1
ATOM 2677 C C . ILE B 1 62 ? 21.927 39.170 8.535 1.00 21.17 62 ILE B C 1
ATOM 2678 O O . ILE B 1 62 ? 22.672 40.153 8.387 1.00 19.68 62 ILE B O 1
ATOM 2683 N N . ASN B 1 63 ? 21.050 39.055 9.530 1.00 19.25 63 ASN B N 1
ATOM 2684 C CA . ASN B 1 63 ? 20.955 40.072 10.507 1.00 19.99 63 ASN B CA 1
ATOM 2685 C C . ASN B 1 63 ? 21.889 39.826 11.674 1.00 21.29 63 ASN B C 1
ATOM 2686 O O . ASN B 1 63 ? 21.528 39.138 12.638 1.00 19.53 63 ASN B O 1
ATOM 2691 N N . ALA B 1 64 ? 23.103 40.371 11.543 1.00 22.41 64 ALA B N 1
ATOM 2692 C CA . ALA B 1 64 ? 24.135 40.263 12.569 1.00 23.30 64 ALA B CA 1
ATOM 2693 C C . ALA B 1 64 ? 24.246 41.496 13.442 1.00 23.96 64 ALA B C 1
ATOM 2694 O O . ALA B 1 64 ? 24.997 41.497 14.412 1.00 23.65 64 ALA B O 1
ATOM 2696 N N . ALA B 1 65 ? 23.496 42.548 13.107 1.00 23.31 65 ALA B N 1
ATOM 2697 C CA . ALA B 1 65 ? 23.491 43.785 13.880 1.00 24.46 65 ALA B CA 1
ATOM 2698 C C . ALA B 1 65 ? 22.816 43.564 15.223 1.00 24.72 65 ALA B C 1
ATOM 2699 O O . ALA B 1 65 ? 21.790 42.884 15.295 1.00 25.34 65 ALA B O 1
ATOM 2701 N N . ALA B 1 66 ? 23.396 44.117 16.279 1.00 23.97 66 ALA B N 1
ATOM 2702 C CA . ALA B 1 66 ? 22.823 44.031 17.624 1.00 24.18 66 ALA B CA 1
ATOM 2703 C C . ALA B 1 66 ? 23.539 45.028 18.527 1.00 25.19 66 ALA B C 1
ATOM 2704 O O . ALA B 1 66 ? 24.671 45.448 18.216 1.00 25.22 66 ALA B O 1
ATOM 2706 N N . MET B 1 67 ? 22.871 45.416 19.604 1.00 25.25 67 MET B N 1
ATOM 2707 C CA . MET B 1 67 ? 23.501 46.095 20.744 1.00 26.93 67 MET B CA 1
ATOM 2708 C C . MET B 1 67 ? 23.918 44.952 21.664 1.00 27.32 67 MET B C 1
ATOM 2709 O O . MET B 1 67 ? 23.081 44.304 22.274 1.00 26.50 67 MET B O 1
ATOM 2714 N N . THR B 1 68 ? 25.224 44.731 21.752 1.00 28.91 68 THR B N 1
ATOM 2715 C CA . THR B 1 68 ? 25.759 43.529 22.382 1.00 30.37 68 THR B CA 1
ATOM 2716 C C . THR B 1 68 ? 26.379 43.770 23.760 1.00 30.85 68 THR B C 1
ATOM 2717 O O . THR B 1 68 ? 26.772 42.826 24.439 1.00 31.37 68 THR B O 1
ATOM 2721 N N . ASP B 1 69 ? 26.462 45.032 24.175 1.00 31.00 69 ASP B N 1
ATOM 2722 C CA . ASP B 1 69 ? 26.884 45.379 25.520 1.00 31.74 69 ASP B CA 1
ATOM 2723 C C . ASP B 1 69 ? 25.795 45.079 26.548 1.00 31.49 69 ASP B C 1
ATOM 2724 O O . ASP B 1 69 ? 24.805 45.815 26.697 1.00 31.21 69 ASP B O 1
ATOM 2729 N N . VAL B 1 70 ? 26.022 44.014 27.302 1.00 31.25 70 VAL B N 1
ATOM 2730 C CA . VAL B 1 70 ? 24.995 43.438 28.167 1.00 30.65 70 VAL B CA 1
ATOM 2731 C C . VAL B 1 70 ? 24.585 44.382 29.298 1.00 30.51 70 VAL B C 1
ATOM 2732 O O . VAL B 1 70 ? 23.405 44.540 29.616 1.00 29.87 70 VAL B O 1
ATOM 2736 N N . ASP B 1 71 ? 25.558 45.071 29.877 1.00 30.16 71 ASP B N 1
ATOM 2737 C CA . ASP B 1 71 ? 25.245 46.015 30.945 1.00 30.64 71 ASP B CA 1
ATOM 2738 C C . ASP B 1 71 ? 24.536 47.263 30.420 1.00 30.40 71 ASP B C 1
ATOM 2739 O O . ASP B 1 71 ? 23.578 47.743 31.052 1.00 30.92 71 ASP B O 1
ATOM 2744 N N . LYS B 1 72 ? 24.948 47.746 29.247 1.00 30.62 72 LYS B N 1
ATOM 2745 C CA . LYS B 1 72 ? 24.267 48.900 28.621 1.00 31.25 72 LYS B CA 1
ATOM 2746 C C . LYS B 1 72 ? 22.802 48.606 28.248 1.00 30.85 72 LYS B C 1
ATOM 2747 O O . LYS B 1 72 ? 21.915 49.426 28.517 1.00 30.74 72 LYS B O 1
ATOM 2753 N N . CYS B 1 73 ? 22.540 47.427 27.669 1.00 30.69 73 CYS B N 1
ATOM 2754 C CA . CYS B 1 73 ? 21.148 46.982 27.436 1.00 29.53 73 CYS B CA 1
ATOM 2755 C C . CYS B 1 73 ? 20.273 47.013 28.705 1.00 30.34 73 CYS B C 1
ATOM 2756 O O . CYS B 1 73 ? 19.074 47.276 28.634 1.00 29.18 73 CYS B O 1
ATOM 2759 N N . GLU B 1 74 ? 20.857 46.708 29.865 1.00 30.40 74 GLU B N 1
ATOM 2760 C CA . GLU B 1 74 ? 20.077 46.622 31.094 1.00 31.13 74 GLU B CA 1
ATOM 2761 C C . GLU B 1 74 ? 19.514 47.981 31.519 1.00 31.69 74 GLU B C 1
ATOM 2762 O O . GLU B 1 74 ? 18.447 48.053 32.140 1.00 32.97 74 GLU B O 1
ATOM 2768 N N . ILE B 1 75 ? 20.224 49.046 31.179 1.00 32.64 75 ILE B N 1
ATOM 2769 C CA . ILE B 1 75 ? 19.814 50.393 31.573 1.00 33.19 75 ILE B CA 1
ATOM 2770 C C . ILE B 1 75 ? 19.106 51.143 30.443 1.00 32.47 75 ILE B C 1
ATOM 2771 O O . ILE B 1 75 ? 18.045 51.743 30.664 1.00 34.14 75 ILE B O 1
ATOM 2776 N N . GLU B 1 76 ? 19.682 51.101 29.250 1.00 30.88 76 GLU B N 1
ATOM 2777 C CA . GLU B 1 76 ? 19.057 51.689 28.067 1.00 30.10 76 GLU B CA 1
ATOM 2778 C C . GLU B 1 76 ? 18.122 50.702 27.362 1.00 28.40 76 GLU B C 1
ATOM 2779 O O . GLU B 1 76 ? 18.403 50.288 26.236 1.00 28.00 76 GLU B O 1
ATOM 2785 N N . LYS B 1 77 ? 17.028 50.334 28.018 1.00 28.13 77 LYS B N 1
ATOM 2786 C CA . LYS B 1 77 ? 16.128 49.274 27.481 1.00 27.53 77 LYS B CA 1
ATOM 2787 C C . LYS B 1 77 ? 15.454 49.675 26.167 1.00 28.66 77 LYS B C 1
ATOM 2788 O O . LYS B 1 77 ? 15.401 48.895 25.206 1.00 27.63 77 LYS B O 1
ATOM 2794 N N . GLU B 1 78 ? 14.951 50.903 26.123 1.00 28.79 78 GLU B N 1
ATOM 2795 C CA . GLU B 1 78 ? 14.371 51.455 24.896 1.00 29.97 78 GLU B CA 1
ATOM 2796 C C . GLU B 1 78 ? 15.294 51.319 23.670 1.00 29.49 78 GLU B C 1
ATOM 2797 O O . GLU B 1 78 ? 14.857 50.864 22.614 1.00 29.82 78 GLU B O 1
ATOM 2803 N N . LYS B 1 79 ? 16.556 51.724 23.801 1.00 29.31 79 LYS B N 1
ATOM 2804 C CA . LYS B 1 79 ? 17.555 51.540 22.746 1.00 28.48 79 LYS B CA 1
ATOM 2805 C C . LYS B 1 79 ? 17.814 50.060 22.359 1.00 27.99 79 LYS B C 1
ATOM 2806 O O . LYS B 1 79 ? 17.868 49.731 21.172 1.00 27.85 79 LYS B O 1
ATOM 2812 N N . ALA B 1 80 ? 17.992 49.188 23.359 1.00 27.25 80 ALA B N 1
ATOM 2813 C CA . ALA B 1 80 ? 18.197 47.761 23.096 1.00 26.06 80 ALA B CA 1
ATOM 2814 C C . ALA B 1 80 ? 17.000 47.182 22.317 1.00 25.04 80 ALA B C 1
ATOM 2815 O O . ALA B 1 80 ? 17.181 46.378 21.394 1.00 25.67 80 ALA B O 1
ATOM 2817 N N . TYR B 1 81 ? 15.788 47.555 22.718 1.00 24.86 81 TYR B N 1
ATOM 2818 C CA . TYR B 1 81 ? 14.600 47.071 22.020 1.00 24.01 81 TYR B CA 1
ATOM 2819 C C . TYR B 1 81 ? 14.620 47.520 20.565 1.00 24.80 81 TYR B C 1
ATOM 2820 O O . TYR B 1 81 ? 14.449 46.695 19.648 1.00 23.94 81 TYR B O 1
ATOM 2829 N N . LYS B 1 82 ? 14.856 48.813 20.330 1.00 25.02 82 LYS B N 1
ATOM 2830 C CA . LYS B 1 82 ? 14.813 49.307 18.950 1.00 26.21 82 LYS B CA 1
ATOM 2831 C C . LYS B 1 82 ? 15.700 48.498 17.995 1.00 25.64 82 LYS B C 1
ATOM 2832 O O . LYS B 1 82 ? 15.269 48.119 16.907 1.00 25.66 82 LYS B O 1
ATOM 2838 N N . ILE B 1 83 ? 16.931 48.200 18.404 1.00 24.47 83 ILE B N 1
ATOM 2839 C CA . ILE B 1 83 ? 17.847 47.534 17.504 1.00 23.18 83 ILE B CA 1
ATOM 2840 C C . ILE B 1 83 ? 17.818 46.002 17.595 1.00 21.83 83 ILE B C 1
ATOM 2841 O O . ILE B 1 83 ? 17.918 45.349 16.571 1.00 21.09 83 ILE B O 1
ATOM 2846 N N . ASN B 1 84 ? 17.675 45.461 18.804 1.00 20.28 84 ASN B N 1
ATOM 2847 C CA . ASN B 1 84 ? 17.734 43.996 18.958 1.00 18.95 84 ASN B CA 1
ATOM 2848 C C . ASN B 1 84 ? 16.409 43.312 18.612 1.00 18.40 84 ASN B C 1
ATOM 2849 O O . ASN B 1 84 ? 16.393 42.118 18.270 1.00 17.47 84 ASN B O 1
ATOM 2854 N N . ALA B 1 85 ? 15.307 44.049 18.735 1.00 18.23 85 ALA B N 1
ATOM 2855 C CA . ALA B 1 85 ? 13.960 43.520 18.469 1.00 18.27 85 ALA B CA 1
ATOM 2856 C C . ALA B 1 85 ? 13.294 44.236 17.290 1.00 19.83 85 ALA B C 1
ATOM 2857 O O . ALA B 1 85 ? 13.107 43.674 16.217 1.00 18.69 85 ALA B O 1
ATOM 2859 N N . GLU B 1 86 ? 12.947 45.501 17.490 1.00 20.10 86 GLU B N 1
ATOM 2860 C CA . GLU B 1 86 ? 12.069 46.167 16.524 1.00 22.34 86 GLU B CA 1
ATOM 2861 C C . GLU B 1 86 ? 12.640 46.211 15.106 1.00 21.79 86 GLU B C 1
ATOM 2862 O O . GLU B 1 86 ? 11.888 46.083 14.123 1.00 22.18 86 GLU B O 1
ATOM 2868 N N . ALA B 1 87 ? 13.951 46.395 14.999 1.00 22.31 87 ALA B N 1
ATOM 2869 C CA . ALA B 1 87 ? 14.616 46.377 13.688 1.00 22.27 87 ALA B CA 1
ATOM 2870 C C . ALA B 1 87 ? 14.352 45.080 12.952 1.00 22.47 87 ALA B C 1
ATOM 2871 O O . ALA B 1 87 ? 14.205 45.084 11.734 1.00 22.09 87 ALA B O 1
ATOM 2873 N N . VAL B 1 88 ? 14.304 43.962 13.686 1.00 21.24 88 VAL B N 1
ATOM 2874 C CA . VAL B 1 88 ? 13.985 42.658 13.073 1.00 19.77 88 VAL B CA 1
ATOM 2875 C C . VAL B 1 88 ? 12.579 42.651 12.460 1.00 19.97 88 VAL B C 1
ATOM 2876 O O . VAL B 1 88 ? 12.396 42.106 11.378 1.00 20.15 88 VAL B O 1
ATOM 2880 N N . ARG B 1 89 ? 11.588 43.249 13.126 1.00 19.92 89 ARG B N 1
ATOM 2881 C CA . ARG B 1 89 ? 10.232 43.302 12.529 1.00 21.31 89 ARG B CA 1
ATOM 2882 C C . ARG B 1 89 ? 10.281 43.956 11.138 1.00 21.14 89 ARG B C 1
ATOM 2883 O O . ARG B 1 89 ? 9.710 43.455 10.177 1.00 20.32 89 ARG B O 1
ATOM 2891 N N . HIS B 1 90 ? 10.991 45.075 11.046 1.00 20.89 90 HIS B N 1
ATOM 2892 C CA . HIS B 1 90 ? 11.083 45.802 9.752 1.00 21.71 90 HIS B CA 1
ATOM 2893 C C . HIS B 1 90 ? 11.941 45.082 8.695 1.00 21.64 90 HIS B C 1
ATOM 2894 O O . HIS B 1 90 ? 11.630 45.084 7.494 1.00 22.49 90 HIS B O 1
ATOM 2901 N N . ILE B 1 91 ? 13.003 44.409 9.124 1.00 20.87 91 ILE B N 1
ATOM 2902 C CA . ILE B 1 91 ? 13.758 43.560 8.193 1.00 21.83 91 ILE B CA 1
ATOM 2903 C C . ILE B 1 91 ? 12.862 42.436 7.639 1.00 21.54 91 ILE B C 1
ATOM 2904 O O . ILE B 1 91 ? 12.853 42.128 6.428 1.00 21.74 91 ILE B O 1
ATOM 2909 N N . VAL B 1 92 ? 12.100 41.798 8.525 1.00 21.90 92 VAL B N 1
ATOM 2910 C CA . VAL B 1 92 ? 11.231 40.698 8.106 1.00 21.38 92 VAL B CA 1
ATOM 2911 C C . VAL B 1 92 ? 10.156 41.201 7.153 1.00 22.07 92 VAL B C 1
ATOM 2912 O O . VAL B 1 92 ? 9.896 40.563 6.146 1.00 22.29 92 VAL B O 1
ATOM 2916 N N . ARG B 1 93 ? 9.572 42.350 7.477 1.00 22.79 93 ARG B N 1
ATOM 2917 C CA . ARG B 1 93 ? 8.497 42.928 6.670 1.00 24.21 93 ARG B CA 1
ATOM 2918 C C . ARG B 1 93 ? 8.984 43.290 5.267 1.00 24.23 93 ARG B C 1
ATOM 2919 O O . ARG B 1 93 ? 8.387 42.872 4.265 1.00 24.30 93 ARG B O 1
ATOM 2927 N N . ALA B 1 94 ? 10.067 44.059 5.197 1.00 23.87 94 ALA B N 1
ATOM 2928 C CA . ALA B 1 94 ? 10.628 44.450 3.891 1.00 24.64 94 ALA B CA 1
ATOM 2929 C C . ALA B 1 94 ? 11.097 43.203 3.131 1.00 24.61 94 ALA B C 1
ATOM 2930 O O . ALA B 1 94 ? 10.856 43.050 1.926 1.00 24.74 94 ALA B O 1
ATOM 2932 N N . GLY B 1 95 ? 11.780 42.296 3.829 1.00 24.18 95 GLY B N 1
ATOM 2933 C CA . GLY B 1 95 ? 12.212 41.043 3.219 1.00 23.33 95 GLY B CA 1
ATOM 2934 C C . GLY B 1 95 ? 11.057 40.255 2.608 1.00 23.92 95 GLY B C 1
ATOM 2935 O O . GLY B 1 95 ? 11.215 39.586 1.573 1.00 23.13 95 GLY B O 1
ATOM 2936 N N . LYS B 1 96 ? 9.890 40.312 3.243 1.00 23.51 96 LYS B N 1
ATOM 2937 C CA . LYS B 1 96 ? 8.755 39.534 2.755 1.00 22.89 96 LYS B CA 1
ATOM 2938 C C . LYS B 1 96 ? 8.235 40.078 1.418 1.00 23.28 96 LYS B C 1
ATOM 2939 O O . LYS B 1 96 ? 7.792 39.297 0.593 1.00 22.67 96 LYS B O 1
ATOM 2945 N N . VAL B 1 97 ? 8.296 41.397 1.216 1.00 23.08 97 VAL B N 1
ATOM 2946 C CA . VAL B 1 97 ? 7.876 41.998 -0.079 1.00 23.79 97 VAL B CA 1
ATOM 2947 C C . VAL B 1 97 ? 8.606 41.307 -1.239 1.00 24.10 97 VAL B C 1
ATOM 2948 O O . VAL B 1 97 ? 8.013 40.952 -2.279 1.00 24.75 97 VAL B O 1
ATOM 2952 N N . ILE B 1 98 ? 9.894 41.069 -1.046 1.00 23.26 98 ILE B N 1
ATOM 2953 C CA . ILE B 1 98 ? 10.719 40.487 -2.092 1.00 23.13 98 ILE B CA 1
ATOM 2954 C C . ILE B 1 98 ? 11.049 38.994 -1.893 1.00 22.33 98 ILE B C 1
ATOM 2955 O O . ILE B 1 98 ? 11.865 38.424 -2.615 1.00 21.27 98 ILE B O 1
ATOM 2960 N N . ASP B 1 99 ? 10.427 38.383 -0.887 1.00 21.68 99 ASP B N 1
ATOM 2961 C CA . ASP B 1 99 ? 10.620 36.957 -0.589 1.00 21.66 99 ASP B CA 1
ATOM 2962 C C . ASP B 1 99 ? 12.074 36.594 -0.208 1.00 20.99 99 ASP B C 1
ATOM 2963 O O . ASP B 1 99 ? 12.509 35.473 -0.445 1.00 21.16 99 ASP B O 1
ATOM 2968 N N . SER B 1 100 ? 12.793 37.548 0.397 1.00 22.38 100 SER B N 1
ATOM 2969 C CA . SER B 1 100 ? 14.182 37.348 0.855 1.00 22.57 100 SER B CA 1
ATOM 2970 C C . SER B 1 100 ? 14.286 36.221 1.883 1.00 22.87 100 SER B C 1
ATOM 2971 O O . SER B 1 100 ? 13.373 36.001 2.674 1.00 22.48 100 SER B O 1
ATOM 2974 N N . TYR B 1 101 ? 15.394 35.486 1.828 1.00 22.26 101 TYR B N 1
ATOM 2975 C CA . TYR B 1 101 ? 15.738 34.479 2.845 1.00 22.10 101 TYR B CA 1
ATOM 2976 C C . TYR B 1 101 ? 16.314 35.242 4.026 1.00 21.88 101 TYR B C 1
ATOM 2977 O O . TYR B 1 101 ? 17.369 35.881 3.920 1.00 21.53 101 TYR B O 1
ATOM 2986 N N . ILE B 1 102 ? 15.594 35.175 5.155 1.00 21.27 102 ILE B N 1
ATOM 2987 C CA . ILE B 1 102 ? 15.948 35.881 6.358 1.00 21.24 102 ILE B CA 1
ATOM 2988 C C . ILE B 1 102 ? 16.691 34.903 7.276 1.00 20.32 102 ILE B C 1
ATOM 2989 O O . ILE B 1 102 ? 16.179 33.825 7.601 1.00 20.63 102 ILE B O 1
ATOM 2994 N N . VAL B 1 103 ? 17.880 35.330 7.683 1.00 19.91 103 VAL B N 1
ATOM 2995 C CA . VAL B 1 103 ? 18.748 34.574 8.578 1.00 19.79 103 VAL B CA 1
ATOM 2996 C C . VAL B 1 103 ? 19.090 35.508 9.726 1.00 19.99 103 VAL B C 1
ATOM 2997 O O . VAL B 1 103 ? 19.778 36.545 9.557 1.00 19.53 103 VAL B O 1
ATOM 3001 N N . HIS B 1 104 ? 18.551 35.181 10.899 1.00 18.04 104 HIS B N 1
ATOM 3002 C CA . HIS B 1 104 ? 18.650 36.059 12.009 1.00 17.91 104 HIS B CA 1
ATOM 3003 C C . HIS B 1 104 ? 19.587 35.391 13.020 1.00 18.22 104 HIS B C 1
ATOM 3004 O O . HIS B 1 104 ? 19.435 34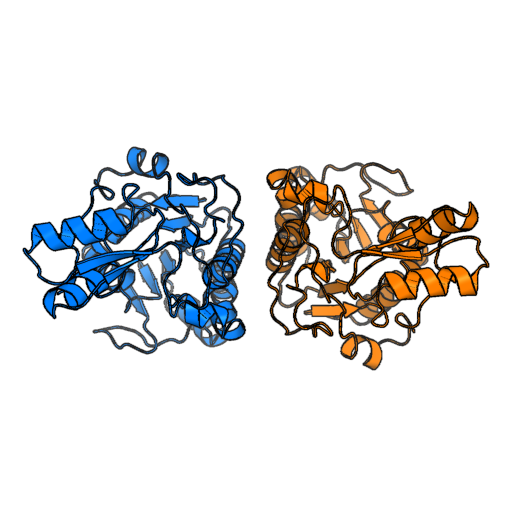.214 13.306 1.00 18.66 104 HIS B O 1
ATOM 3011 N N . ILE B 1 105 ? 20.543 36.158 13.535 1.00 19.07 105 ILE B N 1
ATOM 3012 C CA . ILE B 1 105 ? 21.492 35.594 14.509 1.00 18.19 105 ILE B CA 1
ATOM 3013 C C . ILE B 1 105 ? 21.018 35.958 15.904 1.00 18.01 105 ILE B C 1
ATOM 3014 O O . ILE B 1 105 ? 20.842 37.119 16.224 1.00 16.68 105 ILE B O 1
ATOM 3019 N N . SER B 1 106 ? 20.870 34.935 16.738 1.00 17.00 106 SER B N 1
ATOM 3020 C CA . SER B 1 106 ? 20.391 35.088 18.098 1.00 17.20 106 SER B CA 1
ATOM 3021 C C . SER B 1 106 ? 21.449 34.602 19.093 1.00 17.24 106 SER B C 1
ATOM 3022 O O . SER B 1 106 ? 22.631 34.440 18.730 1.00 18.54 106 SER B O 1
ATOM 3025 N N . THR B 1 107 ? 21.041 34.410 20.345 1.00 15.77 107 THR B N 1
ATOM 3026 C CA . THR B 1 107 ? 22.006 34.337 21.433 1.00 15.62 107 THR B CA 1
ATOM 3027 C C . THR B 1 107 ? 21.600 33.280 22.458 1.00 14.59 107 THR B C 1
ATOM 3028 O O . THR B 1 107 ? 20.434 33.059 22.715 1.00 14.40 107 THR B O 1
ATOM 3032 N N . ASP B 1 108 ? 22.609 32.666 23.059 1.00 15.98 108 ASP B N 1
ATOM 3033 C CA . ASP B 1 108 ? 22.414 31.774 24.203 1.00 15.66 108 ASP B CA 1
ATOM 3034 C C . ASP B 1 108 ? 21.850 32.515 25.428 1.00 15.69 108 ASP B C 1
ATOM 3035 O O . ASP B 1 108 ? 21.286 31.889 26.356 1.00 16.04 108 ASP B O 1
ATOM 3040 N N . TYR B 1 109 ? 21.962 33.846 25.438 1.00 15.17 109 TYR B N 1
ATOM 3041 C CA . TYR B 1 109 ? 21.399 34.608 26.560 1.00 17.33 109 TYR B CA 1
ATOM 3042 C C . TYR B 1 109 ? 19.892 34.743 26.505 1.00 16.05 109 TYR B C 1
ATOM 3043 O O . TYR B 1 109 ? 19.313 35.414 27.351 1.00 16.46 109 TYR B O 1
ATOM 3052 N N . VAL B 1 110 ? 19.235 34.089 25.543 1.00 14.57 110 VAL B N 1
ATOM 3053 C CA . VAL B 1 110 ? 17.780 33.973 25.646 1.00 15.31 110 VAL B CA 1
ATOM 3054 C C . VAL B 1 110 ? 17.387 32.964 26.707 1.00 16.07 110 VAL B C 1
ATOM 3055 O O . VAL B 1 110 ? 16.226 32.903 27.064 1.00 15.62 110 VAL B O 1
ATOM 3059 N N . PHE B 1 111 ? 18.341 32.151 27.187 1.00 16.92 111 PHE B N 1
ATOM 3060 C CA . PHE B 1 111 ? 18.039 31.140 28.202 1.00 17.72 111 PHE B CA 1
ATOM 3061 C C . PHE B 1 111 ? 18.354 31.579 29.636 1.00 17.67 111 PHE B C 1
ATOM 3062 O O . PHE B 1 111 ? 19.214 32.421 29.859 1.00 18.46 111 PHE B O 1
ATOM 3070 N N . ASP B 1 112 ? 17.651 30.993 30.618 1.00 18.37 112 ASP B N 1
ATOM 3071 C CA . ASP B 1 112 ? 17.860 31.398 32.008 1.00 19.34 112 ASP B CA 1
ATOM 3072 C C . ASP B 1 112 ? 19.147 30.863 32.663 1.00 19.71 112 ASP B C 1
ATOM 3073 O O . ASP B 1 112 ? 19.572 31.393 33.698 1.00 20.28 112 ASP B O 1
ATOM 3078 N N . GLY B 1 113 ? 19.741 29.835 32.048 1.00 19.32 113 GLY B N 1
ATOM 3079 C CA . GLY B 1 113 ? 21.070 29.342 32.422 1.00 20.19 113 GLY B CA 1
ATOM 3080 C C . GLY B 1 113 ? 21.077 28.386 33.600 1.00 22.61 113 GLY B C 1
ATOM 3081 O O . GLY B 1 113 ? 22.140 28.064 34.141 1.00 23.35 113 GLY B O 1
ATOM 3082 N N . GLU B 1 114 ? 19.901 27.914 33.992 1.00 23.77 114 GLU B N 1
ATOM 3083 C CA . GLU B 1 114 ? 19.844 27.001 35.129 1.00 27.48 114 GLU B CA 1
ATOM 3084 C C . GLU B 1 114 ? 20.293 25.626 34.628 1.00 27.48 114 GLU B C 1
ATOM 3085 O O . GLU B 1 114 ? 21.190 24.998 35.237 1.00 30.64 114 GLU B O 1
ATOM 3091 N N . LYS B 1 115 ? 19.763 25.220 33.470 1.00 26.97 115 LYS B N 1
ATOM 3092 C CA . LYS B 1 115 ? 19.973 23.876 32.902 1.00 25.64 115 LYS B CA 1
ATOM 3093 C C . LYS B 1 115 ? 21.293 23.666 32.131 1.00 25.31 115 LYS B C 1
ATOM 3094 O O . LYS B 1 115 ? 21.987 22.661 32.316 1.00 24.87 115 LYS B O 1
ATOM 3100 N N . GLY B 1 116 ? 21.627 24.607 31.244 1.00 24.89 116 GLY B N 1
ATOM 3101 C CA . GLY B 1 116 ? 22.684 24.372 30.250 1.00 22.67 116 GLY B CA 1
ATOM 3102 C C . GLY B 1 116 ? 22.310 23.374 29.146 1.00 22.29 116 GLY B C 1
ATOM 3103 O O . GLY B 1 116 ? 21.185 22.827 29.117 1.00 21.76 116 GLY B O 1
ATOM 3104 N N . ASN B 1 117 ? 23.252 23.146 28.234 1.00 21.46 117 ASN B N 1
ATOM 3105 C CA . ASN B 1 117 ? 23.103 22.221 27.115 1.00 22.52 117 ASN B CA 1
ATOM 3106 C C . ASN B 1 117 ? 21.758 22.401 26.405 1.00 21.78 117 ASN B C 1
ATOM 3107 O O . ASN B 1 117 ? 21.000 21.463 26.200 1.00 21.22 117 ASN B O 1
ATOM 3112 N N . TYR B 1 118 ? 21.448 23.641 26.023 1.00 20.78 118 TYR B N 1
ATOM 3113 C CA . TYR B 1 118 ? 20.115 23.914 25.494 1.00 19.79 118 TYR B CA 1
ATOM 3114 C C . TYR B 1 118 ? 19.950 23.473 24.058 1.00 19.72 118 TYR B C 1
ATOM 3115 O O . TYR B 1 118 ? 20.810 23.784 23.205 1.00 20.40 118 TYR B O 1
ATOM 3124 N N . LYS B 1 119 ? 18.881 22.727 23.784 1.00 18.73 119 LYS B N 1
ATOM 3125 C CA . LYS B 1 119 ? 18.484 22.382 22.423 1.00 19.58 119 LYS B CA 1
ATOM 3126 C C . LYS B 1 119 ? 17.526 23.407 21.852 1.00 18.98 119 LYS B C 1
ATOM 3127 O O . LYS B 1 119 ? 16.998 24.262 22.586 1.00 18.87 119 LYS B O 1
ATOM 3133 N N . GLU B 1 120 ? 17.306 23.300 20.547 1.00 18.64 120 GLU B N 1
ATOM 3134 C CA . GLU B 1 120 ? 16.558 24.320 19.789 1.00 17.92 120 GLU B CA 1
ATOM 3135 C C . GLU B 1 120 ? 15.153 24.466 20.362 1.00 18.87 120 GLU B C 1
ATOM 3136 O O . GLU B 1 120 ? 14.614 25.566 20.405 1.00 18.10 120 GLU B O 1
ATOM 3142 N N . GLU B 1 121 ? 14.556 23.352 20.799 1.00 17.55 121 GLU B N 1
ATOM 3143 C CA . GLU B 1 121 ? 13.174 23.390 21.269 1.00 20.05 121 GLU B CA 1
ATOM 3144 C C . GLU B 1 121 ? 13.016 23.760 22.740 1.00 19.17 121 GLU B C 1
ATOM 3145 O O . GLU B 1 121 ? 11.887 23.882 23.223 1.00 19.47 121 GLU B O 1
ATOM 3151 N N . ASP B 1 122 ? 14.120 23.892 23.462 1.00 18.32 122 ASP B N 1
ATOM 3152 C CA . ASP B 1 122 ? 14.057 24.315 24.865 1.00 17.86 122 ASP B CA 1
ATOM 3153 C C . ASP B 1 122 ? 13.488 25.748 24.926 1.00 18.02 122 ASP B C 1
ATOM 3154 O O . ASP B 1 122 ? 13.621 26.528 23.966 1.00 18.07 122 ASP B O 1
ATOM 3159 N N . ILE B 1 123 ? 12.828 26.067 26.027 1.00 18.15 123 ILE B N 1
ATOM 3160 C CA . ILE B 1 123 ? 12.086 27.328 26.121 1.00 18.04 123 ILE B CA 1
ATOM 3161 C C . ILE B 1 123 ? 12.947 28.457 26.669 1.00 17.60 123 ILE B C 1
ATOM 3162 O O . ILE B 1 123 ? 13.481 28.393 27.797 1.00 17.42 123 ILE B O 1
ATOM 3167 N N . PRO B 1 124 ? 13.126 29.524 25.853 1.00 16.72 124 PRO B N 1
ATOM 3168 C CA . PRO B 1 124 ? 13.805 30.700 26.359 1.00 16.96 124 PRO B CA 1
ATOM 3169 C C . PRO B 1 124 ? 13.125 31.358 27.583 1.00 18.40 124 PRO B C 1
ATOM 3170 O O . PRO B 1 124 ? 11.894 31.304 27.758 1.00 17.10 124 PRO B O 1
ATOM 3174 N N . ASN B 1 125 ? 13.952 31.979 28.407 1.00 18.05 125 ASN B N 1
ATOM 3175 C CA . ASN B 1 125 ? 13.488 32.608 29.648 1.00 18.51 125 ASN B CA 1
ATOM 3176 C C . ASN B 1 125 ? 14.613 33.508 30.132 1.00 18.29 125 ASN B C 1
ATOM 3177 O O . ASN B 1 125 ? 15.283 33.174 31.114 1.00 19.23 125 ASN B O 1
ATOM 3182 N N . PRO B 1 126 ? 14.876 34.623 29.404 1.00 18.26 126 PRO B N 1
ATOM 3183 C CA . PRO B 1 126 ? 16.110 35.362 29.660 1.00 18.48 126 PRO B CA 1
ATOM 3184 C C . PRO B 1 126 ? 16.111 36.022 31.024 1.00 19.10 126 PRO B C 1
ATOM 3185 O O . PRO B 1 126 ? 15.028 36.364 31.558 1.00 18.97 126 PRO B O 1
ATOM 3189 N N . ILE B 1 127 ? 17.305 36.246 31.561 1.00 19.16 127 ILE B N 1
ATOM 3190 C CA . ILE B 1 127 ? 17.395 36.892 32.887 1.00 20.48 127 ILE B CA 1
ATOM 3191 C C . ILE B 1 127 ? 18.092 38.243 32.832 1.00 19.93 127 ILE B C 1
ATOM 3192 O O . ILE B 1 127 ? 18.454 38.810 33.858 1.00 21.01 127 ILE B O 1
ATOM 3197 N N . ASN B 1 128 ? 18.279 38.754 31.614 1.00 20.62 128 ASN B N 1
ATOM 3198 C CA . ASN B 1 128 ? 18.777 40.098 31.428 1.00 19.28 128 ASN B CA 1
ATOM 3199 C C . ASN B 1 128 ? 18.139 40.719 30.198 1.00 19.77 128 ASN B C 1
ATOM 3200 O O . ASN B 1 128 ? 17.555 39.988 29.364 1.00 18.36 128 ASN B O 1
ATOM 3205 N N . TYR B 1 129 ? 18.218 42.042 30.078 1.00 19.27 129 TYR B N 1
ATOM 3206 C CA . TYR B 1 129 ? 17.511 42.697 28.976 1.00 19.93 129 TYR B CA 1
ATOM 3207 C C . TYR B 1 129 ? 18.157 42.500 27.631 1.00 19.55 129 TYR B C 1
ATOM 3208 O O . TYR B 1 129 ? 17.479 42.551 26.602 1.00 19.56 129 TYR B O 1
ATOM 3217 N N . TYR B 1 130 ? 19.466 42.316 27.609 1.00 18.97 130 TYR B N 1
ATOM 3218 C CA . TYR B 1 130 ? 20.084 41.925 26.356 1.00 18.80 130 TYR B CA 1
ATOM 3219 C C . TYR B 1 130 ? 19.373 40.633 25.840 1.00 18.01 130 TYR B C 1
ATOM 3220 O O . TYR B 1 130 ? 18.915 40.565 24.666 1.00 17.85 130 TYR B O 1
ATOM 3229 N N . GLY B 1 131 ? 19.245 39.628 26.702 1.00 17.76 131 GLY B N 1
ATOM 3230 C CA . GLY B 1 131 ? 18.591 38.369 26.300 1.00 16.25 131 GLY B CA 1
ATOM 3231 C C . GLY B 1 131 ? 17.110 38.525 25.959 1.00 17.16 131 GLY B C 1
ATOM 3232 O O . GLY B 1 131 ? 16.622 37.930 24.989 1.00 15.25 131 GLY B O 1
ATOM 3233 N N . LEU B 1 132 ? 16.385 39.314 26.757 1.00 17.32 132 LEU B N 1
ATOM 3234 C CA . LEU B 1 132 ? 14.975 39.630 26.451 1.00 16.84 132 LEU B CA 1
ATOM 3235 C C . LEU B 1 132 ? 14.810 40.380 25.106 1.00 16.20 132 LEU B C 1
ATOM 3236 O O . LEU B 1 132 ? 14.000 39.963 24.255 1.00 15.63 132 LEU B O 1
ATOM 3241 N N . SER B 1 133 ? 15.567 41.466 24.897 1.00 15.76 133 SER B N 1
ATOM 3242 C CA . SER B 1 133 ? 15.498 42.189 23.615 1.00 16.10 133 SER B CA 1
ATOM 3243 C C . SER B 1 133 ? 15.800 41.273 22.427 1.00 16.46 133 SER B C 1
ATOM 3244 O O . SER B 1 133 ? 15.084 41.301 21.428 1.00 16.49 133 SER B O 1
ATOM 3247 N N . LYS B 1 134 ? 16.823 40.431 22.574 1.00 16.25 134 LYS B N 1
ATOM 3248 C CA . LYS B 1 134 ? 17.161 39.460 21.532 1.00 16.01 134 LYS B CA 1
ATOM 3249 C C . LYS B 1 134 ? 16.008 38.468 21.380 1.00 14.58 134 LYS B C 1
ATOM 3250 O O . LYS B 1 134 ? 15.693 38.118 20.262 1.00 14.73 134 LYS B O 1
ATOM 3256 N N . LEU B 1 135 ? 15.409 38.015 22.487 1.00 14.09 135 LEU B N 1
ATOM 3257 C CA . LEU B 1 135 ? 14.282 37.062 22.397 1.00 14.35 135 LEU B CA 1
ATOM 3258 C C . LEU B 1 135 ? 13.083 37.682 21.644 1.00 14.49 135 LEU B C 1
ATOM 3259 O O . LEU B 1 135 ? 12.428 37.038 20.839 1.00 14.44 135 LEU B O 1
ATOM 3264 N N . LEU B 1 136 ? 12.832 38.964 21.892 1.00 13.64 136 LEU B N 1
ATOM 3265 C CA . LEU B 1 136 ? 11.797 39.676 21.151 1.00 14.42 136 LEU B CA 1
ATOM 3266 C C . LEU B 1 136 ? 12.161 39.723 19.669 1.00 13.35 136 LEU B C 1
ATOM 3267 O O . LEU B 1 136 ? 11.286 39.507 18.824 1.00 14.26 136 LEU B O 1
ATOM 3272 N N . GLY B 1 137 ? 13.444 39.916 19.347 1.00 13.57 137 GLY B N 1
ATOM 3273 C CA . GLY B 1 137 ? 13.920 39.812 17.961 1.00 13.81 137 GLY B CA 1
ATOM 3274 C C . GLY B 1 137 ? 13.677 38.445 17.342 1.00 13.98 137 GLY B C 1
ATOM 3275 O O . GLY B 1 137 ? 13.165 38.346 16.224 1.00 15.40 137 GLY B O 1
ATOM 3276 N N . GLU B 1 138 ? 14.020 37.377 18.058 1.00 16.41 138 GLU B N 1
ATOM 3277 C CA . GLU B 1 138 ? 13.687 36.034 17.582 1.00 16.64 138 GLU B CA 1
ATOM 3278 C C . GLU B 1 138 ? 12.199 35.894 17.261 1.00 16.53 138 GLU B C 1
ATOM 3279 O O . GLU B 1 138 ? 11.811 35.223 16.296 1.00 17.31 138 GLU B O 1
ATOM 3285 N N . THR B 1 139 ? 11.366 36.484 18.111 1.00 15.05 139 THR B N 1
ATOM 3286 C CA . THR B 1 139 ? 9.933 36.335 17.999 1.00 15.16 139 THR B CA 1
ATOM 3287 C C . THR B 1 139 ? 9.486 36.988 16.684 1.00 15.05 139 THR B C 1
ATOM 3288 O O . THR B 1 139 ? 8.698 36.404 15.939 1.00 15.53 139 THR B O 1
ATOM 3292 N N . PHE B 1 140 ? 9.976 38.200 16.404 1.00 14.34 140 PHE B N 1
ATOM 3293 C CA . PHE B 1 140 ? 9.672 38.822 15.099 1.00 16.06 140 PHE B CA 1
ATOM 3294 C C . PHE B 1 140 ? 10.212 37.979 13.943 1.00 16.30 140 PHE B C 1
ATOM 3295 O O . PHE B 1 140 ? 9.607 37.946 12.862 1.00 16.11 140 PHE B O 1
ATOM 3303 N N . ALA B 1 141 ? 11.325 37.310 14.133 1.00 16.29 141 ALA B N 1
ATOM 3304 C CA . ALA B 1 141 ? 11.957 36.534 13.091 1.00 16.11 141 ALA B CA 1
ATOM 3305 C C . ALA B 1 141 ? 11.324 35.206 12.797 1.00 17.19 141 ALA B C 1
ATOM 3306 O O . ALA B 1 141 ? 11.672 34.573 11.860 1.00 18.30 141 ALA B O 1
ATOM 3308 N N . LEU B 1 142 ? 10.458 34.768 13.680 1.00 20.00 142 LEU B N 1
ATOM 3309 C CA . LEU B 1 142 ? 9.904 33.449 13.576 1.00 20.00 142 LEU B CA 1
ATOM 3310 C C . LEU B 1 142 ? 8.906 33.389 12.434 1.00 20.00 142 LEU B C 1
ATOM 3311 O O . LEU B 1 142 ? 7.878 33.967 12.487 1.00 19.39 142 LEU B O 1
ATOM 3316 N N . GLN B 1 143 ? 9.295 32.686 11.387 1.00 21.70 143 GLN B N 1
ATOM 3317 C CA . GLN B 1 143 ? 8.498 32.555 10.158 1.00 22.38 143 GLN B CA 1
ATOM 3318 C C . GLN B 1 143 ? 8.685 31.121 9.660 1.00 23.01 143 GLN B C 1
ATOM 3319 O O . GLN B 1 143 ? 9.608 30.495 10.023 1.00 23.27 143 GLN B O 1
ATOM 3325 N N . ASP B 1 144 ? 7.780 30.632 8.845 1.00 23.92 144 ASP B N 1
ATOM 3326 C CA . ASP B 1 144 ? 7.875 29.263 8.332 1.00 25.64 144 ASP B CA 1
ATOM 3327 C C . ASP B 1 144 ? 9.184 29.022 7.576 1.00 24.91 144 ASP B C 1
ATOM 3328 O O . ASP B 1 144 ? 9.748 27.927 7.682 1.00 26.14 144 ASP B O 1
ATOM 3333 N N . ASP B 1 145 ? 9.651 30.037 6.844 1.00 24.53 145 ASP B N 1
ATOM 3334 C CA . ASP B 1 145 ? 10.818 29.923 5.960 1.00 23.84 145 ASP B CA 1
ATOM 3335 C C . ASP B 1 145 ? 12.026 30.796 6.367 1.00 22.97 145 ASP B C 1
ATOM 3336 O O . ASP B 1 145 ? 12.925 31.049 5.568 1.00 22.03 145 ASP B O 1
ATOM 3341 N N . SER B 1 146 ? 12.037 31.289 7.604 1.00 20.46 146 SER B N 1
ATOM 3342 C CA . SER B 1 146 ? 13.218 31.986 8.095 1.00 19.73 146 SER B CA 1
ATOM 3343 C C . SER B 1 146 ? 14.115 30.984 8.819 1.00 19.08 146 SER B C 1
ATOM 3344 O O . SER B 1 146 ? 13.717 29.822 9.052 1.00 18.35 146 SER B O 1
ATOM 3347 N N . LEU B 1 147 ? 15.328 31.440 9.132 1.00 18.60 147 LEU B N 1
ATOM 3348 C CA . LEU B 1 147 ? 16.269 30.667 9.930 1.00 18.76 147 LEU B CA 1
ATOM 3349 C C . LEU B 1 147 ? 16.760 31.527 11.074 1.00 18.81 147 LEU B C 1
ATOM 3350 O O . LEU B 1 147 ? 17.238 32.658 10.875 1.00 18.69 147 LEU B O 1
ATOM 3355 N N . ILE B 1 148 ? 16.634 30.993 12.292 1.00 18.42 148 ILE B N 1
ATOM 3356 C CA . ILE B 1 148 ? 17.190 31.634 13.467 1.00 17.08 148 ILE B CA 1
ATOM 3357 C C . ILE B 1 148 ? 18.393 30.791 13.918 1.00 17.16 148 ILE B C 1
ATOM 3358 O O . ILE B 1 148 ? 18.258 29.604 14.175 1.00 16.36 148 ILE B O 1
ATOM 3363 N N . ILE B 1 149 ? 19.564 31.405 13.968 1.00 16.94 149 ILE B N 1
ATOM 3364 C CA . ILE B 1 149 ? 20.778 30.671 14.392 1.00 18.13 149 ILE B CA 1
ATOM 3365 C C . ILE B 1 149 ? 21.147 31.195 15.778 1.00 17.43 149 ILE B C 1
ATOM 3366 O O . ILE B 1 149 ? 21.515 32.377 15.943 1.00 17.91 149 ILE B O 1
ATOM 3371 N N . ARG B 1 150 ? 21.005 30.359 16.806 1.00 16.50 150 ARG B N 1
ATOM 3372 C CA . ARG B 1 150 ? 21.479 30.759 18.144 1.00 16.56 150 ARG B CA 1
ATOM 3373 C C . ARG B 1 150 ? 22.934 30.356 18.289 1.00 16.26 150 ARG B C 1
ATOM 3374 O O . ARG B 1 150 ? 23.350 29.246 17.880 1.00 17.45 150 ARG B O 1
ATOM 3382 N N . THR B 1 151 ? 23.705 31.246 18.873 1.00 16.69 151 THR B N 1
ATOM 3383 C CA . THR B 1 151 ? 25.137 31.001 19.097 1.00 18.05 151 THR B CA 1
ATOM 3384 C C . THR B 1 151 ? 25.577 31.672 20.408 1.00 19.38 151 THR B C 1
ATOM 3385 O O . THR B 1 151 ? 24.764 32.332 21.086 1.00 20.36 151 THR B O 1
ATOM 3389 N N . SER B 1 152 ? 26.860 31.526 20.745 1.00 19.20 152 SER B N 1
ATOM 3390 C CA . SER B 1 152 ? 27.376 31.832 22.082 1.00 20.09 152 SER B CA 1
ATOM 3391 C C . SER B 1 152 ? 28.810 32.302 21.996 1.00 19.09 152 SER B C 1
ATOM 3392 O O . SER B 1 152 ? 29.585 31.720 21.265 1.00 19.64 152 SER B O 1
ATOM 3395 N N . GLY B 1 153 ? 29.148 33.355 22.725 1.00 21.09 153 GLY B N 1
ATOM 3396 C CA . GLY B 1 153 ? 30.556 33.691 22.941 1.00 21.50 153 GLY B CA 1
ATOM 3397 C C . GLY B 1 153 ? 31.386 33.826 21.662 1.00 22.21 153 GLY B C 1
ATOM 3398 O O . GLY B 1 153 ? 32.513 33.350 21.620 1.00 21.90 153 GLY B O 1
ATOM 3399 N N . ILE B 1 154 ? 30.830 34.458 20.622 1.00 22.81 154 ILE B N 1
ATOM 3400 C CA . ILE B 1 154 ? 31.633 34.761 19.429 1.00 23.26 154 ILE B CA 1
ATOM 3401 C C . ILE B 1 154 ? 32.890 35.580 19.800 1.00 23.05 154 ILE B C 1
ATOM 3402 O O . ILE B 1 154 ? 32.775 36.609 20.477 1.00 23.23 154 ILE B O 1
ATOM 3407 N N . PHE B 1 155 ? 34.066 35.108 19.355 1.00 24.19 155 PHE B N 1
ATOM 3408 C CA . PHE B 1 155 ? 35.373 35.826 19.480 1.00 25.45 155 PHE B CA 1
ATOM 3409 C C . PHE B 1 155 ? 35.960 35.838 18.040 1.00 25.50 155 PHE B C 1
ATOM 3410 O O . PHE B 1 155 ? 36.062 34.807 17.429 1.00 23.83 155 PHE B O 1
ATOM 3418 N N . ARG B 1 156 ? 36.472 36.939 17.497 1.00 30.08 156 ARG B N 1
ATOM 3419 C CA . ARG B 1 156 ? 37.883 37.124 17.165 1.00 32.05 156 ARG B CA 1
ATOM 3420 C C . ARG B 1 156 ? 38.731 38.269 17.725 1.00 32.56 156 ARG B C 1
ATOM 3421 O O . ARG B 1 156 ? 39.738 37.997 18.373 1.00 32.47 156 ARG B O 1
ATOM 3429 N N . ASN B 1 157 ? 38.377 39.524 17.440 1.00 32.67 157 ASN B N 1
ATOM 3430 C CA . ASN B 1 157 ? 39.168 40.667 17.909 1.00 32.93 157 ASN B CA 1
ATOM 3431 C C . ASN B 1 157 ? 38.684 41.252 19.209 1.00 32.73 157 ASN B C 1
ATOM 3432 O O . ASN B 1 157 ? 39.360 42.091 19.811 1.00 32.93 157 ASN B O 1
ATOM 3437 N N . LYS B 1 158 ? 37.494 40.833 19.628 1.00 32.32 158 LYS B N 1
ATOM 3438 C CA . LYS B 1 158 ? 37.019 41.104 20.969 1.00 32.37 158 LYS B CA 1
ATOM 3439 C C . LYS B 1 158 ? 36.398 39.842 21.569 1.00 31.38 158 LYS B C 1
ATOM 3440 O O . LYS B 1 158 ? 36.484 38.751 20.989 1.00 30.66 158 LYS B O 1
ATOM 3446 N N . GLY B 1 159 ? 35.820 40.001 22.748 1.00 31.46 159 GLY B N 1
ATOM 3447 C CA . GLY B 1 159 ? 35.221 38.888 23.462 1.00 31.21 159 GLY B CA 1
ATOM 3448 C C . GLY B 1 159 ? 36.153 38.447 24.561 1.00 31.25 159 GLY B C 1
ATOM 3449 O O . GLY B 1 159 ? 37.272 38.961 24.695 1.00 31.73 159 GLY B O 1
ATOM 3450 N N . PHE B 1 160 ? 35.677 37.519 25.376 1.00 30.96 160 PHE B N 1
ATOM 3451 C CA . PHE B 1 160 ? 36.429 37.059 26.536 1.00 30.51 160 PHE B CA 1
ATOM 3452 C C . PHE B 1 160 ? 37.862 36.575 26.221 1.00 29.84 160 PHE B C 1
ATOM 3453 O O . PHE B 1 160 ? 38.794 36.977 26.916 1.00 30.40 160 PHE B O 1
ATOM 3461 N N . PRO B 1 161 ? 38.042 35.710 25.204 1.00 30.03 161 PRO B N 1
ATOM 3462 C CA . PRO B 1 161 ? 39.379 35.204 24.876 1.00 30.12 161 PRO B CA 1
ATOM 3463 C C . PRO B 1 161 ? 40.450 36.256 24.656 1.00 31.32 161 PRO B C 1
ATOM 3464 O O . PRO B 1 161 ? 41.591 36.060 25.076 1.00 31.27 161 PRO B O 1
ATOM 3468 N N . ILE B 1 162 ? 40.117 37.359 24.001 1.00 31.15 162 ILE B N 1
ATOM 3469 C CA . ILE B 1 162 ? 41.158 38.354 23.814 1.00 32.19 162 ILE B CA 1
ATOM 3470 C C . ILE B 1 162 ? 41.375 39.217 25.064 1.00 32.51 162 ILE B C 1
ATOM 3471 O O . ILE B 1 162 ? 42.505 39.646 25.326 1.00 32.09 162 ILE B O 1
ATOM 3476 N N . TYR B 1 163 ? 40.326 39.410 25.871 1.00 32.95 163 TYR B N 1
ATOM 3477 C CA . TYR B 1 163 ? 40.510 40.008 27.189 1.00 34.30 163 TYR B CA 1
ATOM 3478 C C . TYR B 1 163 ? 41.542 39.174 27.962 1.00 34.35 163 TYR B C 1
ATOM 3479 O O . TYR B 1 163 ? 42.492 39.716 28.522 1.00 34.67 163 TYR B O 1
ATOM 3488 N N . VAL B 1 164 ? 41.352 37.855 27.955 1.00 34.08 164 VAL B N 1
ATOM 3489 C CA . VAL B 1 164 ? 42.246 36.924 28.648 1.00 34.79 164 VAL B CA 1
ATOM 3490 C C . VAL B 1 164 ? 43.690 37.027 28.148 1.00 35.73 164 VAL B C 1
ATOM 3491 O O . VAL B 1 164 ? 44.629 37.193 28.942 1.00 35.53 164 VAL B O 1
ATOM 3495 N N . TYR B 1 165 ? 43.865 36.913 26.836 1.00 36.93 165 TYR B N 1
ATOM 3496 C CA . TYR B 1 165 ? 45.191 37.017 26.236 1.00 38.79 165 TYR B CA 1
ATOM 3497 C C . TYR B 1 165 ? 45.933 38.273 26.690 1.00 39.88 165 TYR B C 1
ATOM 3498 O O . TYR B 1 165 ? 47.042 38.179 27.217 1.00 40.07 165 TYR B O 1
ATOM 3507 N N . LYS B 1 166 ? 45.312 39.436 26.509 1.00 41.07 166 LYS B N 1
ATOM 3508 C CA . LYS B 1 166 ? 45.982 40.719 26.755 1.00 42.95 166 LYS B CA 1
ATOM 3509 C C . LYS B 1 166 ? 46.156 41.074 28.237 1.00 43.47 166 LYS B C 1
ATOM 3510 O O . LYS B 1 166 ? 46.962 41.948 28.587 1.00 43.91 166 LYS B O 1
ATOM 3516 N N . THR B 1 167 ? 45.398 40.410 29.108 1.00 43.87 167 THR B N 1
ATOM 3517 C CA . THR B 1 167 ? 45.569 40.596 30.545 1.00 44.18 167 THR B CA 1
ATOM 3518 C C . THR B 1 167 ? 46.679 39.669 31.039 1.00 44.72 167 THR B C 1
ATOM 3519 O O . THR B 1 167 ? 47.564 40.111 31.770 1.00 45.29 167 THR B O 1
ATOM 3523 N N . LEU B 1 168 ? 46.650 38.402 30.613 1.00 45.42 168 LEU B N 1
ATOM 3524 C CA . LEU B 1 168 ? 47.672 37.427 31.007 1.00 45.93 168 LEU B CA 1
ATOM 3525 C C . LEU B 1 168 ? 49.038 37.709 30.376 1.00 46.61 168 LEU B C 1
ATOM 3526 O O . LEU B 1 168 ? 50.059 37.553 31.047 1.00 46.81 168 LEU B O 1
ATOM 3531 N N . LYS B 1 169 ? 49.064 38.105 29.098 1.00 47.44 169 LYS B N 1
ATOM 3532 C CA . LYS B 1 169 ? 50.342 38.384 28.400 1.00 48.21 169 LYS B CA 1
ATOM 3533 C C . LYS B 1 169 ? 51.192 39.429 29.140 1.00 48.22 169 LYS B C 1
ATOM 3534 O O . LYS B 1 169 ? 52.430 39.380 29.080 1.00 48.23 169 LYS B O 1
ATOM 3540 N N . GLU B 1 170 ? 50.515 40.352 29.829 1.00 48.06 170 GLU B N 1
ATOM 3541 C CA . GLU B 1 170 ? 51.145 41.382 30.664 1.00 47.89 170 GLU B CA 1
ATOM 3542 C C . GLU B 1 170 ? 51.235 40.970 32.134 1.00 47.50 170 GLU B C 1
ATOM 3543 O O . GLU B 1 170 ? 51.411 41.821 33.012 1.00 47.79 170 GLU B O 1
ATOM 3549 N N . GLY B 1 171 ? 51.078 39.680 32.405 1.00 46.83 171 GLY B N 1
ATOM 3550 C CA . GLY B 1 171 ? 51.137 39.169 33.771 1.00 46.22 171 GLY B CA 1
ATOM 3551 C C . GLY B 1 171 ? 50.119 39.654 34.792 1.00 45.81 171 GLY B C 1
ATOM 3552 O O . GLY B 1 171 ? 50.344 39.478 35.999 1.00 46.25 171 GLY B O 1
ATOM 3553 N N . LYS B 1 172 ? 49.015 40.261 34.332 1.00 44.76 172 LYS B N 1
ATOM 3554 C CA . LYS B 1 172 ? 47.938 40.732 35.223 1.00 43.43 172 LYS B CA 1
ATOM 3555 C C . LYS B 1 172 ? 46.915 39.604 35.522 1.00 41.98 172 LYS B C 1
ATOM 3556 O O . LYS B 1 172 ? 47.008 38.500 34.961 1.00 41.72 172 LYS B O 1
ATOM 3562 N N . THR B 1 173 ? 45.962 39.881 36.407 1.00 40.24 173 THR B N 1
ATOM 3563 C CA . THR B 1 173 ? 45.006 38.852 36.862 1.00 38.99 173 THR B CA 1
ATOM 3564 C C . THR B 1 173 ? 43.693 38.896 36.078 1.00 37.69 173 THR B C 1
ATOM 3565 O O . THR B 1 173 ? 43.033 39.927 36.017 1.00 37.21 173 THR B O 1
ATOM 3569 N N . VAL B 1 174 ? 43.321 37.756 35.505 1.00 37.00 174 VAL B N 1
ATOM 3570 C CA . VAL B 1 174 ? 41.988 37.567 34.934 1.00 35.96 174 VAL B CA 1
ATOM 3571 C C . VAL B 1 174 ? 41.005 37.143 36.041 1.00 35.32 174 VAL B C 1
ATOM 3572 O O . VAL B 1 174 ? 41.264 36.187 36.795 1.00 33.93 174 VAL B O 1
ATOM 3576 N N . PHE B 1 175 ? 39.883 37.847 36.139 1.00 34.80 175 PHE B N 1
ATOM 3577 C CA . PHE B 1 175 ? 38.789 37.403 36.981 1.00 34.49 175 PHE B CA 1
ATOM 3578 C C . PHE B 1 175 ? 37.692 36.827 36.085 1.00 33.59 175 PHE B C 1
ATOM 3579 O O . PHE B 1 175 ? 37.023 37.562 35.343 1.00 33.98 175 PHE B O 1
ATOM 3587 N N . ALA B 1 176 ? 37.539 35.502 36.126 1.00 31.82 176 ALA B N 1
ATOM 3588 C CA . ALA B 1 176 ? 36.580 34.784 35.280 1.00 29.45 176 ALA B CA 1
ATOM 3589 C C . ALA B 1 176 ? 35.277 34.508 36.028 1.00 28.78 176 ALA B C 1
ATOM 3590 O O . ALA B 1 176 ? 35.285 33.868 37.083 1.00 27.64 176 ALA B O 1
ATOM 3592 N N . PHE B 1 177 ? 34.163 34.986 35.457 1.00 27.23 177 PHE B N 1
ATOM 3593 C CA . PHE B 1 177 ? 32.808 34.754 35.961 1.00 26.27 177 PHE B CA 1
ATOM 3594 C C . PHE B 1 177 ? 32.604 33.248 36.088 1.00 24.62 177 PHE B C 1
ATOM 3595 O O . PHE B 1 177 ? 32.963 32.487 35.184 1.00 23.01 177 PHE B O 1
ATOM 3603 N N . LYS B 1 178 ? 32.060 32.832 37.229 1.00 24.18 178 LYS B N 1
ATOM 3604 C CA . LYS B 1 178 ? 31.702 31.442 37.440 1.00 25.61 178 LYS B CA 1
ATOM 3605 C C . LYS B 1 178 ? 30.476 31.124 36.615 1.00 25.38 178 LYS B C 1
ATOM 3606 O O . LYS B 1 178 ? 29.364 31.584 36.931 1.00 27.24 178 LYS B O 1
ATOM 3612 N N . GLY B 1 179 ? 30.667 30.300 35.606 1.00 25.08 179 GLY B N 1
ATOM 3613 C CA . GLY B 1 179 ? 29.563 29.828 34.779 1.00 24.19 179 GLY B CA 1
ATOM 3614 C C . GLY B 1 179 ? 30.104 29.273 33.486 1.00 23.75 179 GLY B C 1
ATOM 3615 O O . GLY B 1 179 ? 31.326 29.349 33.231 1.00 24.73 179 GLY B O 1
ATOM 3616 N N . TYR B 1 180 ? 29.197 28.716 32.679 1.00 22.55 180 TYR B N 1
ATOM 3617 C CA . TYR B 1 180 ? 29.546 27.937 31.503 1.00 21.63 180 TYR B CA 1
ATOM 3618 C C . TYR B 1 180 ? 28.858 28.541 30.299 1.00 20.68 180 TYR B C 1
ATOM 3619 O O . TYR B 1 180 ? 27.760 29.110 30.414 1.00 19.32 180 TYR B O 1
ATOM 3628 N N . TYR B 1 181 ? 29.511 28.400 29.156 1.00 20.16 181 TYR B N 1
ATOM 3629 C CA . TYR B 1 181 ? 28.921 28.803 27.861 1.00 19.70 181 TYR B CA 1
ATOM 3630 C C . TYR B 1 181 ? 29.581 28.021 26.707 1.00 19.62 181 TYR B C 1
ATOM 3631 O O . TYR B 1 181 ? 30.250 27.003 26.929 1.00 20.55 181 TYR B O 1
ATOM 3640 N N . SER B 1 182 ? 29.347 28.434 25.460 1.00 18.65 182 SER B N 1
ATOM 3641 C CA . SER B 1 182 ? 29.741 27.609 24.308 1.00 19.89 182 SER B CA 1
ATOM 3642 C C . SER B 1 182 ? 30.460 28.472 23.263 1.00 19.89 182 SER B C 1
ATOM 3643 O O . SER B 1 182 ? 29.919 28.649 22.164 1.00 19.54 182 SER B O 1
ATOM 3646 N N . PRO B 1 183 ? 31.709 28.912 23.558 1.00 20.42 183 PRO B N 1
ATOM 3647 C CA . PRO B 1 183 ? 32.356 29.921 22.687 1.00 20.11 183 PRO B CA 1
ATOM 3648 C C . PRO B 1 183 ? 32.667 29.345 21.309 1.00 20.79 183 PRO B C 1
ATOM 3649 O O . PRO B 1 183 ? 32.958 28.135 21.160 1.00 20.74 183 PRO B O 1
ATOM 3653 N N . ILE B 1 184 ? 32.578 30.206 20.310 1.00 20.12 184 ILE B N 1
ATOM 3654 C CA . ILE B 1 184 ? 32.837 29.849 18.923 1.00 19.45 184 ILE B CA 1
ATOM 3655 C C . ILE B 1 184 ? 33.627 31.013 18.268 1.00 19.57 184 ILE B C 1
ATOM 3656 O O . ILE B 1 184 ? 33.342 32.189 18.496 1.00 18.62 184 ILE B O 1
ATOM 3661 N N . SER B 1 185 ? 34.648 30.703 17.477 1.00 20.22 185 SER B N 1
ATOM 3662 C CA . SER B 1 185 ? 35.353 31.790 16.785 1.00 21.11 185 SER B CA 1
ATOM 3663 C C . SER B 1 185 ? 34.454 32.310 15.672 1.00 21.28 185 SER B C 1
ATOM 3664 O O . SER B 1 185 ? 33.683 31.545 15.090 1.00 20.86 185 SER B O 1
ATOM 3667 N N . ALA B 1 186 ? 34.583 33.595 15.357 1.00 22.29 186 ALA B N 1
ATOM 3668 C CA . ALA B 1 186 ? 33.802 34.173 14.237 1.00 22.82 186 ALA B CA 1
ATOM 3669 C C . ALA B 1 186 ? 34.055 33.456 12.903 1.00 23.08 186 ALA B C 1
ATOM 3670 O O . ALA B 1 186 ? 33.146 33.297 12.097 1.00 22.64 186 ALA B O 1
ATOM 3672 N N . ARG B 1 187 ? 35.288 33.007 12.669 1.00 24.05 187 ARG B N 1
ATOM 3673 C CA . ARG B 1 187 ? 35.601 32.325 11.414 1.00 24.10 187 ARG B CA 1
ATOM 3674 C C . ARG B 1 187 ? 34.956 30.953 11.323 1.00 24.19 187 ARG B C 1
ATOM 3675 O O . ARG B 1 187 ? 34.537 30.559 10.256 1.00 25.03 187 ARG B O 1
ATOM 3683 N N . LYS B 1 188 ? 34.867 30.225 12.439 1.00 23.84 188 LYS B N 1
ATOM 3684 C CA . LYS B 1 188 ? 34.182 28.922 12.404 1.00 23.32 188 LYS B CA 1
ATOM 3685 C C . LYS B 1 188 ? 32.651 29.082 12.287 1.00 22.85 188 LYS B C 1
ATOM 3686 O O . LYS B 1 188 ? 31.985 28.340 11.537 1.00 22.79 188 LYS B O 1
ATOM 3692 N N . LEU B 1 189 ? 32.111 30.068 13.006 1.00 22.39 189 LEU B N 1
ATOM 3693 C CA . LEU B 1 189 ? 30.672 30.374 12.875 1.00 22.77 189 LEU B CA 1
ATOM 3694 C C . LEU B 1 189 ? 30.287 30.822 11.456 1.00 23.23 189 LEU B C 1
ATOM 3695 O O . LEU B 1 189 ? 29.340 30.308 10.886 1.00 23.10 189 LEU B O 1
ATOM 3700 N N . ALA B 1 190 ? 31.056 31.751 10.891 1.00 24.91 190 ALA B N 1
ATOM 3701 C CA . ALA B 1 190 ? 30.862 32.207 9.495 1.00 24.79 190 ALA B CA 1
ATOM 3702 C C . ALA B 1 190 ? 30.838 31.060 8.466 1.00 25.91 190 ALA B C 1
ATOM 3703 O O . ALA B 1 190 ? 29.943 31.014 7.625 1.00 25.51 190 ALA B O 1
ATOM 3705 N N . SER B 1 191 ? 31.790 30.123 8.572 1.00 25.56 191 SER B N 1
ATOM 3706 C CA . SER B 1 191 ? 31.853 28.948 7.713 1.00 26.94 191 SER B CA 1
ATOM 3707 C C . SER B 1 191 ? 30.597 28.101 7.859 1.00 26.81 191 SER B C 1
ATOM 3708 O O . SER B 1 191 ? 30.006 27.687 6.867 1.00 26.17 191 SER B O 1
ATOM 3711 N N . ALA B 1 192 ? 30.200 27.836 9.107 1.00 26.28 192 ALA B N 1
ATOM 3712 C CA . ALA B 1 192 ? 28.975 27.094 9.386 1.00 26.61 192 ALA B CA 1
ATOM 3713 C C . ALA B 1 192 ? 27.763 27.772 8.762 1.00 26.03 192 ALA B C 1
ATOM 3714 O O . ALA B 1 192 ? 26.964 27.112 8.128 1.00 27.21 192 ALA B O 1
ATOM 3716 N N . ILE B 1 193 ? 27.662 29.087 8.925 1.00 27.64 193 ILE B N 1
ATOM 3717 C CA . ILE B 1 193 ? 26.556 29.900 8.393 1.00 27.38 193 ILE B CA 1
ATOM 3718 C C . ILE B 1 193 ? 26.431 29.743 6.864 1.00 29.19 193 ILE B C 1
ATOM 3719 O O . ILE B 1 193 ? 25.326 29.568 6.350 1.00 28.84 193 ILE B O 1
ATOM 3724 N N . LEU B 1 194 ? 27.564 29.749 6.161 1.00 30.81 194 LEU B N 1
ATOM 3725 C CA . LEU B 1 194 ? 27.594 29.554 4.691 1.00 32.30 194 LEU B CA 1
ATOM 3726 C C . LEU B 1 194 ? 26.989 28.229 4.266 1.00 31.98 194 LEU B C 1
ATOM 3727 O O . LEU B 1 194 ? 26.174 28.175 3.336 1.00 32.58 194 LEU B O 1
ATOM 3732 N N . GLU B 1 195 ? 27.375 27.170 4.970 1.00 31.77 195 GLU B N 1
ATOM 3733 C CA . GLU B 1 195 ? 26.855 25.834 4.745 1.00 31.67 195 GLU B CA 1
ATOM 3734 C C . GLU B 1 195 ? 25.344 25.761 4.949 1.00 31.04 195 GLU B C 1
ATOM 3735 O O . GLU B 1 195 ? 24.624 25.214 4.120 1.00 30.85 195 GLU B O 1
ATOM 3741 N N . LEU B 1 196 ? 24.875 26.291 6.077 1.00 29.62 196 LEU B N 1
ATOM 3742 C CA . LEU B 1 196 ? 23.438 26.319 6.346 1.00 29.18 196 LEU B CA 1
ATOM 3743 C C . LEU B 1 196 ? 22.666 27.016 5.229 1.00 29.14 196 LEU B C 1
ATOM 3744 O O . LEU B 1 196 ? 21.591 26.565 4.868 1.00 28.02 196 LEU B O 1
ATOM 3749 N N . LEU B 1 197 ? 23.240 28.088 4.682 1.00 29.46 197 LEU B N 1
ATOM 3750 C CA . LEU B 1 197 ? 22.634 28.857 3.584 1.00 31.35 197 LEU B CA 1
ATOM 3751 C C . LEU B 1 197 ? 22.458 28.043 2.299 1.00 32.62 197 LEU B C 1
ATOM 3752 O O . LEU B 1 197 ? 21.390 28.077 1.682 1.00 32.03 197 LEU B O 1
ATOM 3757 N N . GLU B 1 198 ? 23.520 27.349 1.893 1.00 33.56 198 GLU B N 1
ATOM 3758 C CA . GLU B 1 198 ? 23.468 26.420 0.754 1.00 35.19 198 GLU B CA 1
ATOM 3759 C C . GLU B 1 198 ? 22.430 25.327 0.992 1.00 34.00 198 GLU B C 1
ATOM 3760 O O . GLU B 1 198 ? 21.835 24.794 0.051 1.00 34.31 198 GLU B O 1
ATOM 3766 N N . LEU B 1 199 ? 22.232 24.971 2.257 1.00 32.62 199 LEU B N 1
ATOM 3767 C CA . LEU B 1 199 ? 21.254 23.957 2.605 1.00 31.73 199 LEU B CA 1
ATOM 3768 C C . LEU B 1 199 ? 19.837 24.534 2.646 1.00 30.77 199 LEU B C 1
ATOM 3769 O O . LEU B 1 199 ? 18.869 23.780 2.752 1.00 31.29 199 LEU B O 1
ATOM 3774 N N . ARG B 1 200 ? 19.733 25.865 2.574 1.00 29.64 200 ARG B N 1
ATOM 3775 C CA . ARG B 1 200 ? 18.447 26.567 2.733 1.00 28.86 200 ARG B CA 1
ATOM 3776 C C . ARG B 1 200 ? 17.694 26.078 3.989 1.00 27.56 200 ARG B C 1
ATOM 3777 O O . ARG B 1 200 ? 16.475 25.794 3.957 1.00 26.59 200 ARG B O 1
ATOM 3785 N N . LYS B 1 201 ? 18.442 25.970 5.092 1.00 25.68 201 LYS B N 1
ATOM 3786 C CA . LYS B 1 201 ? 17.909 25.492 6.356 1.00 24.68 201 LYS B CA 1
ATOM 3787 C C . LYS B 1 201 ? 16.912 26.510 6.880 1.00 23.58 201 LYS B C 1
ATOM 3788 O O . LYS B 1 201 ? 17.127 27.709 6.753 1.00 23.23 201 LYS B O 1
ATOM 3794 N N . THR B 1 202 ? 15.814 26.025 7.436 1.00 23.36 202 THR B N 1
ATOM 3795 C CA . THR B 1 202 ? 14.834 26.919 8.074 1.00 22.92 202 THR B CA 1
ATOM 3796 C C . THR B 1 202 ? 14.562 26.468 9.499 1.00 22.27 202 THR B C 1
ATOM 3797 O O . THR B 1 202 ? 14.934 25.352 9.889 1.00 23.17 202 THR B O 1
ATOM 3801 N N . GLY B 1 203 ? 13.911 27.326 10.272 1.00 20.79 203 GLY B N 1
ATOM 3802 C CA . GLY B 1 203 ? 13.494 26.979 11.630 1.00 21.15 203 GLY B CA 1
ATOM 3803 C C . GLY B 1 203 ? 14.450 27.600 12.623 1.00 20.57 203 GLY B C 1
ATOM 3804 O O . GLY B 1 203 ? 14.780 28.797 12.517 1.00 20.81 203 GLY B O 1
ATOM 3805 N N . ILE B 1 204 ? 14.863 26.804 13.619 1.00 19.85 204 ILE B N 1
ATOM 3806 C CA . ILE B 1 204 ? 15.844 27.241 14.587 1.00 19.69 204 ILE B CA 1
ATOM 3807 C C . ILE B 1 204 ? 17.004 26.249 14.574 1.00 19.17 204 ILE B C 1
ATOM 3808 O O . ILE B 1 204 ? 16.788 25.047 14.434 1.00 19.04 204 ILE B O 1
ATOM 3813 N N . ILE B 1 205 ? 18.226 26.758 14.665 1.00 18.78 205 ILE B N 1
ATOM 3814 C CA . ILE B 1 205 ? 19.429 25.893 14.722 1.00 19.18 205 ILE B CA 1
ATOM 3815 C C . ILE B 1 205 ? 2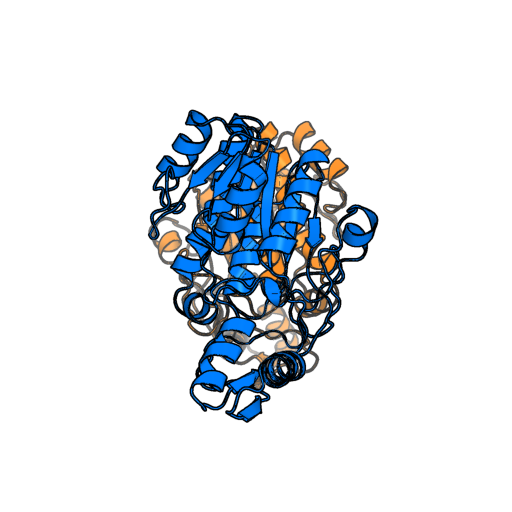0.485 26.475 15.669 1.00 17.85 205 ILE B C 1
ATOM 3816 O O . ILE B 1 205 ? 20.676 27.687 15.713 1.00 17.81 205 ILE B O 1
ATOM 3821 N N . HIS B 1 206 ? 21.121 25.608 16.468 1.00 18.01 206 HIS B N 1
ATOM 3822 C CA . HIS B 1 206 ? 22.173 26.028 17.375 1.00 17.67 206 HIS B CA 1
ATOM 3823 C C . HIS B 1 206 ? 23.520 25.753 16.733 1.00 18.23 206 HIS B C 1
ATOM 3824 O O . HIS B 1 206 ? 23.772 24.648 16.280 1.00 19.48 206 HIS B O 1
ATOM 3831 N N . VAL B 1 207 ? 24.361 26.768 16.713 1.00 17.91 207 VAL B N 1
ATOM 3832 C CA . VAL B 1 207 ? 25.733 26.640 16.189 1.00 18.51 207 VAL B CA 1
ATOM 3833 C C . VAL B 1 207 ? 26.685 27.357 17.122 1.00 18.11 207 VAL B C 1
ATOM 3834 O O . VAL B 1 207 ? 26.842 28.580 17.078 1.00 18.00 207 VAL B O 1
ATOM 3838 N N . ALA B 1 208 ? 27.300 26.585 18.012 1.00 17.88 208 ALA B N 1
ATOM 3839 C CA . ALA B 1 208 ? 28.225 27.133 18.988 1.00 18.77 208 ALA B CA 1
ATOM 3840 C C . ALA B 1 208 ? 29.245 26.039 19.382 1.00 18.84 208 ALA B C 1
ATOM 3841 O O . ALA B 1 208 ? 29.210 24.922 18.854 1.00 20.37 208 ALA B O 1
ATOM 3843 N N . GLY B 1 209 ? 30.136 26.373 20.291 1.00 19.78 209 GLY B N 1
ATOM 3844 C CA . GLY B 1 209 ? 31.254 25.461 20.595 1.00 21.02 209 GLY B CA 1
ATOM 3845 C C . GLY B 1 209 ? 30.965 24.490 21.722 1.00 21.58 209 GLY B C 1
ATOM 3846 O O . GLY B 1 209 ? 29.829 24.331 22.167 1.00 21.79 209 GLY B O 1
ATOM 3847 N N . GLU B 1 210 ? 32.031 23.830 22.166 1.00 21.77 210 GLU B N 1
ATOM 3848 C CA . GLU B 1 210 ? 31.977 22.918 23.298 1.00 22.81 210 GLU B CA 1
ATOM 3849 C C . GLU B 1 210 ? 31.751 23.719 24.584 1.00 21.48 210 GLU B C 1
ATOM 3850 O O . GLU B 1 210 ? 32.306 24.805 24.771 1.00 21.17 210 GLU B O 1
ATOM 3856 N N . ARG B 1 211 ? 30.968 23.135 25.486 1.00 21.70 211 ARG B N 1
ATOM 3857 C CA . ARG B 1 211 ? 30.699 23.719 26.800 1.00 21.18 211 ARG B CA 1
ATOM 3858 C C . ARG B 1 211 ? 32.004 23.816 27.581 1.00 22.08 211 ARG B C 1
ATOM 3859 O O . ARG B 1 211 ? 32.745 22.816 27.704 1.00 22.77 211 ARG B O 1
ATOM 3867 N N . ILE B 1 212 ? 32.262 25.006 28.105 1.00 20.60 212 ILE B N 1
ATOM 3868 C CA . ILE B 1 212 ? 33.459 25.296 28.912 1.00 21.96 212 ILE B CA 1
ATOM 3869 C C . ILE B 1 212 ? 33.129 26.425 29.861 1.00 21.90 212 ILE B C 1
ATOM 3870 O O . ILE B 1 212 ? 32.261 27.233 29.579 1.00 21.98 212 ILE B O 1
ATOM 3875 N N . SER B 1 213 ? 33.782 26.459 31.024 1.00 22.38 213 SER B N 1
ATOM 3876 C CA . SER B 1 213 ? 33.650 27.598 31.927 1.00 23.32 213 SER B CA 1
ATOM 3877 C C . SER B 1 213 ? 34.591 28.733 31.504 1.00 23.81 213 SER B C 1
ATOM 3878 O O . SER B 1 213 ? 35.612 28.479 30.868 1.00 24.78 213 SER B O 1
ATOM 3881 N N . ARG B 1 214 ? 34.248 29.967 31.867 1.00 25.29 214 ARG B N 1
ATOM 3882 C CA . ARG B 1 214 ? 35.156 31.115 31.626 1.00 25.24 214 ARG B CA 1
ATOM 3883 C C . ARG B 1 214 ? 36.522 30.876 32.308 1.00 26.27 214 ARG B C 1
ATOM 3884 O O . ARG B 1 214 ? 37.560 31.162 31.728 1.00 26.00 214 ARG B O 1
ATOM 3892 N N . PHE B 1 215 ? 36.501 30.295 33.516 1.00 26.99 215 PHE B N 1
ATOM 3893 C CA . PHE B 1 215 ? 37.708 29.924 34.279 1.00 27.88 215 PHE B CA 1
ATOM 3894 C C . PHE B 1 215 ? 38.644 29.018 33.510 1.00 27.76 215 PHE B C 1
ATOM 3895 O O . PHE B 1 215 ? 39.791 29.391 33.284 1.00 28.42 215 PHE B O 1
ATOM 3903 N N . GLU B 1 216 ? 38.142 27.850 33.076 1.00 28.27 216 GLU B N 1
ATOM 3904 C CA . GLU B 1 216 ? 38.896 26.883 32.275 1.00 28.81 216 GLU B CA 1
ATOM 3905 C C . GLU B 1 216 ? 39.358 27.463 30.947 1.00 29.14 216 GLU B C 1
ATOM 3906 O O . GLU B 1 216 ? 40.445 27.171 30.488 1.00 29.62 216 GLU B O 1
ATOM 3912 N N . LEU B 1 217 ? 38.494 28.255 30.309 1.00 28.73 217 LEU B N 1
ATOM 3913 C CA . LEU B 1 217 ? 38.838 28.846 29.020 1.00 28.49 217 LEU B CA 1
ATOM 3914 C C . LEU B 1 217 ? 40.089 29.689 29.168 1.00 28.32 217 LEU B C 1
ATOM 3915 O O . LEU B 1 217 ? 41.013 29.543 28.385 1.00 28.06 217 LEU B O 1
ATOM 3920 N N . ALA B 1 218 ? 40.078 30.552 30.179 1.00 29.16 218 ALA B N 1
ATOM 3921 C CA . ALA B 1 218 ? 41.200 31.421 30.516 1.00 30.87 218 ALA B CA 1
ATOM 3922 C C . ALA B 1 218 ? 42.474 30.591 30.716 1.00 31.60 218 ALA B C 1
ATOM 3923 O O . ALA B 1 218 ? 43.515 30.900 30.141 1.00 31.95 218 ALA B O 1
ATOM 3925 N N . LEU B 1 219 ? 42.368 29.493 31.471 1.00 33.09 219 LEU B N 1
ATOM 3926 C CA . LEU B 1 219 ? 43.491 28.563 31.647 1.00 33.84 219 LEU B CA 1
ATOM 3927 C C . LEU B 1 219 ? 43.930 27.868 30.333 1.00 34.48 219 LEU B C 1
ATOM 3928 O O . LEU B 1 219 ? 45.123 27.589 30.133 1.00 35.16 219 LEU B O 1
ATOM 3933 N N . LYS B 1 220 ? 42.990 27.601 29.423 1.00 34.75 220 LYS B N 1
ATOM 3934 C CA . LYS B 1 220 ? 43.341 27.019 28.117 1.00 35.74 220 LYS B CA 1
ATOM 3935 C C . LYS B 1 220 ? 44.183 27.988 27.278 1.00 36.14 220 LYS B C 1
ATOM 3936 O O . LYS B 1 220 ? 45.083 27.565 26.542 1.00 36.19 220 LYS B O 1
ATOM 3942 N N . ILE B 1 221 ? 43.855 29.275 27.378 1.00 36.66 221 ILE B N 1
ATOM 3943 C CA . ILE B 1 221 ? 44.515 30.312 26.577 1.00 36.74 221 ILE B CA 1
ATOM 3944 C C . ILE B 1 221 ? 45.963 30.442 27.040 1.00 38.04 221 ILE B C 1
ATOM 3945 O O . ILE B 1 221 ? 46.883 30.411 26.227 1.00 37.60 221 ILE B O 1
ATOM 3950 N N . LYS B 1 222 ? 46.133 30.561 28.353 1.00 38.96 222 LYS B N 1
ATOM 3951 C CA . LYS B 1 222 ? 47.448 30.573 29.003 1.00 40.98 222 LYS B CA 1
ATOM 3952 C C . LYS B 1 222 ? 48.300 29.353 28.591 1.00 41.94 222 LYS B C 1
ATOM 3953 O O . LYS B 1 222 ? 49.408 29.487 28.070 1.00 42.15 222 LYS B O 1
ATOM 3959 N N . GLU B 1 223 ? 47.756 28.162 28.784 1.00 43.46 223 GLU B N 1
ATOM 3960 C CA . GLU B 1 223 ? 48.377 26.935 28.293 1.00 44.84 223 GLU B CA 1
ATOM 3961 C C . GLU B 1 223 ? 48.745 27.003 26.789 1.00 45.47 223 GLU B C 1
ATOM 3962 O O . GLU B 1 223 ? 49.857 26.634 26.400 1.00 45.43 223 GLU B O 1
ATOM 3968 N N . LYS B 1 224 ? 47.829 27.498 25.949 1.00 45.86 224 LYS B N 1
ATOM 3969 C CA . LYS B 1 224 ? 48.066 27.563 24.500 1.00 46.32 224 LYS B CA 1
ATOM 3970 C C . LYS B 1 224 ? 49.181 28.550 24.150 1.00 46.90 224 LYS B C 1
ATOM 3971 O O . LYS B 1 224 ? 49.903 28.328 23.162 1.00 46.81 224 LYS B O 1
ATOM 3977 N N . PHE B 1 225 ? 49.329 29.597 24.979 1.00 47.42 225 PHE B N 1
ATOM 3978 C CA . PHE B 1 225 ? 50.179 30.777 24.671 1.00 48.39 225 PHE B CA 1
ATOM 3979 C C . PHE B 1 225 ? 51.408 31.091 25.573 1.00 49.05 225 PHE B C 1
ATOM 3980 O O . PHE B 1 225 ? 52.482 31.295 25.008 1.00 49.06 225 PHE B O 1
ATOM 3988 N N . ASN B 1 226 ? 51.239 31.254 26.907 1.00 49.83 226 ASN B N 1
ATOM 3989 C CA . ASN B 1 226 ? 52.287 30.896 27.931 1.00 50.45 226 ASN B CA 1
ATOM 3990 C C . ASN B 1 226 ? 52.153 30.846 29.496 1.00 51.36 226 ASN B C 1
ATOM 3991 O O . ASN B 1 226 ? 52.521 29.791 30.039 1.00 52.24 226 ASN B O 1
ATOM 3996 N N . LEU B 1 227 ? 51.703 31.862 30.270 1.00 51.23 227 LEU B N 1
ATOM 3997 C CA . LEU B 1 227 ? 51.391 33.266 29.969 1.00 51.34 227 LEU B CA 1
ATOM 3998 C C . LEU B 1 227 ? 51.058 33.896 31.378 1.00 51.66 227 LEU B C 1
ATOM 3999 O O . LEU B 1 227 ? 50.052 33.549 32.006 1.00 51.77 227 LEU B O 1
ATOM 4004 N N . PRO B 1 228 ? 51.889 34.834 31.872 1.00 51.79 228 PRO B N 1
ATOM 4005 C CA . PRO B 1 228 ? 52.045 35.208 33.318 1.00 51.13 228 PRO B CA 1
ATOM 4006 C C . PRO B 1 228 ? 50.876 35.677 34.253 1.00 50.35 228 PRO B C 1
ATOM 4007 O O . PRO B 1 228 ? 51.136 36.428 35.196 1.00 50.77 228 PRO B O 1
ATOM 4011 N N . GLY B 1 229 ? 49.633 35.251 34.039 1.00 49.25 229 GLY B N 1
ATOM 4012 C CA . GLY B 1 229 ? 48.610 35.286 35.124 1.00 47.33 229 GLY B CA 1
ATOM 4013 C C . GLY B 1 229 ? 48.738 33.931 35.792 1.00 46.34 229 GLY B C 1
ATOM 4014 O O . GLY B 1 229 ? 49.619 33.170 35.384 1.00 46.12 229 GLY B O 1
ATOM 4015 N N . GLU B 1 230 ? 47.936 33.550 36.798 1.00 45.26 230 GLU B N 1
ATOM 4016 C CA . GLU B 1 230 ? 46.886 34.283 37.540 1.00 43.18 230 GLU B CA 1
ATOM 4017 C C . GLU B 1 230 ? 45.501 34.474 36.888 1.00 40.82 230 GLU B C 1
ATOM 4018 O O . GLU B 1 230 ? 45.185 35.511 36.293 1.00 40.38 230 GLU B O 1
ATOM 4024 N N . VAL B 1 231 ? 44.693 33.427 37.047 1.00 37.86 231 VAL B N 1
ATOM 4025 C CA . VAL B 1 231 ? 43.269 33.430 36.715 1.00 35.11 231 VAL B CA 1
ATOM 4026 C C . VAL B 1 231 ? 42.562 33.148 38.037 1.00 33.96 231 VAL B C 1
ATOM 4027 O O . VAL B 1 231 ? 43.004 32.287 38.799 1.00 33.26 231 VAL B O 1
ATOM 4031 N N . LYS B 1 232 ? 41.511 33.906 38.332 1.00 32.71 232 LYS B N 1
ATOM 4032 C CA . LYS B 1 232 ? 40.727 33.737 39.553 1.00 32.47 232 LYS B CA 1
ATOM 4033 C C . LYS B 1 232 ? 39.248 33.634 39.178 1.00 31.25 232 LYS B C 1
ATOM 4034 O O . LYS B 1 232 ? 38.794 34.305 38.256 1.00 30.82 232 LYS B O 1
ATOM 4040 N N . GLU B 1 233 ? 38.511 32.792 39.889 1.00 30.10 233 GLU B N 1
ATOM 4041 C CA . GLU B 1 233 ? 37.074 32.625 39.649 1.00 29.83 233 GLU B CA 1
ATOM 4042 C C . GLU B 1 233 ? 36.271 33.523 40.570 1.00 30.53 233 GLU B C 1
ATOM 4043 O O . GLU B 1 233 ? 36.539 33.590 41.782 1.00 31.70 233 GLU B O 1
ATOM 4049 N N . VAL B 1 234 ? 35.253 34.183 40.015 1.00 29.88 234 VAL B N 1
ATOM 4050 C CA . VAL B 1 234 ? 34.416 35.088 40.799 1.00 29.90 234 VAL B CA 1
ATOM 4051 C C . VAL B 1 234 ? 32.933 34.790 40.571 1.00 30.18 234 VAL B C 1
ATOM 4052 O O . VAL B 1 234 ? 32.533 34.445 39.445 1.00 29.29 234 VAL B O 1
ATOM 4056 N N . ASP B 1 235 ? 32.133 34.872 41.636 1.00 31.28 235 ASP B N 1
ATOM 4057 C CA . ASP B 1 235 ? 30.685 34.660 41.518 1.00 32.64 235 ASP B CA 1
ATOM 4058 C C . ASP B 1 235 ? 30.054 35.773 40.687 1.00 34.66 235 ASP B C 1
ATOM 4059 O O . ASP B 1 235 ? 29.219 35.510 39.811 1.00 34.64 235 ASP B O 1
ATOM 4064 N N . GLU B 1 236 ? 30.452 37.001 41.011 1.00 36.99 236 GLU B N 1
ATOM 4065 C CA . GLU B 1 236 ? 29.951 38.219 40.386 1.00 39.44 236 GLU B CA 1
ATOM 4066 C C . GLU B 1 236 ? 31.166 39.013 39.896 1.00 40.13 236 GLU B C 1
ATOM 4067 O O . GLU B 1 236 ? 32.167 39.115 40.598 1.00 40.43 236 GLU B O 1
ATOM 4073 N N . VAL B 1 237 ? 31.093 39.555 38.685 1.00 40.93 237 VAL B N 1
ATOM 4074 C CA . VAL B 1 237 ? 32.142 40.452 38.204 1.00 41.50 237 VAL B CA 1
ATOM 4075 C C . VAL B 1 237 ? 31.789 41.855 38.684 1.00 42.50 237 VAL B C 1
ATOM 4076 O O . VAL B 1 237 ? 30.660 42.305 38.511 1.00 43.20 237 VAL B O 1
ATOM 4080 N N . ARG B 1 238 ? 32.735 42.541 39.319 1.00 43.44 238 ARG B N 1
ATOM 4081 C CA . ARG B 1 238 ? 32.462 43.887 39.846 1.00 43.88 238 ARG B CA 1
ATOM 4082 C C . ARG B 1 238 ? 32.072 44.872 38.736 1.00 43.26 238 ARG B C 1
ATOM 4083 O O . ARG B 1 238 ? 32.621 44.826 37.630 1.00 43.45 238 ARG B O 1
ATOM 4091 N N . GLY B 1 239 ? 31.102 45.736 39.028 1.00 42.32 239 GLY B N 1
ATOM 4092 C CA . GLY B 1 239 ? 30.662 46.735 38.054 1.00 41.64 239 GLY B CA 1
ATOM 4093 C C . GLY B 1 239 ? 29.637 46.247 37.042 1.00 41.18 239 GLY B C 1
ATOM 4094 O O . GLY B 1 239 ? 29.007 47.061 36.353 1.00 41.47 239 GLY B O 1
ATOM 4095 N N . TRP B 1 240 ? 29.486 44.923 36.938 1.00 40.26 240 TRP B N 1
ATOM 4096 C CA . TRP B 1 240 ? 28.398 44.315 36.173 1.00 39.22 240 TRP B CA 1
ATOM 4097 C C . TRP B 1 240 ? 27.051 44.742 36.742 1.00 39.08 240 TRP B C 1
ATOM 4098 O O . TRP B 1 240 ? 26.843 44.751 37.962 1.00 39.18 240 TRP B O 1
ATOM 4109 N N . ILE B 1 241 ? 26.140 45.097 35.837 1.00 39.00 241 ILE B N 1
ATOM 4110 C CA . ILE B 1 241 ? 24.807 45.583 36.184 1.00 38.35 241 ILE B CA 1
ATOM 4111 C C . ILE B 1 241 ? 23.757 44.489 35.933 1.00 37.34 241 ILE B C 1
ATOM 4112 O O . ILE B 1 241 ? 22.847 44.282 36.740 1.00 38.35 241 ILE B O 1
ATOM 4117 N N . ALA B 1 242 ? 23.893 43.808 34.801 1.00 36.18 242 ALA B N 1
ATOM 4118 C CA . ALA B 1 242 ? 22.986 42.728 34.417 1.00 34.13 242 ALA B CA 1
ATOM 4119 C C . ALA B 1 242 ? 23.407 41.394 35.038 1.00 32.86 242 ALA B C 1
ATOM 4120 O O . ALA B 1 242 ? 24.597 41.143 35.239 1.00 33.17 242 ALA B O 1
ATOM 4122 N N . LYS B 1 243 ? 22.435 40.548 35.351 1.00 30.88 243 LYS B N 1
ATOM 4123 C CA . LYS B 1 243 ? 22.743 39.174 35.751 1.00 30.03 243 LYS B CA 1
ATOM 4124 C C . LYS B 1 243 ? 23.118 38.373 34.522 1.00 28.70 243 LYS B C 1
ATOM 4125 O O . LYS B 1 243 ? 22.510 38.542 33.467 1.00 27.82 243 LYS B O 1
ATOM 4131 N N . ARG B 1 244 ? 24.109 37.495 34.658 1.00 27.16 244 ARG B N 1
ATOM 4132 C CA . ARG B 1 244 ? 24.465 36.582 33.567 1.00 26.93 244 ARG B CA 1
ATOM 4133 C C . ARG B 1 244 ? 23.915 35.197 33.902 1.00 25.67 244 ARG B C 1
ATOM 4134 O O . ARG B 1 244 ? 23.904 34.832 35.079 1.00 24.96 244 ARG B O 1
ATOM 4142 N N . PRO B 1 245 ? 23.439 34.434 32.883 1.00 24.91 245 PRO B N 1
ATOM 4143 C CA . PRO B 1 245 ? 22.985 33.053 33.138 1.00 25.08 245 PRO B CA 1
ATOM 4144 C C . PRO B 1 245 ? 24.167 32.201 33.599 1.00 25.05 245 PRO B C 1
ATOM 4145 O O . PRO B 1 245 ? 25.281 32.373 33.103 1.00 25.53 245 PRO B O 1
ATOM 4149 N N . TYR B 1 246 ? 23.930 31.291 34.532 1.00 24.14 246 TYR B N 1
ATOM 4150 C CA . TYR B 1 246 ? 25.017 30.490 35.066 1.00 23.47 246 TYR B CA 1
ATOM 4151 C C . TYR B 1 246 ? 25.572 29.536 33.994 1.00 21.87 246 TYR B C 1
ATOM 4152 O O . TYR B 1 246 ? 26.781 29.499 33.732 1.00 21.55 246 TYR B O 1
ATOM 4161 N N . ASP B 1 247 ? 24.689 28.773 33.362 1.00 20.73 247 ASP B N 1
ATOM 4162 C CA . ASP B 1 247 ? 25.128 27.850 32.324 1.00 20.00 247 ASP B CA 1
ATOM 4163 C C . ASP B 1 247 ? 24.288 28.094 31.056 1.00 19.52 247 ASP B C 1
ATOM 4164 O O . ASP B 1 247 ? 23.209 27.514 30.895 1.00 18.89 247 ASP B O 1
ATOM 4169 N N . SER B 1 248 ? 24.807 28.935 30.163 1.00 18.96 248 SER B N 1
ATOM 4170 C CA . SER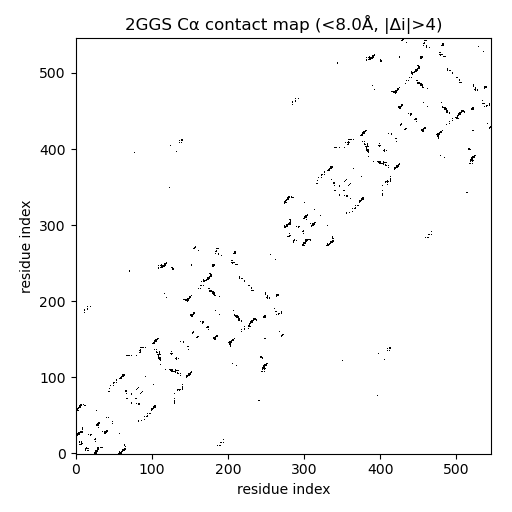 B 1 248 ? 24.102 29.179 28.869 1.00 18.37 248 SER B CA 1
ATOM 4171 C C . SER B 1 248 ? 24.642 28.333 27.706 1.00 19.03 248 SER B C 1
ATOM 4172 O O . SER B 1 248 ? 24.346 28.616 26.522 1.00 18.93 248 SER B O 1
ATOM 4175 N N . SER B 1 249 ? 25.388 27.265 28.009 1.00 18.13 249 SER B N 1
ATOM 4176 C CA . SER B 1 249 ? 25.924 26.414 26.945 1.00 17.69 249 SER B CA 1
ATOM 4177 C C . SER B 1 249 ? 24.814 25.892 26.033 1.00 17.34 249 SER B C 1
ATOM 4178 O O . SER B 1 249 ? 23.675 25.644 26.474 1.00 16.85 249 SER B O 1
ATOM 4181 N N . LEU B 1 250 ? 25.148 25.734 24.755 1.00 17.97 250 LEU B N 1
ATOM 4182 C CA . LEU B 1 250 ? 24.184 25.223 23.784 1.00 17.91 250 LEU B CA 1
ATOM 4183 C C . LEU B 1 250 ? 24.503 23.813 23.330 1.00 19.19 250 LEU B C 1
ATOM 4184 O O . LEU B 1 250 ? 25.682 23.446 23.157 1.00 20.85 250 LEU B O 1
ATOM 4189 N N . ASP B 1 251 ? 23.451 23.033 23.104 1.00 20.10 251 ASP B N 1
ATOM 4190 C CA . ASP B 1 251 ? 23.577 21.734 22.492 1.00 20.90 251 ASP B CA 1
ATOM 4191 C C . ASP B 1 251 ? 23.501 21.937 20.976 1.00 20.58 251 ASP B C 1
ATOM 4192 O O . ASP B 1 251 ? 22.434 22.257 20.451 1.00 20.21 251 ASP B O 1
ATOM 4197 N N . SER B 1 252 ? 24.642 21.785 20.295 1.00 20.19 252 SER B N 1
ATOM 4198 C CA . SER B 1 252 ? 24.683 21.966 18.835 1.00 20.73 252 SER B CA 1
ATOM 4199 C C . SER B 1 252 ? 24.685 20.639 18.080 1.00 21.24 252 SER B C 1
ATOM 4200 O O . SER B 1 252 ? 25.128 20.592 16.913 1.00 19.80 252 SER B O 1
ATOM 4203 N N . SER B 1 253 ? 24.117 19.586 18.691 1.00 23.32 253 SER B N 1
ATOM 4204 C CA . SER B 1 253 ? 24.084 18.244 18.074 1.00 24.47 253 SER B CA 1
ATOM 4205 C C . SER B 1 253 ? 23.474 18.237 16.675 1.00 24.98 253 SER B C 1
ATOM 4206 O O . SER B 1 253 ? 24.028 17.643 15.762 1.00 25.56 253 SER B O 1
ATOM 4209 N N . ARG B 1 254 ? 22.341 18.913 16.498 1.00 25.92 254 ARG B N 1
ATOM 4210 C CA . ARG B 1 254 ? 21.671 18.945 15.191 1.00 26.52 254 ARG B CA 1
ATOM 4211 C C . ARG B 1 254 ? 22.508 19.540 14.054 1.00 26.57 254 ARG B C 1
ATOM 4212 O O . ARG B 1 254 ? 22.471 19.049 12.927 1.00 27.25 254 ARG B O 1
ATOM 4220 N N . ALA B 1 255 ? 23.233 20.606 14.341 1.00 26.59 255 ALA B N 1
ATOM 4221 C CA . ALA B 1 255 ? 24.150 21.198 13.358 1.00 27.07 255 ALA B CA 1
ATOM 4222 C C . ALA B 1 255 ? 25.368 20.298 13.123 1.00 27.62 255 ALA B C 1
ATOM 4223 O O . ALA B 1 255 ? 25.806 20.145 11.969 1.00 27.50 255 ALA B O 1
ATOM 4225 N N . ARG B 1 256 ? 25.909 19.722 14.199 1.00 28.06 256 ARG B N 1
ATOM 4226 C CA . ARG B 1 256 ? 27.056 18.791 14.106 1.00 30.01 256 ARG B CA 1
ATOM 4227 C C . ARG B 1 256 ? 26.748 17.588 13.242 1.00 31.57 256 ARG B C 1
ATOM 4228 O O . ARG B 1 256 ? 27.633 17.085 12.536 1.00 32.96 256 ARG B O 1
ATOM 4236 N N . LYS B 1 257 ? 25.514 17.104 13.334 1.00 32.56 257 LYS B N 1
ATOM 4237 C CA . LYS B 1 257 ? 25.117 15.916 12.601 1.00 33.32 257 LYS B CA 1
ATOM 4238 C C . LYS B 1 257 ? 25.032 16.190 11.104 1.00 33.79 257 LYS B C 1
ATOM 4239 O O . LYS B 1 257 ? 25.307 15.276 10.319 1.00 34.54 257 LYS B O 1
ATOM 4245 N N . ILE B 1 258 ? 24.692 17.428 10.722 1.00 34.08 258 ILE B N 1
ATOM 4246 C CA . ILE B 1 258 ? 24.450 17.814 9.315 1.00 34.21 258 ILE B CA 1
ATOM 4247 C C . ILE B 1 258 ? 25.486 18.709 8.597 1.00 34.26 258 ILE B C 1
ATOM 4248 O O . ILE B 1 258 ? 25.496 18.764 7.361 1.00 34.30 258 ILE B O 1
ATOM 4253 N N . LEU B 1 259 ? 26.328 19.411 9.352 1.00 33.43 259 LEU B N 1
ATOM 4254 C CA . LEU B 1 259 ? 27.352 20.316 8.781 1.00 33.17 259 LEU B CA 1
ATOM 4255 C C . LEU B 1 259 ? 28.714 19.649 8.788 1.00 34.25 259 LEU B C 1
ATOM 4256 O O . LEU B 1 259 ? 29.008 18.872 9.695 1.00 34.79 259 LEU B O 1
ATOM 4261 N N . SER B 1 260 ? 29.552 19.975 7.805 1.00 34.97 260 SER B N 1
ATOM 4262 C CA . SER B 1 260 ? 30.894 19.374 7.728 1.00 36.35 260 SER B CA 1
ATOM 4263 C C . SER B 1 260 ? 31.985 20.157 8.494 1.00 36.15 260 SER B C 1
ATOM 4264 O O . SER B 1 260 ? 32.981 19.583 8.944 1.00 36.98 260 SER B O 1
ATOM 4267 N N . THR B 1 261 ? 31.778 21.456 8.654 1.00 35.39 261 THR B N 1
ATOM 4268 C CA . THR B 1 261 ? 32.654 22.307 9.463 1.00 35.43 261 THR B CA 1
ATOM 4269 C C . THR B 1 261 ? 32.752 21.778 10.903 1.00 34.68 261 THR B C 1
ATOM 4270 O O . THR B 1 261 ? 31.731 21.508 11.536 1.00 34.52 261 THR B O 1
ATOM 4274 N N . ASP B 1 262 ? 33.973 21.635 11.412 1.00 33.41 262 ASP B N 1
ATOM 4275 C CA . ASP B 1 262 ? 34.151 21.496 12.849 1.00 32.92 262 ASP B CA 1
ATOM 4276 C C . ASP B 1 262 ? 34.166 22.909 13.451 1.00 32.03 262 ASP B C 1
ATOM 4277 O O . ASP B 1 262 ? 35.213 23.547 13.610 1.00 31.35 262 ASP B O 1
ATOM 4282 N N . PHE B 1 263 ? 32.963 23.397 13.744 1.00 30.99 263 PHE B N 1
ATOM 4283 C CA . PHE B 1 263 ? 32.769 24.709 14.319 1.00 30.07 263 PHE B CA 1
ATOM 4284 C C . PHE B 1 263 ? 32.843 24.679 15.829 1.00 30.66 263 PHE B C 1
ATOM 4285 O O . PHE B 1 263 ? 32.838 25.713 16.445 1.00 31.06 263 PHE B O 1
ATOM 4293 N N . TYR B 1 264 ? 32.913 23.495 16.426 1.00 31.43 264 TYR B N 1
ATOM 4294 C CA . TYR B 1 264 ? 32.739 23.354 17.882 1.00 31.87 264 TYR B CA 1
ATOM 4295 C C . TYR B 1 264 ? 34.020 23.150 18.707 1.00 32.13 264 TYR B C 1
ATOM 4296 O O . TYR B 1 264 ? 34.115 23.655 19.812 1.00 31.36 264 TYR B O 1
ATOM 4305 N N . THR B 1 265 ? 34.993 22.399 18.180 1.00 32.29 265 THR B N 1
ATOM 4306 C CA . THR B 1 265 ? 36.273 22.264 18.883 1.00 32.08 265 THR B CA 1
ATOM 4307 C C . THR B 1 265 ? 36.815 23.676 19.053 1.00 31.19 265 THR B C 1
ATOM 4308 O O . THR B 1 265 ? 36.745 24.468 18.131 1.00 31.33 265 THR B O 1
ATOM 4312 N N . LEU B 1 266 ? 37.351 23.973 20.230 1.00 30.60 266 LEU B N 1
ATOM 4313 C CA . LEU B 1 266 ? 37.844 25.304 20.562 1.00 30.31 266 LEU B CA 1
ATOM 4314 C C . LEU B 1 266 ? 38.883 25.790 19.552 1.00 30.87 266 LEU B C 1
ATOM 4315 O O . LEU B 1 266 ? 39.878 25.094 19.282 1.00 30.68 266 LEU B O 1
ATOM 4320 N N . ASP B 1 267 ? 38.626 26.978 18.993 1.00 30.69 267 ASP B N 1
ATOM 4321 C CA . ASP B 1 267 ? 39.430 27.542 17.912 1.00 31.17 267 ASP B CA 1
ATOM 4322 C C . ASP B 1 267 ? 40.162 28.808 18.360 1.00 31.10 267 ASP B C 1
ATOM 4323 O O . ASP B 1 267 ? 39.914 29.901 17.865 1.00 31.25 267 ASP B O 1
ATOM 4328 N N . LEU B 1 268 ? 41.078 28.652 19.305 1.00 31.58 268 LEU B N 1
ATOM 4329 C CA . LEU B 1 268 ? 41.881 29.772 19.791 1.00 32.39 268 LEU B CA 1
ATOM 4330 C C . LEU B 1 268 ? 42.702 30.474 18.690 1.00 32.79 268 LEU B C 1
ATOM 4331 O O . LEU B 1 268 ? 43.024 31.645 18.822 1.00 32.86 268 LEU B O 1
ATOM 4336 N N . ASP B 1 269 ? 43.019 29.761 17.612 1.00 34.40 269 ASP B N 1
ATOM 4337 C CA . ASP B 1 269 ? 43.697 30.369 16.452 1.00 36.05 269 ASP B CA 1
ATOM 4338 C C . ASP B 1 269 ? 42.755 31.226 15.598 1.00 36.81 269 ASP B C 1
ATOM 4339 O O . ASP B 1 269 ? 43.147 31.750 14.538 1.00 37.49 269 ASP B O 1
ATOM 4344 N N . GLY B 1 270 ? 41.513 31.357 16.065 1.00 36.59 270 GLY B N 1
ATOM 4345 C CA . GLY B 1 270 ? 40.543 32.267 15.480 1.00 37.27 270 GLY B CA 1
ATOM 4346 C C . GLY B 1 270 ? 40.563 33.608 16.189 1.00 38.01 270 GLY B C 1
ATOM 4347 O O . GLY B 1 270 ? 39.759 34.477 15.881 1.00 37.70 270 GLY B O 1
ATOM 4348 N N . MET B 1 271 ? 41.465 33.762 17.162 1.00 39.15 271 MET B N 1
ATOM 4349 C CA . MET B 1 271 ? 41.679 35.036 17.864 1.00 40.99 271 MET B CA 1
ATOM 4350 C C . MET B 1 271 ? 42.533 35.995 17.033 1.00 42.28 271 MET B C 1
ATOM 4351 O O . MET B 1 271 ? 43.417 35.556 16.289 1.00 42.33 271 MET B O 1
ATOM 4356 N N . VAL B 1 272 ? 42.272 37.280 17.198 1.00 43.64 272 VAL B N 1
ATOM 4357 C CA . VAL B 1 272 ? 43.005 38.333 16.535 1.00 45.47 272 VAL B CA 1
ATOM 4358 C C . VAL B 1 272 ? 42.936 39.482 17.473 1.00 46.42 272 VAL B C 1
ATOM 4359 O O . VAL B 1 272 ? 42.057 40.223 17.417 1.00 46.99 272 VAL B O 1
ATOM 4363 N N . VAL B 1 273 ? 43.834 39.586 18.413 1.00 20.00 273 VAL B N 1
ATOM 4364 C CA . VAL B 1 273 ? 45.258 39.615 18.200 1.00 20.00 273 VAL B CA 1
ATOM 4365 C C . VAL B 1 273 ? 45.908 39.180 19.503 1.00 20.00 273 VAL B C 1
ATOM 4366 O O . VAL B 1 273 ? 46.832 38.406 19.477 1.00 50.35 273 VAL B O 1
#

Solvent-accessible surface area: 23660 Å² total; per-residue (Å²): 77,72,0,0,0,0,16,1,26,33,20,9,0,57,13,0,12,126,36,0,65,142,199,51,98,32,13,47,3,26,67,108,63,141,37,163,58,21,92,138,16,60,8,45,49,31,105,168,0,26,69,24,0,63,140,71,133,3,63,0,0,0,4,24,17,31,19,68,59,19,24,103,0,28,110,64,45,96,112,0,40,91,27,2,0,38,1,2,30,11,1,20,91,0,1,145,103,26,111,11,14,10,0,1,11,3,9,4,27,0,1,34,0,147,112,0,72,10,84,16,106,31,40,17,29,23,65,5,2,24,0,6,0,9,6,3,0,4,3,15,0,42,69,102,78,4,0,1,0,5,5,1,28,42,0,38,69,113,33,39,0,10,93,0,51,102,15,0,128,123,42,131,42,0,38,0,8,95,1,57,11,0,2,4,1,0,85,62,0,0,35,0,0,40,30,0,4,120,92,111,62,59,36,49,2,0,0,0,3,80,114,19,18,12,63,93,0,0,66,80,0,58,135,100,75,136,14,74,19,86,14,96,76,36,102,107,25,184,69,80,93,3,123,24,0,90,8,0,0,9,38,7,57,144,0,94,177,61,8,113,39,63,2,52,78,50,15,13,108,5,26,60,131,93,73,0,0,0,0,21,0,26,33,21,9,1,53,13,0,4,138,50,2,59,130,177,49,96,21,5,17,4,22,98,107,60,139,41,141,45,24,84,147,18,83,12,38,52,22,104,161,0,24,76,26,0,52,144,66,134,3,62,0,0,0,4,26,14,33,18,73,58,20,24,109,0,26,121,65,42,107,112,0,44,91,25,2,0,42,0,1,44,12,1,20,93,0,0,141,103,30,105,14,15,11,0,1,12,4,9,4,26,0,0,28,0,150,113,0,72,9,87,15,101,26,37,16,31,21,57,7,2,23,0,7,0,8,6,2,0,8,6,15,0,32,61,99,76,3,0,1,0,4,5,2,28,43,0,42,66,114,32,43,2,14,85,0,40,101,23,0,123,123,36,134,40,0,55,0,19,84,1,56,13,0,3,3,0,0,95,61,0,0,36,0,0,30,34,0,13,141,99,123,68,59,30,49,1,0,0,0,3,86,105,18,12,16,62,76,0,0,72,92,0,55,132,112,65,131,15,88,10,100,15,103,85,32,108,140,35,187,68,83,100,6,132,30,0,95,4,0,0,7,38,8,53,118,0,93,179,82,13,107,22,60,2,55,76,59,18,11,91,4,27,66,128

Radius of gyration: 25.5 Å; Cα contacts (8 Å, |Δi|>4): 1279; chains: 2; bounding box: 79×44×65 Å

Nearest PDB structures (foldseek):
  2ggs-assembly2_B  TM=9.948E-01  e=2.925E-49  Sulfurisphaera tokodaii
  2ydx-assembly1_B  TM=9.141E-01  e=3.414E-22  Homo sapiens
  8ctr-assembly4_D  TM=9.118E-01  e=9.102E-21  Klebsiella pneumoniae
  4ktt-assembly1_E  TM=9.109E-01  e=1.137E-20  Homo sapiens
  3sc6-assembly2_B  TM=8.782E-01  e=2.142E-21  Bacillus anthracis str. Ames

B-factor: mean 27.37, std 10.29, range [8.0, 66.83]

CATH classification: 3.40.50.720 (+1 more: 3.90.25.10)